Protein AF-A0A819CRV8-F1 (afdb_monomer)

Mean predicted aligned error: 16.05 Å

Structure (mmCIF, N/CA/C/O backbone):
data_AF-A0A819CRV8-F1
#
_entry.id   AF-A0A819CRV8-F1
#
loop_
_atom_site.group_PDB
_atom_site.id
_atom_site.type_symbol
_atom_site.label_atom_id
_atom_site.label_alt_id
_atom_site.label_comp_id
_atom_site.label_asym_id
_atom_site.label_entity_id
_atom_site.label_seq_id
_atom_site.pdbx_PDB_ins_code
_atom_site.Cartn_x
_atom_site.Cartn_y
_atom_site.Cartn_z
_atom_site.occupancy
_atom_site.B_iso_or_equiv
_atom_site.auth_seq_id
_atom_site.auth_comp_id
_atom_site.auth_asym_id
_atom_site.auth_atom_id
_atom_site.pdbx_PDB_model_num
ATOM 1 N N . MET A 1 1 ? -25.191 51.909 -0.181 1.00 29.98 1 MET A N 1
ATOM 2 C CA . MET A 1 1 ? -25.093 50.907 -1.270 1.00 29.98 1 MET A CA 1
ATOM 3 C C . MET A 1 1 ? -23.616 50.610 -1.504 1.00 29.98 1 MET A C 1
ATOM 5 O O . MET A 1 1 ? -22.855 51.544 -1.323 1.00 29.98 1 MET A O 1
ATOM 9 N N . VAL A 1 2 ? -23.252 49.369 -1.874 1.00 30.14 2 VAL A N 1
ATOM 10 C CA . VAL A 1 2 ? -21.932 48.916 -2.405 1.00 30.14 2 VAL A CA 1
ATOM 11 C C . VAL A 1 2 ? -20.687 49.412 -1.622 1.00 30.14 2 VAL A C 1
ATOM 13 O O . VAL A 1 2 ? -20.283 50.556 -1.752 1.00 30.14 2 VAL A O 1
ATOM 16 N N . SER A 1 3 ? -20.092 48.654 -0.693 1.00 30.80 3 SER A N 1
ATOM 17 C CA . SER A 1 3 ? -19.366 47.369 -0.842 1.00 30.80 3 SER A CA 1
ATOM 18 C C . SER A 1 3 ? -18.002 47.471 -1.550 1.00 30.80 3 SER A C 1
ATOM 20 O O . SER A 1 3 ? -17.929 47.396 -2.772 1.00 30.80 3 SER A O 1
ATOM 22 N N . THR A 1 4 ? -16.922 47.558 -0.761 1.00 25.77 4 THR A N 1
ATOM 23 C CA . THR A 1 4 ? -15.524 47.300 -1.173 1.00 25.77 4 THR A CA 1
ATOM 24 C C . THR A 1 4 ? -14.713 46.714 -0.004 1.00 25.77 4 THR A C 1
ATOM 26 O O . THR A 1 4 ? -13.867 47.371 0.604 1.00 25.77 4 THR A O 1
ATOM 29 N N . THR A 1 5 ? -14.963 45.448 0.343 1.00 28.98 5 THR A N 1
ATOM 30 C CA . THR A 1 5 ? -14.163 44.739 1.358 1.00 28.98 5 THR A CA 1
ATOM 31 C C . THR A 1 5 ? -12.748 44.486 0.832 1.00 28.98 5 THR A C 1
ATOM 33 O O . THR A 1 5 ? -12.564 43.746 -0.133 1.00 28.98 5 THR A O 1
ATOM 36 N N . LYS A 1 6 ? -11.727 45.074 1.468 1.00 26.58 6 LYS A N 1
ATOM 37 C CA . LYS A 1 6 ? -10.323 44.771 1.151 1.00 26.58 6 LYS A CA 1
ATOM 38 C C . LYS A 1 6 ? -9.975 43.350 1.594 1.00 26.58 6 LYS A C 1
ATOM 40 O O . LYS A 1 6 ? -10.122 43.023 2.769 1.00 26.58 6 LYS A O 1
ATOM 45 N N . CYS A 1 7 ? -9.432 42.546 0.683 1.00 23.84 7 CYS A N 1
ATOM 46 C CA . CYS A 1 7 ? -8.740 41.314 1.052 1.00 23.84 7 CYS A CA 1
ATOM 47 C C . CYS A 1 7 ? -7.480 41.669 1.857 1.00 23.84 7 CYS A C 1
ATOM 49 O O . CYS A 1 7 ? -6.607 42.377 1.356 1.00 23.84 7 CYS A O 1
ATOM 51 N N . ALA A 1 8 ? -7.387 41.189 3.097 1.00 25.50 8 ALA A N 1
ATOM 52 C CA . ALA A 1 8 ? -6.181 41.304 3.909 1.00 25.50 8 ALA A CA 1
ATOM 53 C C . ALA A 1 8 ? -5.290 40.079 3.658 1.00 25.50 8 ALA A C 1
ATOM 55 O O . ALA A 1 8 ? -5.596 38.977 4.112 1.00 25.50 8 ALA A O 1
ATOM 56 N N . SER A 1 9 ? -4.193 40.265 2.925 1.00 25.47 9 SER A N 1
ATOM 57 C CA . SER A 1 9 ? -3.203 39.220 2.658 1.00 25.47 9 SER A CA 1
ATOM 58 C C . SER A 1 9 ? -2.404 38.888 3.923 1.00 25.47 9 SER A C 1
ATOM 60 O O . SER A 1 9 ? -1.408 39.535 4.248 1.00 25.47 9 SER A O 1
ATOM 62 N N . PHE A 1 10 ? -2.829 37.850 4.646 1.00 25.12 10 PHE A N 1
ATOM 63 C CA . PHE A 1 10 ? -2.078 37.319 5.782 1.00 25.12 10 PHE A CA 1
ATOM 64 C C . PHE A 1 10 ? -0.855 36.518 5.312 1.00 25.12 10 PHE A C 1
ATOM 66 O O . PHE A 1 10 ? -0.854 35.289 5.306 1.00 25.12 10 PHE A O 1
ATOM 73 N N . ASN A 1 11 ? 0.227 37.229 4.987 1.00 29.41 11 ASN A N 1
ATOM 74 C CA . ASN A 1 11 ? 1.569 36.650 4.941 1.00 29.41 11 ASN A CA 1
ATOM 75 C C . ASN A 1 11 ? 1.996 36.242 6.361 1.00 29.41 11 ASN A C 1
ATOM 77 O O . ASN A 1 11 ? 2.720 36.965 7.046 1.00 29.41 11 ASN A O 1
ATOM 81 N N . ARG A 1 12 ? 1.560 35.061 6.809 1.00 30.11 12 ARG A N 1
ATOM 82 C CA . ARG A 1 12 ? 2.320 34.286 7.792 1.00 30.11 12 ARG A CA 1
ATOM 83 C C . ARG A 1 12 ? 3.331 33.456 7.014 1.00 30.11 12 ARG A C 1
ATOM 85 O O . ARG A 1 12 ? 2.942 32.702 6.128 1.00 30.11 12 ARG A O 1
ATOM 92 N N . GLY A 1 13 ? 4.614 33.585 7.347 1.00 25.02 13 GLY A N 1
ATOM 93 C CA . GLY A 1 13 ? 5.597 32.596 6.914 1.00 25.02 13 GLY A CA 1
ATOM 94 C C . GLY A 1 13 ? 5.164 31.228 7.434 1.00 25.02 13 GLY A C 1
ATOM 95 O O . GLY A 1 13 ? 4.788 31.112 8.602 1.00 25.02 13 GLY A O 1
ATOM 96 N N . THR A 1 14 ? 5.161 30.218 6.567 1.00 28.94 14 THR A N 1
ATOM 97 C CA . THR A 1 14 ? 4.735 28.864 6.925 1.00 28.94 14 THR A CA 1
ATOM 98 C C . THR A 1 14 ? 5.757 28.232 7.860 1.00 28.94 14 THR A C 1
ATOM 100 O O . THR A 1 14 ? 6.700 27.574 7.420 1.00 28.94 14 THR A O 1
ATOM 103 N N . VAL A 1 15 ? 5.538 28.401 9.165 1.00 30.08 15 VAL A N 1
ATOM 104 C CA . VAL A 1 15 ? 5.901 27.358 10.124 1.00 30.08 15 VAL A CA 1
ATOM 105 C C . VAL A 1 15 ? 5.235 26.086 9.609 1.00 30.08 15 VAL A C 1
ATOM 107 O O . VAL A 1 15 ? 4.027 26.081 9.369 1.00 30.08 15 VAL A O 1
ATOM 110 N N . LEU A 1 16 ? 6.026 25.045 9.357 1.00 34.75 16 LEU A N 1
ATOM 111 C CA . LEU A 1 16 ? 5.477 23.725 9.086 1.00 34.75 16 LEU A CA 1
ATOM 112 C C . LEU A 1 16 ? 4.772 23.294 10.371 1.00 34.75 16 LEU A C 1
ATOM 114 O O . LEU A 1 16 ? 5.435 23.137 11.394 1.00 34.75 16 LEU A O 1
ATOM 118 N N . GLU A 1 17 ? 3.443 23.186 10.343 1.00 52.34 17 GLU A N 1
ATOM 119 C CA . GLU A 1 17 ? 2.698 22.664 11.488 1.00 52.34 17 GLU A CA 1
ATOM 120 C C . GLU A 1 17 ? 3.230 21.269 11.812 1.00 52.34 17 GLU A C 1
ATOM 122 O O . GLU A 1 17 ? 3.376 20.426 10.918 1.00 52.34 17 GLU A O 1
ATOM 127 N N . GLU A 1 18 ? 3.551 21.035 13.086 1.00 67.44 18 GLU A N 1
ATOM 128 C CA . GLU A 1 18 ? 4.011 19.726 13.531 1.00 67.44 18 GLU A CA 1
ATOM 129 C C . GLU A 1 18 ? 2.952 18.676 13.155 1.00 67.44 18 GLU A C 1
ATOM 131 O O . GLU A 1 18 ? 1.753 18.950 13.285 1.00 67.44 18 GLU A O 1
ATOM 136 N N . PRO A 1 19 ? 3.328 17.456 12.715 1.00 72.38 19 PRO A N 1
ATOM 137 C CA . PRO A 1 19 ? 2.350 16.460 12.266 1.00 72.38 19 PRO A CA 1
ATOM 138 C C . PRO A 1 19 ? 1.281 16.125 13.319 1.00 72.38 19 PRO A C 1
ATOM 140 O O . PRO A 1 19 ? 0.182 15.696 12.976 1.00 72.38 19 PRO A O 1
ATOM 143 N N . THR A 1 20 ? 1.598 16.340 14.598 1.00 77.19 20 THR A N 1
ATOM 144 C CA . THR A 1 20 ? 0.673 16.252 15.733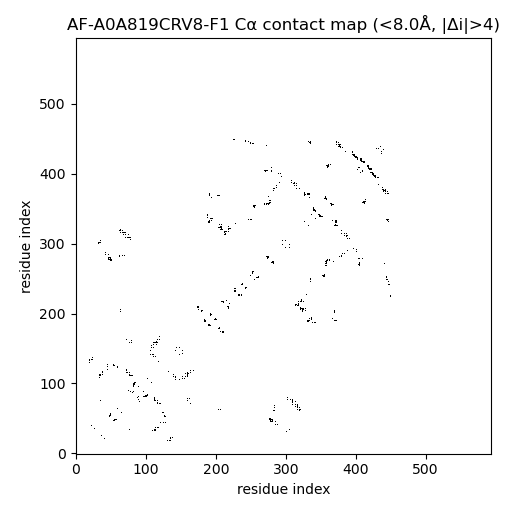 1.00 77.19 20 THR A CA 1
ATOM 145 C C . THR A 1 20 ? -0.393 17.350 15.714 1.00 77.19 20 THR A C 1
ATOM 147 O O . THR A 1 20 ? -1.568 17.053 15.915 1.00 77.19 20 THR A O 1
ATOM 150 N N . ASP A 1 21 ? -0.003 18.601 15.461 1.00 77.06 21 ASP A N 1
ATOM 151 C CA . ASP A 1 21 ? -0.886 19.768 15.542 1.00 77.06 21 ASP A CA 1
ATOM 152 C C . ASP A 1 21 ? -1.902 19.762 14.399 1.00 77.06 21 ASP A C 1
ATOM 154 O O . ASP A 1 21 ? -3.091 19.949 14.640 1.00 77.06 21 ASP A O 1
ATOM 158 N N . SER A 1 22 ? -1.464 19.432 13.179 1.00 80.31 22 SER A N 1
ATOM 159 C CA . SER A 1 22 ? -2.352 19.304 12.016 1.00 80.31 22 SER A CA 1
ATOM 160 C C . SER A 1 22 ? -3.398 18.189 12.206 1.00 80.31 22 SER A C 1
ATOM 162 O O . SER A 1 22 ? -4.587 18.399 11.960 1.00 80.31 22 SER A O 1
ATOM 164 N N . LEU A 1 23 ? -2.998 17.025 12.744 1.00 82.00 23 LEU A N 1
ATOM 165 C CA . LEU A 1 23 ? -3.929 15.934 13.073 1.00 82.00 23 LEU A CA 1
ATOM 166 C C . LEU A 1 23 ? -4.908 16.304 14.201 1.00 82.00 23 LEU A C 1
ATOM 168 O O . LEU A 1 23 ? -6.053 15.857 14.178 1.00 82.00 23 LEU A O 1
ATOM 172 N N . ILE A 1 24 ? -4.477 17.103 15.184 1.00 81.50 24 ILE A N 1
ATOM 173 C CA . ILE A 1 24 ? -5.332 17.597 16.274 1.00 81.50 24 ILE A CA 1
ATOM 174 C C . ILE A 1 24 ? -6.289 18.694 15.784 1.00 81.50 24 ILE A C 1
ATOM 176 O O . ILE A 1 24 ? -7.430 18.735 16.240 1.00 81.50 24 ILE A O 1
ATOM 180 N N . ALA A 1 25 ? -5.862 19.550 14.853 1.00 81.38 25 ALA A N 1
ATOM 181 C CA . ALA A 1 25 ? -6.700 20.582 14.252 1.00 81.38 25 ALA A CA 1
ATOM 182 C C . ALA A 1 25 ? -7.831 19.965 13.415 1.00 81.38 25 ALA A C 1
ATOM 184 O O . ALA A 1 25 ? -8.994 20.284 13.651 1.00 81.38 25 ALA A O 1
ATOM 185 N N . GLU A 1 26 ? -7.517 19.020 12.523 1.00 80.94 26 GLU A N 1
ATOM 186 C CA . GLU A 1 26 ? -8.510 18.323 11.689 1.00 80.94 26 GLU A CA 1
ATOM 187 C C . GLU A 1 26 ? -9.535 17.548 12.542 1.00 80.94 26 GLU A C 1
ATOM 189 O O . GLU A 1 26 ? -10.740 17.589 12.292 1.00 80.94 26 GLU A O 1
ATOM 194 N N . LEU A 1 27 ? -9.065 16.916 13.626 1.00 79.81 27 LEU A N 1
ATOM 195 C CA . LEU A 1 27 ? -9.894 16.255 14.641 1.00 79.81 27 LEU A CA 1
ATOM 196 C C . LEU A 1 27 ? -10.852 17.217 15.376 1.00 79.81 27 LEU A C 1
ATOM 198 O O . LEU A 1 27 ? -11.842 16.775 15.960 1.00 79.81 27 LEU A O 1
ATOM 202 N N . GLN A 1 28 ? -10.558 18.519 15.395 1.00 79.31 28 GLN A N 1
ATOM 203 C CA . GLN A 1 28 ? -11.370 19.552 16.048 1.00 79.31 28 GLN A CA 1
ATOM 204 C C . GLN A 1 28 ? -12.248 20.339 15.064 1.00 79.31 28 GLN A C 1
ATOM 206 O O . GLN A 1 28 ? -13.292 20.847 15.476 1.00 79.31 28 GLN A O 1
ATOM 211 N N . SER A 1 29 ? -11.860 20.443 13.789 1.00 76.00 29 SER A N 1
ATOM 212 C CA . SER A 1 29 ? -12.610 21.168 12.755 1.00 76.00 29 SER A CA 1
ATOM 213 C C . SER A 1 29 ? -13.694 20.333 12.080 1.00 76.00 29 SER A C 1
ATOM 215 O O . SER A 1 29 ? -14.729 20.881 11.695 1.00 76.00 29 SER A O 1
ATOM 217 N N . THR A 1 30 ? -13.464 19.028 11.918 1.00 67.31 30 THR A N 1
ATOM 218 C CA . THR A 1 30 ? -14.229 18.193 10.987 1.00 67.31 30 THR A CA 1
ATOM 219 C C . THR A 1 30 ? -14.957 17.066 11.726 1.00 67.31 30 THR A C 1
ATOM 221 O O . THR A 1 30 ? -14.309 16.132 12.202 1.00 67.31 30 THR A O 1
ATOM 224 N N . PRO A 1 31 ? -16.305 17.088 11.808 1.00 68.94 31 PRO A N 1
ATOM 225 C CA . PRO A 1 31 ? -17.082 15.955 12.306 1.00 68.94 31 PRO A CA 1
ATOM 226 C C . PRO A 1 31 ? -16.819 14.711 11.448 1.00 68.94 31 PRO A C 1
ATOM 228 O O . PRO A 1 31 ? -17.157 14.672 10.266 1.00 68.94 31 PRO A O 1
ATOM 231 N N . MET A 1 32 ? -16.181 13.705 12.042 1.00 82.31 32 MET A N 1
ATOM 232 C CA . MET A 1 32 ? -15.617 12.553 11.343 1.00 82.31 32 MET A CA 1
ATOM 233 C C . MET A 1 32 ? -15.787 11.306 12.210 1.00 82.31 32 MET A C 1
ATOM 235 O O . MET A 1 32 ? -15.577 11.372 13.419 1.00 82.31 32 MET A O 1
ATOM 239 N N . ASP A 1 33 ? -16.166 10.170 11.616 1.00 91.25 33 ASP A N 1
ATOM 240 C CA . ASP A 1 33 ? -16.278 8.925 12.380 1.00 91.25 33 ASP A CA 1
ATOM 241 C C . ASP A 1 33 ? -14.903 8.397 12.824 1.00 91.25 33 ASP A C 1
ATOM 243 O O . ASP A 1 33 ? -13.872 8.675 12.201 1.00 91.25 33 ASP A O 1
ATOM 247 N N . THR A 1 34 ? -14.887 7.606 13.898 1.00 94.88 34 THR A N 1
ATOM 248 C CA . THR A 1 34 ? -13.653 7.102 14.513 1.00 94.88 34 THR A CA 1
ATOM 249 C C . THR A 1 34 ? -12.791 6.288 13.539 1.00 94.88 34 THR A C 1
ATOM 251 O O . THR A 1 34 ? -11.561 6.355 13.608 1.00 94.88 34 THR A O 1
ATOM 254 N N . VAL A 1 35 ? -13.390 5.550 12.596 1.00 97.25 35 VAL A N 1
ATOM 255 C CA . VAL A 1 35 ? -12.638 4.784 11.591 1.00 97.25 35 VAL A CA 1
ATOM 256 C C . VAL A 1 35 ? -11.996 5.712 10.574 1.00 97.25 35 VAL A C 1
ATOM 258 O O . VAL A 1 35 ? -10.804 5.568 10.303 1.00 97.25 35 VAL A O 1
ATOM 261 N N . LEU A 1 36 ? -12.743 6.679 10.037 1.00 96.94 36 LEU A N 1
ATOM 262 C CA . LEU A 1 36 ? -12.175 7.686 9.145 1.00 96.94 36 LEU A CA 1
ATOM 263 C C . LEU A 1 36 ? -11.074 8.481 9.851 1.00 96.94 36 LEU A C 1
ATOM 265 O O . LEU A 1 36 ? -10.026 8.707 9.245 1.00 96.94 36 LEU A O 1
ATOM 269 N N . PHE A 1 37 ? -11.225 8.852 11.119 1.00 96.69 37 PHE A N 1
ATOM 270 C CA . PHE A 1 37 ? -10.157 9.569 11.806 1.00 96.69 37 PHE A CA 1
ATOM 271 C C . PHE A 1 37 ? -8.876 8.727 11.935 1.00 96.69 37 PHE A C 1
ATOM 273 O O . PHE A 1 37 ? -7.798 9.163 11.530 1.00 96.69 37 PHE A O 1
ATOM 280 N N . TRP A 1 38 ? -8.964 7.489 12.422 1.00 98.00 38 TRP A N 1
ATOM 281 C CA . TRP A 1 38 ? -7.767 6.658 12.597 1.00 98.00 38 TRP A CA 1
ATOM 282 C C . TRP A 1 38 ? -7.175 6.133 11.282 1.00 98.00 38 TRP A C 1
ATOM 284 O O . TRP A 1 38 ? -5.958 5.955 11.196 1.00 98.00 38 TRP A O 1
ATOM 294 N N . ASN A 1 39 ? -7.979 5.996 10.225 1.00 98.44 39 ASN A N 1
ATOM 295 C CA . ASN A 1 39 ? -7.479 5.829 8.861 1.00 98.44 39 ASN A CA 1
ATOM 296 C C . ASN A 1 39 ? -6.582 7.015 8.459 1.00 98.44 39 ASN A C 1
ATOM 298 O O . ASN A 1 39 ? -5.461 6.803 8.009 1.00 98.44 39 ASN A O 1
ATOM 302 N N . MET A 1 40 ? -7.007 8.258 8.698 1.00 96.69 40 MET A N 1
ATOM 303 C CA . MET A 1 40 ? -6.206 9.451 8.391 1.00 96.69 40 MET A CA 1
ATOM 304 C C . MET A 1 40 ? -4.887 9.497 9.171 1.00 96.69 40 MET A C 1
ATOM 306 O O . MET A 1 40 ? -3.836 9.702 8.567 1.00 96.69 40 MET A O 1
ATOM 310 N N . VAL A 1 41 ? -4.919 9.227 10.483 1.00 97.81 41 VAL A N 1
ATOM 311 C CA . VAL A 1 41 ? -3.703 9.111 11.313 1.00 97.81 41 VAL A CA 1
ATOM 312 C C . VAL A 1 41 ? -2.760 8.044 10.747 1.00 97.81 41 VAL A C 1
ATOM 314 O O . VAL A 1 41 ? -1.551 8.255 10.678 1.00 97.81 41 VAL A O 1
ATOM 317 N N . THR A 1 42 ? -3.307 6.923 10.268 1.00 98.44 42 THR A N 1
ATOM 318 C CA . THR A 1 42 ? -2.531 5.847 9.638 1.00 98.44 42 THR A CA 1
ATOM 319 C C . THR A 1 42 ? -1.895 6.280 8.315 1.00 98.44 42 THR A C 1
ATOM 321 O O . THR A 1 42 ? -0.738 5.953 8.054 1.00 98.44 42 THR A O 1
ATOM 324 N N . LEU A 1 43 ? -2.599 7.054 7.485 1.00 97.88 43 LEU A N 1
ATOM 325 C CA . LEU A 1 43 ? -2.056 7.570 6.223 1.00 97.88 43 LEU A CA 1
ATOM 326 C C . LEU A 1 43 ? -1.017 8.674 6.444 1.00 97.88 43 LEU A C 1
ATOM 328 O O . LEU A 1 43 ? -0.057 8.754 5.675 1.00 97.88 43 LEU A O 1
ATOM 332 N N . GLN A 1 44 ? -1.143 9.467 7.512 1.00 96.62 44 GLN A N 1
ATOM 333 C CA . GLN A 1 44 ? -0.090 10.391 7.928 1.00 96.62 44 GLN A CA 1
ATOM 334 C C . GLN A 1 44 ? 1.132 9.642 8.478 1.00 96.62 44 GLN A C 1
ATOM 336 O O . GLN A 1 44 ? 2.261 10.011 8.157 1.00 96.62 44 GLN A O 1
ATOM 341 N N . ALA A 1 45 ? 0.930 8.548 9.222 1.00 97.75 45 ALA A N 1
ATOM 342 C CA . ALA A 1 45 ? 2.023 7.687 9.668 1.00 97.75 45 ALA A CA 1
ATOM 343 C C . ALA A 1 45 ? 2.802 7.099 8.479 1.00 97.75 45 ALA A C 1
ATOM 345 O O . ALA A 1 45 ? 4.026 7.208 8.443 1.00 97.75 45 ALA A O 1
ATOM 346 N N . CYS A 1 46 ? 2.099 6.586 7.462 1.00 97.88 46 CYS A N 1
ATOM 347 C CA . CYS A 1 46 ? 2.704 6.064 6.229 1.00 97.88 46 CYS A CA 1
ATOM 348 C C . CYS A 1 46 ? 3.484 7.128 5.425 1.00 97.88 46 CYS A C 1
ATOM 350 O O . CYS A 1 46 ? 4.428 6.783 4.724 1.00 97.88 46 CYS A O 1
ATOM 352 N N . ALA A 1 47 ? 3.095 8.406 5.499 1.00 95.75 47 ALA A N 1
ATOM 353 C CA . ALA A 1 47 ? 3.808 9.528 4.874 1.00 95.75 47 ALA A CA 1
ATOM 354 C C . ALA A 1 47 ? 5.066 9.937 5.659 1.00 95.75 47 ALA A C 1
ATOM 356 O O . ALA A 1 47 ? 6.140 10.142 5.090 1.00 95.75 47 ALA A O 1
ATOM 357 N N . ASN A 1 48 ? 4.929 10.056 6.979 1.00 95.50 48 ASN A N 1
ATOM 358 C CA . ASN A 1 48 ? 6.013 10.406 7.894 1.00 95.50 48 ASN A CA 1
ATOM 359 C C . ASN A 1 48 ? 7.111 9.333 7.953 1.00 95.50 48 ASN A C 1
ATOM 361 O O . ASN A 1 48 ? 8.258 9.670 8.218 1.00 95.50 48 ASN A O 1
ATOM 365 N N . ASP A 1 49 ? 6.790 8.062 7.692 1.00 96.62 49 ASP A N 1
ATOM 366 C CA . ASP A 1 49 ? 7.758 6.958 7.768 1.00 96.62 49 ASP A CA 1
ATOM 367 C C . ASP A 1 49 ? 8.888 7.059 6.723 1.00 96.62 49 ASP A C 1
ATOM 369 O O . ASP A 1 49 ? 9.953 6.475 6.892 1.00 96.62 49 ASP A O 1
ATOM 373 N N . TYR A 1 50 ? 8.689 7.847 5.660 1.00 93.75 50 TYR A N 1
ATOM 374 C CA . TYR A 1 50 ? 9.699 8.118 4.627 1.00 93.75 50 TYR A CA 1
ATOM 375 C C . TYR A 1 50 ? 10.375 9.490 4.786 1.00 93.75 50 TYR A C 1
ATOM 377 O O . TYR A 1 50 ? 11.365 9.779 4.108 1.00 93.75 50 TYR A O 1
ATOM 385 N N . ASP A 1 51 ? 9.881 10.324 5.705 1.00 92.12 51 ASP A N 1
ATOM 386 C CA . ASP A 1 51 ? 10.509 11.584 6.091 1.00 92.12 51 ASP A CA 1
ATOM 387 C C . ASP A 1 51 ? 11.661 11.326 7.065 1.00 92.12 51 ASP A C 1
ATOM 389 O O . ASP A 1 51 ? 11.468 10.932 8.215 1.00 92.12 51 ASP A O 1
ATOM 393 N N . ARG A 1 52 ? 12.882 11.602 6.606 1.00 90.12 52 ARG A N 1
ATOM 394 C CA . ARG A 1 52 ? 14.122 11.292 7.327 1.00 90.12 52 ARG A CA 1
ATOM 395 C C . ARG A 1 52 ? 14.357 12.144 8.573 1.00 90.12 52 ARG A C 1
ATOM 397 O O . ARG A 1 52 ? 15.221 11.783 9.368 1.00 90.12 52 ARG A O 1
ATOM 404 N N . SER A 1 53 ? 13.582 13.212 8.774 1.00 90.44 53 SER A N 1
ATOM 405 C CA . SER A 1 53 ? 13.567 13.972 10.032 1.00 90.44 53 SER A CA 1
ATOM 406 C C . SER A 1 53 ? 12.785 13.267 11.151 1.00 90.44 53 SER A C 1
ATOM 408 O O . SER A 1 53 ? 13.100 13.458 12.323 1.00 90.44 53 SER A O 1
ATOM 410 N N . ILE A 1 54 ? 11.820 12.406 10.799 1.00 90.00 54 ILE A N 1
ATOM 411 C CA . ILE A 1 54 ? 10.980 11.637 11.736 1.00 90.00 54 ILE A CA 1
ATOM 412 C C . ILE A 1 54 ? 11.457 10.180 11.815 1.00 90.00 54 ILE A C 1
ATOM 414 O O . ILE A 1 54 ? 11.624 9.617 12.898 1.00 90.00 54 ILE A O 1
ATOM 418 N N . ALA A 1 55 ? 11.707 9.571 10.658 1.00 91.19 55 ALA A N 1
ATOM 419 C CA . ALA A 1 55 ? 12.138 8.193 10.495 1.00 91.19 55 ALA A CA 1
ATOM 420 C C . ALA A 1 55 ? 13.394 8.133 9.598 1.00 91.19 55 ALA A C 1
ATOM 422 O O . ALA A 1 55 ? 13.291 7.965 8.382 1.00 91.19 55 ALA A O 1
ATOM 423 N N . PRO A 1 56 ? 14.614 8.239 10.171 1.00 90.31 56 PRO A N 1
ATOM 424 C CA . PRO A 1 56 ? 15.868 8.162 9.405 1.00 90.31 56 PRO A CA 1
ATOM 425 C C . PRO A 1 56 ? 15.975 6.888 8.546 1.00 90.31 56 PRO A C 1
ATOM 427 O O . PRO A 1 56 ? 16.485 6.906 7.423 1.00 90.31 56 PRO A O 1
ATOM 430 N N . VAL A 1 57 ? 15.407 5.794 9.054 1.00 91.50 57 VAL A N 1
ATOM 431 C CA . VAL A 1 57 ? 15.034 4.590 8.304 1.00 91.50 57 VAL A CA 1
ATOM 432 C C . VAL A 1 57 ? 13.540 4.345 8.573 1.00 91.50 57 VAL A C 1
ATOM 434 O O . VAL A 1 57 ? 13.162 4.429 9.749 1.00 91.50 57 VAL A O 1
ATOM 437 N N . PRO A 1 58 ? 12.704 4.039 7.562 1.00 94.94 58 PRO A N 1
ATOM 438 C CA . PRO A 1 58 ? 11.292 3.708 7.774 1.00 94.94 58 PRO A CA 1
ATOM 439 C C . PRO A 1 58 ? 11.122 2.511 8.718 1.00 94.94 58 PRO A C 1
ATOM 441 O O . PRO A 1 58 ? 11.948 1.597 8.711 1.00 94.94 58 PRO A O 1
ATOM 444 N N . ASP A 1 59 ? 10.072 2.501 9.538 1.00 97.06 59 ASP A N 1
ATOM 445 C CA . ASP A 1 59 ? 9.670 1.319 10.306 1.00 97.06 59 ASP A CA 1
ATOM 446 C C . ASP A 1 59 ? 9.006 0.255 9.401 1.00 97.06 59 ASP A C 1
ATOM 448 O O . ASP A 1 59 ? 9.202 -0.940 9.621 1.00 97.06 59 ASP A O 1
ATOM 452 N N . GLN A 1 60 ? 8.266 0.658 8.357 1.00 96.69 60 GLN A N 1
ATOM 453 C CA . GLN A 1 60 ? 7.554 -0.229 7.419 1.00 96.69 60 GLN A CA 1
ATOM 454 C C . GLN A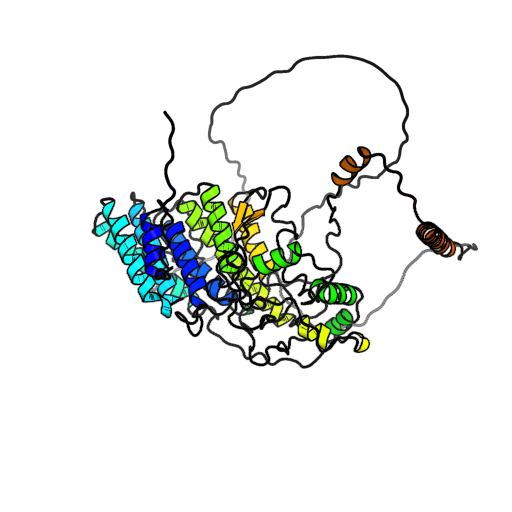 1 60 ? 8.062 -0.073 5.975 1.00 96.69 60 GLN A C 1
ATOM 456 O O . GLN A 1 60 ? 7.310 0.269 5.055 1.00 96.69 60 GLN A O 1
ATOM 461 N N . ILE A 1 61 ? 9.355 -0.363 5.775 1.00 93.31 61 ILE A N 1
ATOM 462 C CA . ILE A 1 61 ? 10.066 -0.220 4.492 1.00 93.31 61 ILE A CA 1
ATOM 463 C C . ILE A 1 61 ? 9.345 -0.956 3.348 1.00 93.31 61 ILE A C 1
ATOM 465 O O . ILE A 1 61 ? 9.260 -2.185 3.307 1.00 93.31 61 ILE A O 1
ATOM 469 N N . GLY A 1 62 ? 8.912 -0.184 2.355 1.00 95.12 62 GLY A N 1
ATOM 470 C CA . GLY A 1 62 ? 8.318 -0.662 1.115 1.00 95.12 62 GLY A CA 1
ATOM 471 C C . GLY A 1 62 ? 6.798 -0.879 1.157 1.00 95.12 62 GLY A C 1
ATOM 472 O O . GLY A 1 62 ? 6.170 -0.940 2.220 1.00 95.12 62 GLY A O 1
ATOM 473 N N . PRO A 1 63 ? 6.177 -1.052 -0.025 1.00 97.06 63 PRO A N 1
ATOM 474 C CA . PRO A 1 63 ? 4.734 -1.269 -0.147 1.00 97.06 63 PRO A CA 1
ATOM 475 C C . PRO A 1 63 ? 4.275 -2.584 0.499 1.00 97.06 63 PRO A C 1
ATOM 477 O O . PRO A 1 63 ? 3.156 -2.692 0.996 1.00 97.06 63 PRO A O 1
ATOM 480 N N . THR A 1 64 ? 5.147 -3.588 0.533 1.00 97.75 64 THR A N 1
ATOM 481 C CA . THR A 1 64 ? 4.918 -4.892 1.158 1.00 97.75 64 THR A CA 1
ATOM 482 C C . THR A 1 64 ? 4.725 -4.785 2.670 1.00 97.75 64 THR A C 1
ATOM 484 O O . THR A 1 64 ? 3.678 -5.189 3.175 1.00 97.75 64 THR A O 1
ATOM 487 N N . ALA A 1 65 ? 5.673 -4.179 3.391 1.00 98.00 65 ALA A N 1
ATOM 488 C CA . ALA A 1 65 ? 5.559 -3.971 4.835 1.00 98.00 65 ALA A CA 1
ATOM 489 C C . ALA A 1 65 ? 4.391 -3.034 5.182 1.00 98.00 65 ALA A C 1
ATOM 491 O O . ALA A 1 65 ? 3.556 -3.368 6.025 1.00 98.00 65 ALA A O 1
ATOM 492 N N . THR A 1 66 ? 4.256 -1.919 4.453 1.00 98.62 66 THR A N 1
ATOM 493 C CA . THR A 1 66 ? 3.168 -0.955 4.673 1.00 98.62 66 THR A CA 1
ATOM 494 C C . THR A 1 66 ? 1.778 -1.575 4.441 1.00 98.62 66 THR A C 1
ATOM 496 O O . THR A 1 66 ? 0.892 -1.391 5.273 1.00 98.62 66 THR A O 1
ATOM 499 N N . SER A 1 67 ? 1.563 -2.368 3.379 1.00 98.75 67 SER A N 1
ATOM 500 C CA . SER A 1 67 ? 0.270 -3.053 3.148 1.00 98.75 67 SER A CA 1
ATOM 501 C C . SER A 1 67 ? -0.082 -4.046 4.263 1.00 98.75 67 SER A C 1
ATOM 503 O O . SER A 1 67 ? -1.227 -4.079 4.716 1.00 98.75 67 SER A O 1
ATOM 505 N N . ARG A 1 68 ? 0.902 -4.793 4.786 1.00 98.62 68 ARG A N 1
ATOM 506 C CA . ARG A 1 68 ? 0.718 -5.682 5.945 1.00 98.62 68 ARG A CA 1
ATOM 507 C C . ARG A 1 68 ? 0.356 -4.907 7.216 1.00 98.62 68 ARG A C 1
ATOM 509 O O . ARG A 1 68 ? -0.542 -5.336 7.940 1.00 98.62 68 ARG A O 1
ATOM 516 N N . ALA A 1 69 ? 1.021 -3.783 7.487 1.00 98.75 69 ALA A N 1
ATOM 517 C CA . ALA A 1 69 ? 0.692 -2.922 8.622 1.00 98.75 69 ALA A CA 1
ATOM 518 C C . ALA A 1 69 ? -0.741 -2.372 8.501 1.00 98.75 69 ALA A C 1
ATOM 520 O O . ALA A 1 69 ? -1.537 -2.517 9.428 1.00 98.75 69 ALA A O 1
ATOM 521 N N . LEU A 1 70 ? -1.109 -1.836 7.331 1.00 98.88 70 LEU A N 1
ATOM 522 C CA . LEU A 1 70 ? -2.454 -1.327 7.038 1.00 98.88 70 LEU A CA 1
ATOM 523 C C . LEU A 1 70 ? -3.550 -2.389 7.225 1.00 98.88 70 LEU A C 1
ATOM 525 O O . LEU A 1 70 ? -4.609 -2.070 7.767 1.00 98.88 70 LEU A O 1
ATOM 529 N N . ALA A 1 71 ? -3.299 -3.635 6.812 1.00 98.69 71 ALA A N 1
ATOM 530 C CA . ALA A 1 71 ? -4.220 -4.759 6.989 1.00 98.69 71 ALA A CA 1
ATOM 531 C C . ALA A 1 71 ? -4.437 -5.123 8.463 1.00 98.69 71 ALA A C 1
ATOM 533 O O . ALA A 1 71 ? -5.557 -5.422 8.869 1.00 98.69 71 ALA A O 1
ATOM 534 N N . ILE A 1 72 ? -3.384 -5.064 9.280 1.00 98.69 72 ILE A N 1
ATOM 535 C CA . ILE A 1 72 ? -3.472 -5.363 10.714 1.00 98.69 72 ILE A CA 1
ATOM 536 C C . ILE A 1 72 ? -4.149 -4.217 11.480 1.00 98.69 72 ILE A C 1
ATOM 538 O O . ILE A 1 72 ? -4.978 -4.486 12.347 1.00 98.69 72 ILE A O 1
ATOM 542 N N . ILE A 1 73 ? -3.852 -2.958 11.138 1.00 98.81 73 ILE A N 1
ATOM 543 C CA . ILE A 1 73 ? -4.453 -1.772 11.771 1.00 98.81 73 ILE A CA 1
ATOM 544 C C . ILE A 1 73 ? -5.963 -1.723 11.497 1.00 98.81 73 ILE A C 1
ATOM 546 O O . ILE A 1 73 ? -6.765 -1.786 12.430 1.00 98.81 73 ILE A O 1
ATOM 550 N N . HIS A 1 74 ? -6.375 -1.697 10.225 1.00 98.75 74 HIS A N 1
ATOM 551 C CA . HIS A 1 74 ? -7.799 -1.633 9.873 1.00 98.75 74 HIS A CA 1
ATOM 552 C C . HIS A 1 74 ? -8.541 -2.941 10.193 1.00 98.75 74 HIS A C 1
ATOM 554 O O . HIS A 1 74 ? -9.731 -2.911 10.503 1.00 98.75 74 HIS A O 1
ATOM 560 N N . GLY A 1 75 ? -7.835 -4.077 10.204 1.00 97.00 75 GLY A N 1
ATOM 561 C CA . GLY A 1 75 ? -8.346 -5.335 10.740 1.00 97.00 75 GLY A CA 1
ATOM 562 C C . GLY A 1 75 ? -8.710 -5.224 12.221 1.00 97.00 75 GLY A C 1
ATOM 563 O O . GLY A 1 75 ? -9.849 -5.494 12.585 1.00 97.00 75 GLY A O 1
ATOM 564 N N . ALA A 1 76 ? -7.800 -4.741 13.074 1.00 96.88 76 ALA A N 1
ATOM 565 C CA . ALA A 1 76 ? -8.068 -4.553 14.503 1.00 96.88 76 ALA A CA 1
ATOM 566 C C . ALA A 1 76 ? -9.216 -3.566 14.780 1.00 96.88 76 ALA A C 1
ATOM 568 O O . ALA A 1 76 ? -9.994 -3.773 15.715 1.00 96.88 76 ALA A O 1
ATOM 569 N N . MET A 1 77 ? -9.374 -2.551 13.929 1.00 97.25 77 MET A N 1
ATOM 570 C CA . MET A 1 77 ? -10.507 -1.624 13.968 1.00 97.25 77 MET A CA 1
ATOM 571 C C . MET A 1 77 ? -11.834 -2.319 13.623 1.00 97.25 77 MET A C 1
ATOM 573 O O . MET A 1 77 ? -12.801 -2.189 14.372 1.00 97.25 77 MET A O 1
ATOM 577 N N . TYR A 1 78 ? -11.892 -3.107 12.545 1.00 95.50 78 TYR A N 1
ATOM 578 C CA . TYR A 1 78 ? -13.101 -3.862 12.192 1.00 95.50 78 TYR A CA 1
ATOM 579 C C . TYR A 1 78 ? -13.456 -4.931 13.228 1.00 95.50 78 TYR A C 1
ATOM 581 O O . TYR A 1 78 ? -14.612 -5.038 13.632 1.00 95.50 78 TYR A O 1
ATOM 589 N N . GLU A 1 79 ? -12.476 -5.680 13.727 1.00 92.56 79 GLU A N 1
ATOM 590 C CA . GLU A 1 79 ? -12.739 -6.692 14.750 1.00 92.56 79 GLU A CA 1
ATOM 591 C C . GLU A 1 79 ? -13.182 -6.064 16.092 1.00 92.56 79 GLU A C 1
ATOM 593 O O . GLU A 1 79 ? -13.957 -6.666 16.840 1.00 92.56 79 GLU A O 1
ATOM 598 N N . SER A 1 80 ? -12.773 -4.817 16.379 1.00 92.62 80 SER A N 1
ATOM 599 C CA . SER A 1 80 ? -13.281 -4.034 17.520 1.00 92.62 80 SER A CA 1
ATOM 600 C C . SER A 1 80 ? -14.758 -3.659 17.384 1.00 92.62 80 SER A C 1
ATOM 602 O O . SER A 1 80 ? -15.452 -3.577 18.395 1.00 92.62 80 SER A O 1
ATOM 604 N N . LEU A 1 81 ? -15.271 -3.509 16.159 1.00 90.44 81 LEU A N 1
ATOM 605 C CA . LEU A 1 81 ? -16.708 -3.418 15.898 1.00 90.44 81 LEU A CA 1
ATOM 606 C C . LEU A 1 81 ? -17.400 -4.778 16.094 1.00 90.44 81 LEU A C 1
ATOM 608 O O . LEU A 1 81 ? -18.396 -4.858 16.815 1.00 90.44 81 LEU A O 1
ATOM 612 N N . THR A 1 82 ? -16.886 -5.863 15.502 1.00 87.50 82 THR A N 1
ATOM 613 C CA . THR A 1 82 ? -17.557 -7.181 15.565 1.00 87.50 82 THR A CA 1
ATOM 614 C C . THR A 1 82 ? -17.582 -7.787 16.969 1.00 87.50 82 THR A C 1
ATOM 616 O O . THR A 1 82 ? -18.495 -8.542 17.294 1.00 87.50 82 THR A O 1
ATOM 619 N N . ALA A 1 83 ? -16.619 -7.439 17.830 1.00 84.75 83 ALA A N 1
ATOM 620 C CA . ALA A 1 83 ? -16.596 -7.853 19.235 1.00 84.75 83 ALA A CA 1
ATOM 621 C C . ALA A 1 83 ? -17.796 -7.330 20.054 1.00 84.75 83 ALA A C 1
ATOM 623 O O . ALA A 1 83 ? -18.122 -7.918 21.091 1.00 84.75 83 ALA A O 1
ATOM 624 N N . PHE A 1 84 ? -18.442 -6.255 19.586 1.00 81.19 84 PHE A N 1
ATOM 625 C CA . PHE A 1 84 ? -19.562 -5.568 20.240 1.00 81.19 84 PHE A CA 1
ATOM 626 C C . PHE A 1 84 ? -20.873 -5.582 19.437 1.00 81.19 84 PHE A C 1
ATOM 628 O O . PHE A 1 84 ? -21.942 -5.437 20.029 1.00 81.19 84 PHE A O 1
ATOM 635 N N . ASN A 1 85 ? -20.815 -5.771 18.114 1.00 75.81 85 ASN A N 1
ATOM 636 C CA . ASN A 1 85 ? -21.981 -5.809 17.232 1.00 75.81 85 ASN A CA 1
ATOM 637 C C . ASN A 1 85 ? -22.023 -7.107 16.405 1.00 75.81 85 ASN A C 1
ATOM 639 O O . ASN A 1 85 ? -21.407 -7.216 15.341 1.00 75.81 85 ASN A O 1
ATOM 643 N N . ARG A 1 86 ? -22.819 -8.079 16.872 1.00 69.31 86 ARG A N 1
ATOM 644 C CA . ARG A 1 86 ? -22.981 -9.409 16.251 1.00 69.31 86 ARG A CA 1
ATOM 645 C C . ARG A 1 86 ? -23.652 -9.418 14.874 1.00 69.31 86 ARG A C 1
ATOM 647 O O . ARG A 1 86 ? -23.674 -10.472 14.239 1.00 69.31 86 ARG A O 1
ATOM 654 N N . ALA A 1 87 ? -24.209 -8.299 14.401 1.00 75.62 87 ALA A N 1
ATOM 655 C CA . ALA A 1 87 ? -24.703 -8.209 13.024 1.00 75.62 87 ALA A CA 1
ATOM 656 C C . ALA A 1 87 ? -23.551 -8.320 12.006 1.00 75.62 87 ALA A C 1
ATOM 658 O O . ALA A 1 87 ? -23.744 -8.796 10.885 1.00 75.62 87 ALA A O 1
ATOM 659 N N . PHE A 1 88 ? -22.338 -7.940 12.416 1.00 77.31 88 PHE A N 1
ATOM 660 C CA . PHE A 1 88 ? -21.119 -8.090 11.637 1.00 77.31 88 PHE A CA 1
ATOM 661 C C . PHE A 1 88 ? -20.371 -9.360 12.054 1.00 77.31 88 PHE A C 1
ATOM 663 O O . PHE A 1 88 ? -20.206 -9.656 13.236 1.00 77.31 88 PHE A O 1
ATOM 670 N N . LYS A 1 89 ? -19.910 -10.131 11.065 1.00 82.31 89 LYS A N 1
ATOM 671 C CA . LYS A 1 89 ? -19.123 -11.347 11.302 1.00 82.31 89 LYS A CA 1
ATOM 672 C C . LYS A 1 89 ? -17.631 -10.995 11.359 1.00 82.31 89 LYS A C 1
ATOM 674 O O . LYS A 1 89 ? -17.180 -10.309 10.433 1.00 82.31 89 LYS A O 1
ATOM 679 N N . PRO A 1 90 ? -16.877 -11.485 12.363 1.00 82.44 90 PRO A N 1
ATOM 680 C CA . PRO A 1 90 ? -15.416 -11.465 12.362 1.00 82.44 90 PRO A CA 1
ATOM 681 C C . PRO A 1 90 ? -14.840 -11.926 11.020 1.00 82.44 90 PRO A C 1
ATOM 683 O O . PRO A 1 90 ? -15.295 -12.926 10.454 1.00 82.44 90 PRO A O 1
ATOM 686 N N . MET A 1 91 ? -13.854 -11.196 10.507 1.00 84.56 91 MET A N 1
ATOM 687 C CA . MET A 1 91 ? -13.072 -11.577 9.326 1.00 84.56 91 MET A CA 1
ATOM 688 C C . MET A 1 91 ? -11.790 -12.311 9.725 1.00 84.56 91 MET A C 1
ATOM 690 O O . MET A 1 91 ? -11.283 -13.124 8.950 1.00 84.56 91 MET A O 1
ATOM 694 N N . TRP A 1 92 ? -11.283 -12.078 10.939 1.00 80.56 92 TRP A N 1
ATOM 695 C CA . TRP A 1 92 ? -10.118 -12.786 11.449 1.00 80.56 92 TRP A CA 1
ATOM 696 C C . TRP A 1 92 ? -10.420 -14.281 11.628 1.00 80.56 92 TRP A C 1
ATOM 698 O O . TRP A 1 92 ? -11.173 -14.675 12.516 1.00 80.56 92 TRP A O 1
ATOM 708 N N . LYS A 1 93 ? -9.798 -15.142 10.806 1.00 63.59 93 LYS A N 1
ATOM 709 C CA . LYS A 1 93 ? -10.078 -16.596 10.700 1.00 63.59 93 LYS A CA 1
ATOM 710 C C . LYS A 1 93 ? -9.810 -17.426 11.983 1.00 63.59 93 LYS A C 1
ATOM 712 O O . LYS A 1 93 ? -9.863 -18.657 11.936 1.00 63.59 93 LYS A O 1
ATOM 717 N N . SER A 1 94 ? -9.498 -16.807 13.125 1.00 58.69 94 SER A N 1
ATOM 718 C CA . SER A 1 94 ? -9.233 -17.521 14.379 1.00 58.69 94 SER A CA 1
ATOM 719 C C . SER A 1 94 ? -10.527 -17.927 15.085 1.00 58.69 94 SER A C 1
ATOM 721 O O . SER A 1 94 ? -11.392 -17.103 15.367 1.00 58.69 94 SER A O 1
ATOM 723 N N . LYS A 1 95 ? -10.635 -19.212 15.436 1.00 52.31 95 LYS A N 1
ATOM 724 C CA . LYS A 1 95 ? -11.848 -19.830 16.007 1.00 52.31 95 LYS A CA 1
ATOM 725 C C . LYS A 1 95 ? -12.246 -19.313 17.399 1.00 52.31 95 LYS A C 1
ATOM 727 O O . LYS A 1 95 ? -13.321 -19.660 17.874 1.00 52.31 95 LYS A O 1
ATOM 732 N N . ASN A 1 96 ? -11.394 -18.502 18.030 1.00 59.66 96 ASN A N 1
ATOM 733 C CA . ASN A 1 96 ? -11.544 -18.020 19.404 1.00 59.66 96 ASN A CA 1
ATOM 734 C C . ASN A 1 96 ? -11.647 -16.482 19.489 1.00 59.66 96 ASN A C 1
ATOM 736 O O . ASN A 1 96 ? -11.270 -15.912 20.513 1.00 59.66 96 ASN A O 1
ATOM 740 N N . PHE A 1 97 ? -12.103 -15.794 18.435 1.00 64.06 97 PHE A N 1
ATOM 741 C CA . PHE A 1 97 ? -12.304 -14.345 18.517 1.00 64.06 97 PHE A CA 1
ATOM 742 C C . PHE A 1 97 ? -13.409 -14.010 19.543 1.00 64.06 97 PHE A C 1
ATOM 744 O O . PHE A 1 97 ? -14.509 -14.562 19.438 1.00 64.06 97 PHE A O 1
ATOM 751 N N . PRO A 1 98 ? -13.152 -13.170 20.565 1.00 61.91 98 PRO A N 1
ATOM 752 C CA . PRO A 1 98 ? -14.088 -12.991 21.663 1.00 61.91 98 PRO A CA 1
ATOM 753 C C . PRO A 1 98 ? -15.234 -12.057 21.279 1.00 61.91 98 PRO A C 1
ATOM 755 O O . PRO A 1 98 ? -15.027 -10.934 20.823 1.00 61.91 98 PRO A O 1
ATOM 758 N N . VAL A 1 99 ? -16.455 -12.491 21.577 1.00 67.06 99 VAL A N 1
ATOM 759 C CA . VAL A 1 99 ? -17.607 -11.591 21.652 1.00 67.06 99 VAL A CA 1
ATOM 760 C C . VAL A 1 99 ? -17.621 -11.007 23.062 1.00 67.06 99 VAL A C 1
ATOM 762 O O . VAL A 1 99 ? -17.907 -11.716 24.027 1.00 67.06 99 VAL A O 1
ATOM 765 N N . LEU A 1 100 ? -17.275 -9.726 23.189 1.00 68.94 100 LEU A N 1
ATOM 766 C CA . LEU A 1 100 ? -17.154 -9.029 24.478 1.00 68.94 100 LEU A CA 1
ATOM 767 C C . LEU A 1 100 ? -18.516 -8.591 25.048 1.00 68.94 100 LEU A C 1
ATOM 769 O O . LEU A 1 100 ? -18.599 -8.152 26.196 1.00 68.94 100 LEU A O 1
ATOM 773 N N . GLY A 1 101 ? -19.581 -8.787 24.269 1.00 61.50 101 GLY A N 1
ATOM 774 C CA . GLY A 1 101 ? -20.980 -8.651 24.661 1.00 61.50 101 GLY A CA 1
ATOM 775 C C . GLY A 1 101 ? -21.712 -7.635 23.793 1.00 61.50 101 GLY A C 1
ATOM 776 O O . GLY A 1 101 ? -21.110 -6.694 23.289 1.00 61.50 101 GLY A O 1
ATOM 777 N N . ASP A 1 102 ? -23.021 -7.809 23.636 1.00 60.03 102 ASP A N 1
ATOM 778 C CA . ASP A 1 102 ? -23.853 -6.823 22.950 1.00 60.03 102 ASP A CA 1
ATOM 779 C C . ASP A 1 102 ? -23.967 -5.575 23.838 1.00 60.03 102 ASP A C 1
ATOM 781 O O . ASP A 1 102 ? -24.478 -5.640 24.960 1.00 60.03 102 ASP A O 1
ATOM 785 N N . VAL A 1 103 ? -23.458 -4.438 23.359 1.00 60.00 103 VAL A N 1
ATOM 786 C CA . VAL A 1 103 ? -23.516 -3.157 24.077 1.00 60.00 103 VAL A CA 1
ATOM 787 C C . VAL A 1 103 ? -24.456 -2.192 23.368 1.00 60.00 103 VAL A C 1
ATOM 789 O O . VAL A 1 103 ? -24.270 -1.849 22.208 1.00 60.00 103 VAL A O 1
ATOM 792 N N . SER A 1 104 ? -25.452 -1.684 24.093 1.00 56.75 104 SER A N 1
ATOM 793 C CA . SER A 1 104 ? -26.436 -0.710 23.595 1.00 56.75 104 SER A CA 1
ATOM 794 C C . SER A 1 104 ? -25.888 0.726 23.495 1.00 56.75 104 SER A C 1
ATOM 796 O O . SER A 1 104 ? -26.609 1.687 23.765 1.00 56.75 104 SER A O 1
ATOM 798 N N . ARG A 1 105 ? -24.585 0.881 23.214 1.00 70.19 105 ARG A N 1
ATOM 799 C CA . ARG A 1 105 ? -23.851 2.157 23.244 1.00 70.19 105 ARG A CA 1
ATOM 800 C C . ARG A 1 105 ? -22.715 2.169 22.223 1.00 70.19 105 ARG A C 1
ATOM 802 O O . ARG A 1 105 ? -21.655 1.597 22.476 1.00 70.19 105 ARG A O 1
ATOM 809 N N . GLU A 1 106 ? -22.931 2.887 21.126 1.00 75.00 106 GLU A N 1
ATOM 810 C CA . GLU A 1 106 ? -21.961 3.121 20.043 1.00 75.00 106 GLU A CA 1
ATOM 811 C C . GLU A 1 106 ? -20.620 3.654 20.574 1.00 75.00 106 GLU A C 1
ATOM 813 O O . GLU A 1 106 ? -19.569 3.128 20.223 1.00 75.00 106 GLU A O 1
ATOM 818 N N . SER A 1 107 ? -20.646 4.561 21.555 1.00 81.12 107 SER A N 1
ATOM 819 C CA . SER A 1 107 ? -19.437 5.168 22.132 1.00 81.12 107 SER A CA 1
ATOM 820 C C . SER A 1 107 ? -18.494 4.210 22.879 1.00 81.12 107 SER A C 1
ATOM 822 O O . SER A 1 107 ? -17.351 4.570 23.155 1.00 81.12 107 SER A O 1
ATOM 824 N N . ILE A 1 108 ? -18.902 2.967 23.177 1.00 88.19 108 ILE A N 1
ATOM 825 C CA . ILE A 1 108 ? -17.963 1.914 23.623 1.00 88.19 108 ILE A CA 1
ATOM 826 C C . ILE A 1 108 ? -17.144 1.384 22.439 1.00 88.19 108 ILE A C 1
ATOM 828 O O . ILE A 1 108 ? -15.953 1.098 22.589 1.00 88.19 108 ILE A O 1
ATOM 832 N N . VAL A 1 109 ? -17.781 1.274 21.272 1.00 89.69 109 VAL A N 1
ATOM 833 C CA . VAL A 1 109 ? -17.175 0.825 20.017 1.00 89.69 109 VAL A CA 1
ATOM 834 C C . VAL A 1 109 ? -16.179 1.867 19.515 1.00 89.69 109 VAL A C 1
ATOM 836 O O . VAL A 1 109 ? -15.061 1.489 19.181 1.00 89.69 109 VAL A O 1
ATOM 839 N N . ASP A 1 110 ? -16.507 3.163 19.581 1.00 92.06 110 ASP A N 1
ATOM 840 C CA . ASP A 1 110 ? -15.565 4.254 19.278 1.00 92.06 110 ASP A CA 1
ATOM 841 C C . ASP A 1 110 ? -14.270 4.134 20.091 1.00 92.06 110 ASP A C 1
ATOM 843 O O . ASP A 1 110 ? -13.175 4.057 19.534 1.00 92.06 110 ASP A O 1
ATOM 847 N N . VAL A 1 111 ? -14.371 4.027 21.422 1.00 94.25 111 VAL A N 1
ATOM 848 C CA . VAL A 1 111 ? -13.185 3.897 22.287 1.00 94.25 111 VAL A CA 1
ATOM 849 C C . VAL A 1 111 ? -12.400 2.609 21.988 1.00 94.25 111 VAL A C 1
ATOM 851 O O . VAL A 1 111 ? -11.172 2.612 22.083 1.00 94.25 111 VAL A O 1
ATOM 854 N N . ALA A 1 112 ? -13.064 1.517 21.597 1.00 94.25 112 ALA A N 1
ATOM 855 C CA . ALA A 1 112 ? -12.398 0.268 21.226 1.00 94.25 112 ALA A CA 1
ATOM 856 C C . ALA A 1 112 ? -11.669 0.355 19.877 1.00 94.25 112 ALA A C 1
ATOM 858 O O . ALA A 1 112 ? -10.499 -0.022 19.797 1.00 94.25 112 ALA A O 1
ATOM 859 N N . ILE A 1 113 ? -12.314 0.911 18.846 1.00 95.88 113 ILE A N 1
ATOM 860 C CA . ILE A 1 113 ? -11.709 1.182 17.536 1.00 95.88 113 ILE A CA 1
ATOM 861 C C . ILE A 1 113 ? -10.502 2.108 17.718 1.00 95.88 113 ILE A C 1
ATOM 863 O O . ILE A 1 113 ? -9.400 1.748 17.303 1.00 95.88 113 ILE A O 1
ATOM 867 N N . MET A 1 114 ? -10.685 3.234 18.416 1.00 97.38 114 MET A N 1
ATOM 868 C CA . MET A 1 114 ? -9.642 4.216 18.730 1.00 97.38 114 MET A CA 1
ATOM 869 C C . MET A 1 114 ? -8.432 3.574 19.416 1.00 97.38 114 MET A C 1
ATOM 871 O O . MET A 1 114 ? -7.290 3.792 19.013 1.00 97.38 114 MET A O 1
ATOM 875 N N . GLU A 1 115 ? -8.665 2.760 20.447 1.00 98.19 115 GLU A N 1
ATOM 876 C CA . GLU A 1 115 ? -7.585 2.093 21.167 1.00 98.19 115 GLU A CA 1
ATOM 877 C C . GLU A 1 115 ? -6.900 1.021 20.304 1.00 98.19 115 GLU A C 1
ATOM 879 O O . GLU A 1 115 ? -5.675 0.932 20.317 1.00 98.19 115 GLU A O 1
ATOM 884 N N . SER A 1 116 ? -7.651 0.237 19.524 1.00 98.38 116 SER A N 1
ATOM 885 C CA . SER A 1 116 ? -7.081 -0.804 18.655 1.00 98.38 116 SER A CA 1
ATOM 886 C C . SER A 1 116 ? -6.178 -0.226 17.557 1.00 98.38 116 SER A C 1
ATOM 888 O O . SER A 1 116 ? -5.088 -0.753 17.307 1.00 98.38 116 SER A O 1
ATOM 890 N N . ALA A 1 117 ? -6.584 0.904 16.966 1.00 98.69 117 ALA A N 1
ATOM 891 C CA . ALA A 1 117 ? -5.804 1.645 15.987 1.00 98.69 117 ALA A CA 1
ATOM 892 C C . ALA A 1 117 ? -4.528 2.209 16.619 1.00 98.69 117 ALA A C 1
ATOM 894 O O . ALA A 1 117 ? -3.435 1.961 16.121 1.00 98.69 117 ALA A O 1
ATOM 895 N N . TYR A 1 118 ? -4.643 2.891 17.763 1.00 98.81 118 TYR A N 1
ATOM 896 C CA . TYR A 1 118 ? -3.491 3.414 18.499 1.00 98.81 118 TYR A CA 1
ATOM 897 C C . TYR A 1 118 ? -2.465 2.323 18.856 1.00 98.81 118 TYR A C 1
ATOM 899 O O . TYR A 1 118 ? -1.265 2.530 18.669 1.00 98.81 118 TYR A O 1
ATOM 907 N N . GLN A 1 119 ? -2.913 1.168 19.363 1.00 98.88 119 GLN A N 1
ATOM 908 C CA . GLN A 1 119 ? -2.018 0.080 19.775 1.00 98.88 119 GLN A CA 1
ATOM 909 C C . GLN A 1 119 ? -1.297 -0.551 18.575 1.00 98.88 119 GLN A C 1
ATOM 911 O O . GLN A 1 119 ? -0.095 -0.800 18.643 1.00 98.88 119 GLN A O 1
ATOM 916 N N . THR A 1 120 ? -2.000 -0.772 17.458 1.00 98.81 120 THR A N 1
ATOM 917 C CA . THR A 1 120 ? -1.387 -1.321 16.234 1.00 98.81 120 THR A CA 1
ATOM 918 C C . THR A 1 120 ? -0.471 -0.308 15.539 1.00 98.81 120 THR A C 1
ATOM 920 O O . THR A 1 120 ? 0.640 -0.669 15.156 1.00 98.81 120 THR A O 1
ATOM 923 N N . LEU A 1 121 ? -0.849 0.973 15.464 1.00 98.62 121 LEU A N 1
ATOM 924 C CA . LEU A 1 121 ? 0.019 2.053 14.974 1.00 98.62 121 LEU A CA 1
ATOM 925 C C . LEU A 1 121 ? 1.297 2.194 15.804 1.00 98.62 121 LEU A C 1
ATOM 927 O O . LEU A 1 121 ? 2.388 2.247 15.241 1.00 98.62 121 LEU A O 1
ATOM 931 N N . SER A 1 122 ? 1.181 2.187 17.134 1.00 98.69 122 SER A N 1
ATOM 932 C CA . SER A 1 122 ? 2.331 2.286 18.047 1.00 98.69 122 SER A CA 1
ATOM 933 C C . SER A 1 122 ? 3.260 1.068 17.990 1.00 98.69 122 SER A C 1
ATOM 935 O O . SER A 1 122 ? 4.409 1.168 18.419 1.00 98.69 122 SER A O 1
ATOM 937 N N . TYR A 1 123 ? 2.780 -0.069 17.473 1.00 98.62 123 TYR A N 1
ATOM 938 C CA . TYR A 1 123 ? 3.592 -1.253 17.189 1.00 98.62 123 TYR A CA 1
ATOM 939 C C . TYR A 1 123 ? 4.310 -1.154 15.833 1.00 98.62 123 TYR A C 1
ATOM 941 O O . TYR A 1 123 ? 5.481 -1.512 15.748 1.00 98.62 123 TYR A O 1
ATOM 949 N N . PHE A 1 124 ? 3.636 -0.673 14.778 1.00 98.44 124 PHE A N 1
ATOM 950 C CA . PHE A 1 124 ? 4.216 -0.606 13.427 1.00 98.44 124 PHE A CA 1
ATOM 951 C C . PHE A 1 124 ? 5.066 0.629 13.151 1.00 98.44 124 PHE A C 1
ATOM 953 O O . PHE A 1 124 ? 5.962 0.539 12.321 1.00 98.44 124 PHE A O 1
ATOM 960 N N . TYR A 1 125 ? 4.817 1.746 13.830 1.00 98.38 125 TYR A N 1
ATOM 961 C CA . TYR A 1 125 ? 5.559 2.997 13.655 1.00 98.38 125 TYR A CA 1
ATOM 962 C C . TYR A 1 125 ? 6.063 3.523 15.013 1.00 98.38 125 TYR A C 1
ATOM 964 O O . TYR A 1 125 ? 5.686 4.624 15.431 1.00 98.38 125 TYR A O 1
ATOM 972 N N . PRO A 1 126 ? 6.869 2.745 15.768 1.00 98.00 126 PRO A N 1
ATOM 973 C CA . PRO A 1 126 ? 7.324 3.114 17.108 1.00 98.00 126 PRO A CA 1
ATOM 974 C C . PRO A 1 126 ? 8.055 4.463 17.162 1.00 98.00 126 PRO A C 1
ATOM 976 O O . PRO A 1 126 ? 7.945 5.151 18.179 1.00 98.00 126 PRO A O 1
ATOM 979 N N . LYS A 1 127 ? 8.729 4.893 16.081 1.00 97.00 127 LYS A N 1
ATOM 980 C CA . LYS A 1 127 ? 9.360 6.228 16.005 1.00 97.00 127 LYS A CA 1
ATOM 981 C C . LYS A 1 127 ? 8.345 7.373 16.124 1.00 97.00 127 LYS A C 1
ATOM 983 O O . LYS A 1 127 ? 8.671 8.443 16.625 1.00 97.00 127 LYS A O 1
ATOM 988 N N . GLN A 1 128 ? 7.102 7.134 15.708 1.00 96.94 128 GLN A N 1
ATOM 989 C CA . GLN A 1 128 ? 6.016 8.117 15.668 1.00 96.94 128 GLN A CA 1
ATOM 990 C C . GLN A 1 128 ? 5.095 8.065 16.895 1.00 96.94 128 GLN A C 1
ATOM 992 O O . GLN A 1 128 ? 4.165 8.863 17.011 1.00 96.94 128 GLN A O 1
ATOM 997 N N . ARG A 1 129 ? 5.362 7.165 17.851 1.00 96.44 129 ARG A N 1
ATOM 998 C CA . ARG A 1 129 ? 4.528 6.962 19.043 1.00 96.44 129 ARG A CA 1
ATOM 999 C C . ARG A 1 129 ? 4.154 8.246 19.815 1.00 96.44 129 ARG A C 1
ATOM 1001 O O . ARG A 1 129 ? 2.989 8.330 20.200 1.00 96.44 129 ARG A O 1
ATOM 1008 N N . PRO A 1 130 ? 5.031 9.256 20.013 1.00 95.56 130 PRO A N 1
ATOM 1009 C CA . PRO A 1 130 ? 4.645 10.495 20.699 1.00 95.56 130 PRO A CA 1
ATOM 1010 C C . PRO A 1 130 ? 3.480 11.242 20.024 1.00 95.56 130 PRO A C 1
ATOM 1012 O O . PRO A 1 130 ? 2.635 11.812 20.714 1.00 95.56 130 PRO A O 1
ATOM 1015 N N . ILE A 1 131 ? 3.393 11.177 18.688 1.00 94.31 131 ILE A N 1
ATOM 1016 C CA . ILE A 1 131 ? 2.285 11.735 17.898 1.00 94.31 131 ILE A CA 1
ATOM 1017 C C . ILE A 1 131 ? 0.995 10.975 18.238 1.00 94.31 131 ILE A C 1
ATOM 1019 O O . ILE A 1 131 ? -0.030 11.579 18.554 1.00 94.31 131 ILE A O 1
ATOM 1023 N N . PHE A 1 132 ? 1.049 9.638 18.242 1.00 97.25 132 PHE A N 1
ATOM 1024 C CA . PHE A 1 132 ? -0.111 8.792 18.540 1.00 97.25 132 PHE A CA 1
ATOM 1025 C C . PHE A 1 132 ? -0.577 8.915 19.997 1.00 97.25 132 PHE A C 1
ATOM 1027 O O . PHE A 1 132 ? -1.781 8.906 20.245 1.00 97.25 132 PHE A O 1
ATOM 1034 N N . ASP A 1 133 ? 0.345 9.067 20.955 1.00 97.19 133 ASP A N 1
ATOM 1035 C CA . ASP A 1 133 ? 0.037 9.301 22.372 1.00 97.19 133 ASP A CA 1
ATOM 1036 C C . ASP A 1 133 ? -0.747 10.618 22.560 1.00 97.19 133 ASP A C 1
ATOM 1038 O O . ASP A 1 133 ? -1.748 10.652 23.286 1.00 97.19 133 ASP A O 1
ATOM 1042 N N . ALA A 1 134 ? -0.342 11.689 21.865 1.00 95.56 134 ALA A N 1
ATOM 1043 C CA . ALA A 1 134 ? -1.029 12.981 21.876 1.00 95.56 134 ALA A CA 1
ATOM 1044 C C . ALA A 1 134 ? -2.399 12.927 21.174 1.00 95.56 134 ALA A C 1
ATOM 1046 O O . ALA A 1 134 ? -3.411 13.320 21.759 1.00 95.56 134 ALA A O 1
ATOM 1047 N N . VAL A 1 135 ? -2.456 12.372 19.960 1.00 94.69 135 VAL A N 1
ATOM 1048 C CA . VAL A 1 135 ? -3.692 12.228 19.173 1.00 94.69 135 VAL A CA 1
ATOM 1049 C C . VAL A 1 135 ? -4.729 11.364 19.905 1.00 94.69 135 VAL A C 1
ATOM 1051 O O . VAL A 1 135 ? -5.885 11.769 20.044 1.00 94.69 135 VAL A O 1
ATOM 1054 N N . ARG A 1 136 ? -4.317 10.218 20.469 1.00 96.38 136 ARG A N 1
ATOM 1055 C CA . ARG A 1 136 ? -5.181 9.358 21.297 1.00 96.38 136 ARG A CA 1
ATOM 1056 C C . ARG A 1 136 ? -5.755 10.119 22.488 1.00 96.38 136 ARG A C 1
ATOM 1058 O O . ARG A 1 136 ? -6.926 9.940 22.814 1.00 96.38 136 ARG A O 1
ATOM 1065 N N . LYS A 1 137 ? -4.943 10.940 23.164 1.00 95.12 137 LYS A N 1
ATOM 1066 C CA . LYS A 1 137 ? -5.380 11.719 24.330 1.00 95.12 137 LYS A CA 1
ATOM 1067 C C . LYS A 1 137 ? -6.506 12.691 23.962 1.00 95.12 137 LYS A C 1
ATOM 1069 O O . LYS A 1 137 ? -7.502 12.715 24.679 1.00 95.12 137 LYS A O 1
ATOM 1074 N N . VAL A 1 138 ? -6.372 13.436 22.861 1.00 92.62 138 VAL A N 1
ATOM 1075 C CA . VAL A 1 138 ? -7.402 14.394 22.410 1.00 92.62 138 VAL A CA 1
ATOM 1076 C C . VAL A 1 138 ? -8.673 13.670 21.965 1.00 92.62 138 VAL A C 1
ATOM 1078 O O . VAL A 1 138 ? -9.756 13.997 22.447 1.00 92.62 138 VAL A O 1
ATOM 1081 N N . HIS A 1 139 ? -8.550 12.633 21.134 1.00 93.44 139 HIS A N 1
ATOM 1082 C CA . HIS A 1 139 ? -9.709 11.889 20.634 1.00 93.44 139 HIS A CA 1
ATOM 1083 C C . HIS A 1 139 ? -10.494 11.227 21.783 1.00 93.44 139 HIS A C 1
ATOM 1085 O O . HIS A 1 139 ? -11.716 11.346 21.868 1.00 93.44 139 HIS A O 1
ATOM 1091 N N . LEU A 1 140 ? -9.799 10.626 22.756 1.00 93.38 140 LEU A N 1
ATOM 1092 C CA . LEU A 1 140 ? -10.443 10.066 23.944 1.00 93.38 140 LEU A CA 1
ATOM 1093 C C . LEU A 1 140 ? -11.179 11.133 24.775 1.00 93.38 140 LEU A C 1
ATOM 1095 O O . LEU A 1 140 ? -12.217 10.829 25.358 1.00 93.38 140 LEU A O 1
ATOM 1099 N N . GLN A 1 141 ? -10.680 12.373 24.827 1.00 90.69 141 GLN A N 1
ATOM 1100 C CA . GLN A 1 141 ? -11.357 13.484 25.508 1.00 90.69 141 GLN A CA 1
ATOM 1101 C C . GLN A 1 141 ? -12.628 13.942 24.774 1.00 90.69 141 GLN A C 1
ATOM 1103 O O . GLN A 1 141 ? -13.597 14.313 25.436 1.00 90.69 141 GLN A O 1
ATOM 1108 N N . GLN A 1 142 ? -12.665 13.873 23.440 1.00 88.50 142 GLN A N 1
ATOM 1109 C CA . GLN A 1 142 ? -13.872 14.167 22.656 1.00 88.50 142 GLN A CA 1
ATOM 1110 C C . GLN A 1 142 ? -14.925 13.064 22.783 1.00 88.50 142 GLN A C 1
ATOM 1112 O O . GLN A 1 142 ? -16.085 13.368 23.040 1.00 88.50 142 GLN A O 1
ATOM 1117 N N . ILE A 1 143 ? -14.539 11.784 22.706 1.00 87.31 143 ILE A N 1
ATOM 1118 C CA . ILE A 1 143 ? -15.491 10.686 22.949 1.00 87.31 143 ILE A CA 1
ATOM 1119 C C . ILE A 1 143 ? -16.018 10.760 24.397 1.00 87.31 143 ILE A C 1
ATOM 1121 O O . ILE A 1 143 ? -17.203 10.539 24.644 1.00 87.31 143 ILE A O 1
ATOM 1125 N N . ALA A 1 144 ? -15.166 11.145 25.359 1.00 84.75 144 ALA A N 1
ATOM 1126 C CA . ALA A 1 144 ? -15.553 11.338 26.757 1.00 84.75 144 ALA A CA 1
ATOM 1127 C C . ALA A 1 144 ? -16.546 12.495 26.990 1.00 84.75 144 ALA A C 1
ATOM 1129 O O . ALA A 1 144 ? -17.359 12.402 27.912 1.00 84.75 144 ALA A O 1
ATOM 1130 N N . SER A 1 145 ? -16.515 13.569 26.188 1.00 81.38 145 SER A N 1
ATOM 1131 C CA . SER A 1 145 ? -17.412 14.720 26.382 1.00 81.38 145 SER A CA 1
ATOM 1132 C C . SER A 1 145 ? -18.870 14.415 26.007 1.00 81.38 145 SER A C 1
ATOM 1134 O O . SER A 1 145 ? -19.778 15.030 26.564 1.00 81.38 145 SER A O 1
ATOM 1136 N N . GLY A 1 146 ? -19.114 13.392 25.178 1.00 71.75 146 GLY A N 1
ATOM 1137 C CA . GLY A 1 146 ? -20.440 12.857 24.833 1.00 71.75 146 GLY A CA 1
ATOM 1138 C C . GLY A 1 146 ? -21.164 12.091 25.956 1.00 71.75 146 GLY A C 1
ATOM 1139 O O . GLY A 1 146 ? -21.928 11.169 25.677 1.00 71.75 146 GLY A O 1
ATOM 1140 N N . TYR A 1 147 ? -20.915 12.423 27.228 1.00 68.81 147 TYR A N 1
ATOM 1141 C CA . TYR A 1 147 ? -21.545 11.833 28.425 1.00 68.81 147 TYR A CA 1
ATOM 1142 C C . TYR A 1 147 ? -21.423 10.296 28.578 1.00 68.81 147 TYR A C 1
ATOM 1144 O O . TYR A 1 147 ? -22.200 9.662 29.305 1.00 68.81 147 TYR A O 1
ATOM 1152 N N . ILE A 1 148 ? -20.422 9.669 27.952 1.00 81.00 148 ILE A N 1
ATOM 1153 C CA . ILE A 1 148 ? -20.072 8.262 28.196 1.00 81.00 148 ILE A CA 1
ATOM 1154 C C . ILE A 1 148 ? -19.570 8.069 29.643 1.00 81.00 148 ILE A C 1
ATOM 1156 O O . ILE A 1 148 ? -18.835 8.885 30.198 1.00 81.00 148 ILE A O 1
ATOM 1160 N N . ARG A 1 149 ? -19.955 6.961 30.292 1.00 85.38 149 ARG A N 1
ATOM 1161 C CA . ARG A 1 149 ? -19.507 6.650 31.663 1.00 85.38 149 ARG A CA 1
ATOM 1162 C C . ARG A 1 149 ? -18.041 6.214 31.659 1.00 85.38 149 ARG A C 1
ATOM 1164 O O . ARG A 1 149 ? -17.644 5.431 30.802 1.00 85.38 149 ARG A O 1
ATOM 1171 N N . GLN A 1 150 ? -17.280 6.541 32.705 1.00 89.38 150 GLN A N 1
ATOM 1172 C CA . GLN A 1 150 ? -15.900 6.047 32.857 1.00 89.38 150 GLN A CA 1
ATOM 1173 C C . GLN A 1 150 ? -15.795 4.508 32.804 1.00 89.38 150 GLN A C 1
ATOM 1175 O O . GLN A 1 150 ? -14.839 3.966 32.260 1.00 89.38 150 GLN A O 1
ATOM 1180 N N . ALA A 1 151 ? -16.799 3.785 33.310 1.00 87.62 151 ALA A N 1
ATOM 1181 C CA . ALA A 1 151 ? -16.859 2.323 33.214 1.00 87.62 151 ALA A CA 1
ATOM 1182 C C . ALA A 1 151 ? -17.069 1.805 31.775 1.00 87.62 151 ALA A C 1
ATOM 1184 O O . ALA A 1 151 ? -16.661 0.689 31.467 1.00 87.62 151 ALA A O 1
ATOM 1185 N N . ASP A 1 152 ? -17.691 2.600 30.903 1.00 87.12 152 ASP A N 1
ATOM 1186 C CA . ASP A 1 152 ? -17.888 2.284 29.487 1.00 87.12 152 ASP A CA 1
ATOM 1187 C C . ASP A 1 152 ? -16.609 2.622 28.688 1.00 87.12 152 ASP A C 1
ATOM 1189 O O . ASP A 1 152 ? -16.137 1.780 27.926 1.00 87.12 152 ASP A O 1
ATOM 1193 N N . ILE A 1 153 ? -15.955 3.761 28.979 1.00 90.44 153 ILE A N 1
ATOM 1194 C CA . ILE A 1 153 ? -14.600 4.090 28.483 1.00 90.44 153 ILE A CA 1
ATOM 1195 C C . ILE A 1 153 ? -13.610 2.959 28.810 1.00 90.44 153 ILE A C 1
ATOM 1197 O O . ILE A 1 153 ? -12.902 2.463 27.933 1.00 90.44 153 ILE A O 1
ATOM 1201 N N . ASN A 1 154 ? -13.569 2.516 30.071 1.00 91.56 154 ASN A N 1
ATOM 1202 C CA . ASN A 1 154 ? -12.631 1.486 30.521 1.00 91.56 154 ASN A CA 1
ATOM 1203 C C . ASN A 1 154 ? -12.843 0.143 29.793 1.00 91.56 154 ASN A C 1
ATOM 1205 O O . ASN A 1 154 ? -11.867 -0.561 29.536 1.00 91.56 154 ASN A O 1
ATOM 1209 N N . LYS A 1 155 ? -14.088 -0.197 29.424 1.00 88.44 155 LYS A N 1
ATOM 1210 C CA . LYS A 1 155 ? -14.398 -1.383 28.604 1.00 88.44 155 LYS A CA 1
ATOM 1211 C C . LYS A 1 155 ? -13.886 -1.240 27.175 1.00 88.44 155 LYS A C 1
ATOM 1213 O O . LYS A 1 155 ? -13.268 -2.179 26.684 1.00 88.44 155 LYS A O 1
ATOM 1218 N N . GLY A 1 156 ? -14.096 -0.086 26.537 1.00 91.62 156 GLY A N 1
ATOM 1219 C CA . GLY A 1 156 ? -13.575 0.181 25.193 1.00 91.62 156 GLY A CA 1
ATOM 1220 C C . GLY A 1 156 ? -12.047 0.084 25.145 1.00 91.62 156 GLY A C 1
ATOM 1221 O O . GLY A 1 156 ? -11.497 -0.646 24.324 1.00 91.62 156 GLY A O 1
ATOM 1222 N N . ILE A 1 157 ? -11.355 0.710 26.107 1.00 94.94 157 ILE A N 1
ATOM 1223 C CA . ILE A 1 157 ? -9.887 0.639 26.224 1.00 94.94 157 ILE A CA 1
ATOM 1224 C C . ILE A 1 157 ? -9.414 -0.805 26.464 1.00 94.94 157 ILE A C 1
ATOM 1226 O O . ILE A 1 157 ? -8.410 -1.229 25.895 1.00 94.94 157 ILE A O 1
ATOM 1230 N N . PHE A 1 158 ? -10.112 -1.582 27.298 1.00 92.81 158 PHE A N 1
ATOM 1231 C CA . PHE A 1 158 ? -9.779 -2.994 27.500 1.00 92.81 158 PHE A CA 1
ATOM 1232 C C . PHE A 1 158 ? -9.948 -3.808 26.207 1.00 92.81 158 PHE A C 1
ATOM 1234 O O . PHE A 1 158 ? -9.045 -4.556 25.835 1.00 92.81 158 PHE A O 1
ATOM 1241 N N . ALA A 1 159 ? -11.067 -3.620 25.503 1.00 90.88 159 ALA A N 1
ATOM 1242 C CA . ALA A 1 159 ? -11.386 -4.315 24.261 1.00 90.88 159 ALA A CA 1
ATOM 1243 C C . ALA A 1 159 ? -10.363 -4.032 23.154 1.00 90.88 159 ALA A C 1
ATOM 1245 O O . ALA A 1 159 ? -9.749 -4.968 22.646 1.00 90.88 159 ALA A O 1
ATOM 1246 N N . GLY A 1 160 ? -10.115 -2.759 22.831 1.00 94.50 160 GLY A N 1
ATOM 1247 C CA . GLY A 1 160 ? -9.182 -2.385 21.765 1.00 94.50 160 GLY A CA 1
ATOM 1248 C C . GLY A 1 160 ? -7.746 -2.844 22.038 1.00 94.50 160 GLY A C 1
ATOM 1249 O O . GLY A 1 160 ? -7.080 -3.349 21.134 1.00 94.50 160 GLY A O 1
ATOM 1250 N N . LYS A 1 161 ? -7.289 -2.781 23.302 1.00 96.31 161 LYS A N 1
ATOM 1251 C CA . LYS A 1 161 ? -5.994 -3.352 23.721 1.00 96.31 161 LYS A CA 1
ATOM 1252 C C . LYS A 1 161 ? -5.929 -4.856 23.527 1.00 96.31 161 LYS A C 1
ATOM 1254 O O . LYS A 1 161 ? -4.925 -5.355 23.018 1.00 96.31 161 LYS A O 1
ATOM 1259 N N . TRP A 1 162 ? -6.967 -5.575 23.947 1.00 92.75 162 TRP A N 1
ATOM 1260 C CA . TRP A 1 162 ? -7.025 -7.027 23.814 1.00 92.75 162 TRP A CA 1
ATOM 1261 C C . TRP A 1 162 ? -6.998 -7.432 22.337 1.00 92.75 162 TRP A C 1
ATOM 1263 O O . TRP A 1 162 ? -6.202 -8.283 21.951 1.00 92.75 162 TRP A O 1
ATOM 1273 N N . ILE A 1 163 ? -7.805 -6.771 21.503 1.00 92.81 163 ILE A N 1
ATOM 1274 C CA . ILE A 1 163 ? -7.969 -7.070 20.075 1.00 92.81 163 ILE A CA 1
ATOM 1275 C C . ILE A 1 163 ? -6.691 -6.781 19.287 1.00 92.81 163 ILE A C 1
ATOM 1277 O O . ILE A 1 163 ? -6.216 -7.659 18.566 1.00 92.81 163 ILE A O 1
ATOM 1281 N N . ALA A 1 164 ? -6.075 -5.612 19.489 1.00 96.31 164 ALA A N 1
ATOM 1282 C CA . ALA A 1 164 ? -4.771 -5.308 18.908 1.00 96.31 164 ALA A CA 1
ATOM 1283 C C . ALA A 1 164 ? -3.715 -6.344 19.327 1.00 96.31 164 ALA A C 1
ATOM 1285 O O . ALA A 1 164 ? -3.027 -6.901 18.476 1.00 96.31 164 ALA A O 1
ATOM 1286 N N . SER A 1 165 ? -3.633 -6.666 20.624 1.00 95.12 165 SER A N 1
ATOM 1287 C CA . SER A 1 165 ? -2.670 -7.647 21.146 1.00 95.12 165 SER A CA 1
ATOM 1288 C C . SER A 1 165 ? -2.884 -9.046 20.559 1.00 95.12 165 SER A C 1
ATOM 1290 O O . SER A 1 165 ? -1.925 -9.725 20.204 1.00 95.12 165 SER A O 1
ATOM 1292 N N . PHE A 1 166 ? -4.137 -9.487 20.428 1.00 92.00 166 PHE A N 1
ATOM 1293 C CA . PHE A 1 166 ? -4.491 -10.788 19.863 1.00 92.00 166 PHE A CA 1
ATOM 1294 C C . PHE A 1 166 ? -4.082 -10.910 18.391 1.00 92.00 166 PHE A C 1
ATOM 1296 O O . PHE A 1 166 ? -3.446 -11.891 18.004 1.00 92.00 166 PHE A O 1
ATOM 1303 N N . ILE A 1 167 ? -4.406 -9.897 17.586 1.00 93.56 167 ILE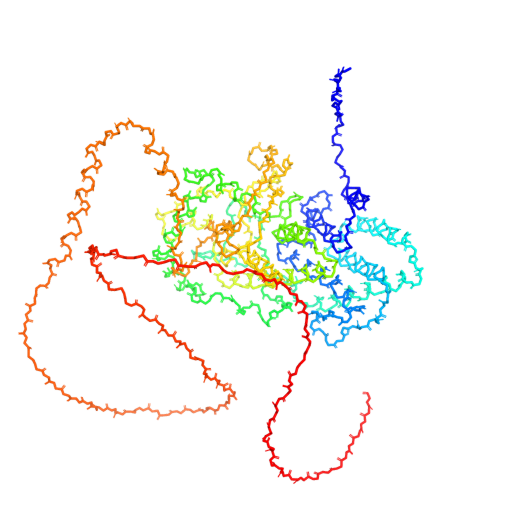 A N 1
ATOM 1304 C CA . ILE A 1 167 ? -4.100 -9.873 16.154 1.00 93.56 167 ILE A CA 1
ATOM 1305 C C . ILE A 1 167 ? -2.585 -9.771 15.928 1.00 93.56 167 ILE A C 1
ATOM 1307 O O . ILE A 1 167 ? -2.032 -10.525 15.126 1.00 93.56 167 ILE A O 1
ATOM 1311 N N . LEU A 1 168 ? -1.893 -8.903 16.675 1.00 96.19 168 LEU A N 1
ATOM 1312 C CA . LEU A 1 168 ? -0.432 -8.800 16.626 1.00 96.19 168 LEU A CA 1
ATOM 1313 C C . LEU A 1 168 ? 0.243 -10.131 16.993 1.00 96.19 168 LEU A C 1
ATOM 1315 O O . LEU A 1 168 ? 1.206 -10.514 16.334 1.00 96.19 168 LEU A O 1
ATOM 1319 N N . ASN A 1 169 ? -0.295 -10.880 17.961 1.00 93.69 169 ASN A N 1
ATOM 1320 C CA . ASN A 1 169 ? 0.224 -12.199 18.331 1.00 93.69 169 ASN A CA 1
ATOM 1321 C C . ASN A 1 169 ? -0.016 -13.280 17.251 1.00 93.69 169 ASN A C 1
ATOM 1323 O O . ASN A 1 169 ? 0.903 -14.048 16.978 1.00 93.69 169 ASN A O 1
ATOM 1327 N N . ASP A 1 170 ? -1.178 -13.333 16.579 1.00 91.06 170 ASP A N 1
ATOM 1328 C CA . ASP A 1 170 ? -1.405 -14.269 15.447 1.00 91.06 170 ASP A CA 1
ATOM 1329 C C . ASP A 1 170 ? -0.538 -13.947 14.210 1.00 91.06 170 ASP A C 1
ATOM 1331 O O . ASP A 1 170 ? -0.278 -14.819 13.368 1.00 91.06 170 ASP A O 1
ATOM 1335 N N . ARG A 1 171 ? -0.071 -12.697 14.097 1.00 94.56 171 ARG A N 1
ATOM 1336 C CA . ARG A 1 171 ? 0.836 -12.241 13.033 1.00 94.56 171 ARG A CA 1
ATOM 1337 C C . ARG A 1 171 ? 2.311 -12.177 13.442 1.00 94.56 171 ARG A C 1
ATOM 1339 O O . ARG A 1 171 ? 3.151 -11.969 12.573 1.00 94.56 171 ARG A O 1
ATOM 1346 N N . ALA A 1 172 ? 2.659 -12.409 14.709 1.00 94.38 172 ALA A N 1
ATOM 1347 C CA . ALA A 1 172 ? 4.035 -12.289 15.207 1.00 94.38 172 ALA A CA 1
ATOM 1348 C C . ALA A 1 172 ? 5.021 -13.267 14.536 1.00 94.38 172 ALA A C 1
ATOM 1350 O O . ALA A 1 172 ? 6.200 -12.954 14.388 1.00 94.38 172 ALA A O 1
ATOM 1351 N N . THR A 1 173 ? 4.538 -14.436 14.109 1.00 93.56 173 THR A N 1
ATOM 1352 C CA . THR A 1 173 ? 5.326 -15.493 13.450 1.00 93.56 173 THR A CA 1
ATOM 1353 C C . THR A 1 173 ? 4.902 -15.743 11.999 1.00 93.56 173 THR A C 1
ATOM 1355 O O . THR A 1 173 ? 5.161 -16.807 11.444 1.00 93.56 173 THR A O 1
ATOM 1358 N N . ASP A 1 174 ? 4.268 -14.761 11.351 1.00 95.81 174 ASP A N 1
ATOM 1359 C CA . ASP A 1 174 ? 3.727 -14.892 9.990 1.00 95.81 174 ASP A CA 1
ATOM 1360 C C . ASP A 1 174 ? 4.772 -14.899 8.859 1.00 95.81 174 ASP A C 1
ATOM 1362 O O . ASP A 1 174 ? 4.400 -14.993 7.692 1.00 95.81 174 ASP A O 1
ATOM 1366 N N . GLY A 1 175 ? 6.060 -14.802 9.192 1.00 96.38 175 GLY A N 1
ATOM 1367 C CA . GLY A 1 175 ? 7.174 -14.793 8.245 1.00 96.38 175 GLY A CA 1
ATOM 1368 C C . GLY A 1 175 ? 7.663 -13.401 7.834 1.00 96.38 175 GLY A C 1
ATOM 1369 O O . GLY A 1 175 ? 8.738 -13.317 7.249 1.00 96.38 175 GLY A O 1
ATOM 1370 N N . SER A 1 176 ? 6.974 -12.301 8.173 1.00 96.19 176 SER A N 1
ATOM 1371 C CA . SER A 1 176 ? 7.381 -10.959 7.703 1.00 96.19 176 SER A CA 1
ATOM 1372 C C . SER A 1 176 ? 8.734 -10.483 8.236 1.00 96.19 176 SER A C 1
ATOM 1374 O O . SER A 1 176 ? 9.344 -9.602 7.643 1.00 96.19 176 SER A O 1
ATOM 1376 N N . GLN A 1 177 ? 9.182 -11.045 9.362 1.00 92.81 177 GLN A N 1
ATOM 1377 C CA . GLN A 1 177 ? 10.463 -10.738 10.007 1.00 92.81 177 GLN A CA 1
ATOM 1378 C C . GLN A 1 177 ? 11.632 -11.574 9.448 1.00 92.81 177 GLN A C 1
ATOM 1380 O O . GLN A 1 177 ? 12.755 -11.469 9.933 1.00 92.81 177 GLN A O 1
ATOM 1385 N N . GLN A 1 178 ? 11.379 -12.464 8.481 1.00 91.69 178 GLN A N 1
ATOM 1386 C CA . GLN A 1 178 ? 12.406 -13.317 7.888 1.00 91.69 178 GLN A CA 1
ATOM 1387 C C . GLN A 1 178 ? 12.990 -12.658 6.638 1.00 91.69 178 GLN A C 1
ATOM 1389 O O . GLN A 1 178 ? 12.355 -12.636 5.581 1.00 91.69 178 GLN A O 1
ATOM 1394 N N . GLU A 1 179 ? 14.226 -12.182 6.732 1.00 85.75 179 GLU A N 1
ATOM 1395 C CA . GLU A 1 179 ? 14.989 -11.737 5.568 1.00 85.75 179 GLU A CA 1
ATOM 1396 C C . GLU A 1 179 ? 15.508 -12.919 4.732 1.00 85.75 179 GLU A C 1
ATOM 1398 O O . GLU A 1 179 ? 15.695 -14.036 5.216 1.00 85.75 179 GLU A O 1
ATOM 1403 N N . LYS A 1 180 ? 15.780 -12.656 3.451 1.00 89.31 180 LYS A N 1
ATOM 1404 C CA . LYS A 1 180 ? 16.461 -13.579 2.539 1.00 89.31 180 LYS A CA 1
ATOM 1405 C C . LYS A 1 180 ? 17.433 -12.780 1.690 1.00 89.31 180 LYS A C 1
ATOM 1407 O O . LYS A 1 180 ? 17.021 -11.862 0.986 1.00 89.31 180 LYS A O 1
ATOM 1412 N N . ILE A 1 181 ? 18.705 -13.161 1.723 1.00 89.56 181 ILE A N 1
ATOM 1413 C CA . ILE A 1 181 ? 19.721 -12.579 0.846 1.00 89.56 181 ILE A CA 1
ATOM 1414 C C . ILE A 1 181 ? 19.383 -12.979 -0.597 1.00 89.56 181 ILE A C 1
ATOM 1416 O O . ILE A 1 181 ? 19.306 -14.166 -0.920 1.00 89.56 181 ILE A O 1
ATOM 1420 N N . TYR A 1 182 ? 19.160 -11.987 -1.460 1.00 93.25 182 TYR A N 1
ATOM 1421 C CA . TYR A 1 182 ? 19.039 -12.193 -2.899 1.00 93.25 182 TYR A CA 1
ATOM 1422 C C . TYR A 1 182 ? 20.403 -11.995 -3.562 1.00 93.25 182 TYR A C 1
ATOM 1424 O O . TYR A 1 182 ? 20.965 -10.902 -3.522 1.00 93.25 182 TYR A O 1
ATOM 1432 N N . THR A 1 183 ? 20.910 -13.048 -4.199 1.00 93.38 183 THR A N 1
ATOM 1433 C CA . THR A 1 183 ? 22.117 -12.984 -5.028 1.00 93.38 183 THR A CA 1
ATOM 1434 C C . THR A 1 183 ? 21.701 -12.779 -6.488 1.00 93.38 183 THR A C 1
ATOM 1436 O O . THR A 1 183 ? 21.077 -13.682 -7.055 1.00 93.38 183 THR A O 1
ATOM 1439 N N . PRO A 1 184 ? 22.019 -11.636 -7.126 1.00 92.38 184 PRO A N 1
ATOM 1440 C CA . PRO A 1 184 ? 21.678 -11.401 -8.524 1.00 92.38 184 PRO A CA 1
ATOM 1441 C C . PRO A 1 184 ? 22.423 -12.363 -9.452 1.00 92.38 184 PRO A C 1
ATOM 1443 O O . PRO A 1 184 ? 23.603 -12.659 -9.259 1.00 92.38 184 PRO A O 1
ATOM 1446 N N . ARG A 1 185 ? 21.739 -12.825 -10.503 1.00 91.19 185 ARG A N 1
ATOM 1447 C CA . ARG A 1 185 ? 22.362 -13.596 -11.583 1.00 91.19 185 ARG A CA 1
ATOM 1448 C C . ARG A 1 185 ? 22.760 -12.649 -12.711 1.00 91.19 185 ARG A C 1
ATOM 1450 O O . ARG A 1 185 ? 21.895 -12.070 -13.359 1.00 91.19 185 ARG A O 1
ATOM 1457 N N . MET A 1 186 ? 24.059 -12.554 -12.983 1.00 91.06 186 MET A N 1
ATOM 1458 C CA . MET A 1 186 ? 24.607 -11.764 -14.091 1.00 91.06 186 MET A CA 1
ATOM 1459 C C . MET A 1 186 ? 24.393 -12.493 -15.428 1.00 91.06 186 MET A C 1
ATOM 1461 O O . MET A 1 186 ? 25.283 -13.173 -15.933 1.00 91.06 186 MET A O 1
ATOM 1465 N N . ALA A 1 187 ? 23.170 -12.426 -15.955 1.00 90.31 187 ALA A N 1
ATOM 1466 C CA . ALA A 1 187 ? 22.784 -12.954 -17.263 1.00 90.31 187 ALA A CA 1
ATOM 1467 C C . ALA A 1 187 ? 21.543 -12.205 -17.802 1.00 90.31 187 ALA A C 1
ATOM 1469 O O . ALA A 1 187 ? 20.751 -11.706 -16.993 1.00 90.31 187 ALA A O 1
ATOM 1470 N N . PRO A 1 188 ? 21.323 -12.162 -19.133 1.00 91.00 188 PRO A N 1
ATOM 1471 C CA . PRO A 1 188 ? 20.151 -11.517 -19.725 1.00 91.00 188 PRO A CA 1
ATOM 1472 C C . PRO A 1 188 ? 18.821 -12.020 -19.147 1.00 91.00 188 PRO A C 1
ATOM 1474 O O . PRO A 1 188 ? 18.654 -13.210 -18.867 1.00 91.00 188 PRO A O 1
ATOM 1477 N N . GLY A 1 189 ? 17.871 -11.104 -18.950 1.00 89.75 189 GLY A N 1
ATOM 1478 C CA . GLY A 1 189 ? 16.540 -11.395 -18.402 1.00 89.75 189 GLY A CA 1
ATOM 1479 C C . GLY A 1 189 ? 16.470 -11.678 -16.897 1.00 89.75 189 GLY A C 1
ATOM 1480 O O . GLY A 1 189 ? 15.383 -11.989 -16.412 1.00 89.75 189 GLY A O 1
ATOM 1481 N N . TYR A 1 190 ? 17.575 -11.593 -16.147 1.00 93.00 190 TYR A N 1
ATOM 1482 C CA . TYR A 1 190 ? 17.590 -11.785 -14.689 1.00 93.00 190 TYR A CA 1
ATOM 1483 C C . TYR A 1 190 ? 17.747 -10.467 -13.929 1.00 93.00 190 TYR A C 1
ATOM 1485 O O . TYR A 1 190 ? 18.528 -9.602 -14.322 1.00 93.00 190 TYR A O 1
ATOM 1493 N N . HIS A 1 191 ? 17.032 -10.321 -12.810 1.00 93.81 191 HIS A N 1
ATOM 1494 C CA . HIS A 1 191 ? 17.077 -9.116 -11.987 1.00 93.81 191 HIS A CA 1
ATOM 1495 C C . HIS A 1 191 ? 18.472 -8.853 -11.400 1.00 93.81 191 HIS A C 1
ATOM 1497 O O . HIS A 1 191 ? 19.027 -9.652 -10.640 1.00 93.81 191 HIS A O 1
ATOM 1503 N N . GLN A 1 192 ? 18.997 -7.685 -11.754 1.00 93.94 192 GLN A N 1
ATOM 1504 C CA . GLN A 1 192 ? 20.237 -7.085 -11.276 1.00 93.94 192 GLN A CA 1
ATOM 1505 C C . GLN A 1 192 ? 19.900 -5.724 -10.645 1.00 93.94 192 GLN A C 1
ATOM 1507 O O . GLN A 1 192 ? 18.782 -5.222 -10.805 1.00 93.94 192 GLN A O 1
ATOM 1512 N N . VAL A 1 193 ? 20.864 -5.127 -9.942 1.00 93.69 193 VAL A N 1
ATOM 1513 C CA . VAL A 1 193 ? 20.724 -3.768 -9.404 1.00 93.69 193 VAL A CA 1
ATOM 1514 C C . VAL A 1 193 ? 20.621 -2.741 -10.538 1.00 93.69 193 VAL A C 1
ATOM 1516 O O . VAL A 1 193 ? 21.200 -2.920 -11.609 1.00 93.69 193 VAL A O 1
ATOM 1519 N N . ASP A 1 194 ? 19.888 -1.657 -10.297 1.00 93.44 194 ASP A N 1
ATOM 1520 C CA . ASP A 1 194 ? 19.898 -0.474 -11.159 1.00 93.44 194 ASP A CA 1
ATOM 1521 C C . ASP A 1 194 ? 21.334 0.094 -11.278 1.00 93.44 194 ASP A C 1
ATOM 1523 O O . ASP A 1 194 ? 21.927 0.430 -10.247 1.00 93.44 194 ASP A O 1
ATOM 1527 N N . PRO A 1 195 ? 21.911 0.240 -12.490 1.00 93.44 195 PRO A N 1
ATOM 1528 C CA . PRO A 1 195 ? 23.292 0.705 -12.647 1.00 93.44 195 PRO A CA 1
ATOM 1529 C C . PRO A 1 195 ? 23.524 2.175 -12.259 1.00 93.44 195 PRO A C 1
ATOM 1531 O O . PRO A 1 195 ? 24.671 2.573 -12.080 1.00 93.44 195 PRO A O 1
ATOM 1534 N N . THR A 1 196 ? 22.469 2.988 -12.125 1.00 92.50 196 THR A N 1
ATOM 1535 C CA . THR A 1 196 ? 22.556 4.353 -11.562 1.00 92.50 196 THR A CA 1
ATOM 1536 C C . THR A 1 196 ? 22.473 4.377 -10.035 1.00 92.50 196 THR A C 1
ATOM 1538 O O . THR A 1 196 ? 22.897 5.350 -9.416 1.00 92.50 196 THR A O 1
ATOM 1541 N N . HIS A 1 197 ? 21.995 3.292 -9.416 1.00 93.19 197 HIS A N 1
ATOM 1542 C CA . HIS A 1 197 ? 21.804 3.163 -7.969 1.00 93.19 197 HIS A CA 1
ATOM 1543 C C . HIS A 1 197 ? 22.453 1.875 -7.417 1.00 93.19 197 HIS A C 1
ATOM 1545 O O . HIS A 1 197 ? 21.772 1.074 -6.774 1.00 93.19 197 HIS A O 1
ATOM 1551 N N . PRO A 1 198 ? 23.770 1.646 -7.605 1.00 92.81 198 PRO A N 1
ATOM 1552 C CA . PRO A 1 198 ? 24.423 0.368 -7.281 1.00 92.81 198 PRO A CA 1
ATOM 1553 C C . PRO A 1 198 ? 24.323 -0.054 -5.802 1.00 92.81 198 PRO A C 1
ATOM 1555 O O . PRO A 1 198 ? 24.480 -1.231 -5.489 1.00 92.81 198 PRO A O 1
ATOM 1558 N N . ASN A 1 199 ? 24.029 0.885 -4.897 1.00 92.56 199 ASN A N 1
ATOM 1559 C CA . ASN A 1 199 ? 23.964 0.660 -3.451 1.00 92.56 199 ASN A CA 1
ATOM 1560 C C . ASN A 1 199 ? 22.535 0.442 -2.904 1.00 92.56 199 ASN A C 1
ATOM 1562 O O . ASN A 1 199 ? 22.379 0.322 -1.692 1.00 92.56 199 ASN A O 1
ATOM 1566 N N . GLN A 1 200 ? 21.486 0.400 -3.742 1.00 91.44 200 GLN A N 1
ATOM 1567 C CA . GLN A 1 200 ? 20.093 0.340 -3.251 1.00 91.44 200 GLN A CA 1
ATOM 1568 C C . GLN A 1 200 ? 19.655 -1.016 -2.656 1.00 91.44 200 GLN A C 1
ATOM 1570 O O . GLN A 1 200 ? 18.593 -1.105 -2.040 1.00 91.44 200 GLN A O 1
ATOM 1575 N N . GLY A 1 201 ? 20.449 -2.077 -2.835 1.00 93.44 201 GLY A N 1
ATOM 1576 C CA . GLY A 1 201 ? 20.122 -3.422 -2.352 1.00 93.44 201 GLY A CA 1
ATOM 1577 C C . GLY A 1 201 ? 18.940 -4.072 -3.083 1.00 93.44 201 GLY A C 1
ATOM 1578 O O . GLY A 1 201 ? 18.690 -3.793 -4.255 1.00 93.44 201 GLY A O 1
ATOM 1579 N N . PHE A 1 202 ? 18.232 -4.972 -2.388 1.00 94.94 202 PHE A N 1
ATOM 1580 C CA . PHE A 1 202 ? 17.098 -5.736 -2.922 1.00 94.94 202 PHE A CA 1
ATOM 1581 C C . PHE A 1 202 ? 15.985 -5.885 -1.870 1.00 94.94 202 PHE A C 1
ATOM 1583 O O . PHE A 1 202 ? 16.234 -6.352 -0.760 1.00 94.94 202 PHE A O 1
ATOM 1590 N N . LEU A 1 203 ? 14.751 -5.516 -2.216 1.00 94.88 203 LEU A N 1
ATOM 1591 C CA . LEU A 1 203 ? 13.636 -5.339 -1.285 1.00 94.88 203 LEU A CA 1
ATOM 1592 C C . LEU A 1 203 ? 12.634 -6.501 -1.318 1.00 94.88 203 LEU A C 1
ATOM 1594 O O . LEU A 1 203 ? 11.883 -6.691 -2.278 1.00 94.88 203 LEU A O 1
ATOM 1598 N N . GLY A 1 204 ? 12.538 -7.214 -0.194 1.00 95.25 204 GLY A N 1
ATOM 1599 C CA . GLY A 1 204 ? 11.457 -8.169 0.057 1.00 95.25 204 GLY A CA 1
ATOM 1600 C C . GLY A 1 204 ? 11.639 -9.540 -0.598 1.00 95.25 204 GLY A C 1
ATOM 1601 O O . GLY A 1 204 ? 10.648 -10.210 -0.866 1.00 95.25 204 GLY A O 1
ATOM 1602 N N . ALA A 1 205 ? 12.871 -10.005 -0.823 1.00 95.75 205 ALA A N 1
ATOM 1603 C CA . ALA A 1 205 ? 13.158 -11.290 -1.484 1.00 95.75 205 ALA A CA 1
ATOM 1604 C C . ALA A 1 205 ? 12.549 -12.550 -0.820 1.00 95.75 205 ALA A C 1
ATOM 1606 O O . ALA A 1 205 ? 12.541 -13.623 -1.434 1.00 95.75 205 ALA A O 1
ATOM 1607 N N . ASN A 1 206 ? 12.040 -12.429 0.413 1.00 95.50 206 ASN A N 1
ATOM 1608 C CA . ASN A 1 206 ? 11.282 -13.462 1.126 1.00 95.50 206 ASN A CA 1
ATOM 1609 C C . ASN A 1 206 ? 9.775 -13.162 1.269 1.00 95.50 206 ASN A C 1
ATOM 1611 O O . ASN A 1 206 ? 9.067 -13.935 1.901 1.00 95.50 206 ASN A O 1
ATOM 1615 N N . TRP A 1 207 ? 9.252 -12.049 0.746 1.00 97.94 207 TRP A N 1
ATOM 1616 C CA . TRP A 1 207 ? 7.897 -11.597 1.101 1.00 97.94 207 TRP A CA 1
ATOM 1617 C C . TRP A 1 207 ? 6.780 -12.501 0.549 1.00 97.94 207 TRP A C 1
ATOM 1619 O O . TRP A 1 207 ? 5.709 -12.598 1.141 1.00 97.94 207 TRP A O 1
ATOM 1629 N N . GLY A 1 208 ? 7.063 -13.257 -0.518 1.00 97.06 208 GLY A N 1
ATOM 1630 C CA . GLY A 1 208 ? 6.205 -14.354 -0.982 1.00 97.06 208 GLY A CA 1
ATOM 1631 C C . GLY A 1 208 ? 6.102 -15.547 -0.017 1.00 97.06 208 GLY A C 1
ATOM 1632 O O . GLY A 1 208 ? 5.269 -16.423 -0.232 1.00 97.06 208 GLY A O 1
ATOM 1633 N N . SER A 1 209 ? 6.914 -15.593 1.044 1.00 97.00 209 SER A N 1
ATOM 1634 C CA . SER A 1 209 ? 6.866 -16.607 2.110 1.00 97.00 209 SER A CA 1
ATOM 1635 C C . SER A 1 209 ? 5.976 -16.199 3.294 1.00 97.00 209 SER A C 1
ATOM 1637 O O . SER A 1 209 ? 5.788 -16.995 4.213 1.00 97.00 209 SER A O 1
ATOM 1639 N N . VAL A 1 210 ? 5.442 -14.971 3.314 1.00 98.12 210 VAL A N 1
ATOM 1640 C CA . VAL A 1 210 ? 4.579 -14.488 4.403 1.00 98.12 210 VAL A CA 1
ATOM 1641 C C . VAL A 1 210 ? 3.225 -15.208 4.355 1.00 98.12 210 VAL A C 1
ATOM 1643 O O . VAL A 1 210 ? 2.571 -15.239 3.313 1.00 98.12 210 VAL A O 1
ATOM 1646 N N . LYS A 1 211 ? 2.781 -15.761 5.493 1.00 96.81 211 LYS A N 1
ATOM 1647 C CA . LYS A 1 211 ? 1.448 -16.371 5.700 1.00 96.81 211 LYS A CA 1
ATOM 1648 C C . LYS A 1 211 ? 0.369 -15.381 5.224 1.00 96.81 211 LYS A C 1
ATOM 1650 O O . LYS A 1 211 ? 0.275 -14.306 5.818 1.00 96.81 211 LYS A O 1
ATOM 1655 N N . PRO A 1 212 ? -0.469 -15.694 4.221 1.00 97.12 212 PRO A N 1
ATOM 1656 C CA . PRO A 1 212 ? -1.526 -14.778 3.787 1.00 97.12 212 PRO A CA 1
ATOM 1657 C C . PRO A 1 212 ? -2.570 -14.465 4.875 1.00 97.12 212 PRO A C 1
ATOM 1659 O O . PRO A 1 212 ? -2.581 -15.058 5.959 1.00 97.12 212 PRO A O 1
ATOM 1662 N N . PHE A 1 213 ? -3.449 -13.506 4.602 1.00 95.50 213 PHE A N 1
ATOM 1663 C CA . PHE A 1 213 ? -4.615 -13.169 5.424 1.00 95.50 213 PHE A CA 1
ATOM 1664 C C . PHE A 1 213 ? -5.859 -13.934 4.942 1.00 95.50 213 PHE A C 1
ATOM 1666 O O . PHE A 1 213 ? -6.574 -14.559 5.731 1.00 95.50 213 PHE A O 1
ATOM 1673 N N . THR A 1 214 ? -6.105 -13.915 3.632 1.00 93.44 214 THR A N 1
ATOM 1674 C CA . THR A 1 214 ? -7.314 -14.432 2.978 1.00 93.44 214 THR A CA 1
ATOM 1675 C C . THR A 1 214 ? -7.028 -15.569 2.000 1.00 93.44 214 THR A C 1
ATOM 1677 O O . THR A 1 214 ? -7.786 -16.541 2.037 1.00 93.44 214 THR A O 1
ATOM 1680 N N . LEU A 1 215 ? -5.936 -15.504 1.225 1.00 95.50 215 LEU A N 1
ATOM 1681 C CA . LEU A 1 215 ? -5.462 -16.596 0.359 1.00 95.50 215 LEU A CA 1
ATOM 1682 C C . LEU A 1 215 ? -5.135 -17.865 1.164 1.00 95.50 215 LEU A C 1
ATOM 1684 O O . LEU A 1 215 ? -4.866 -17.806 2.368 1.00 95.50 215 LEU A O 1
ATOM 1688 N N . ASP A 1 216 ? -5.107 -19.006 0.479 1.00 95.12 216 ASP A N 1
ATOM 1689 C CA . ASP A 1 216 ? -4.670 -20.281 1.058 1.00 95.12 216 ASP A CA 1
ATOM 1690 C C . ASP A 1 216 ? -3.142 -20.448 0.970 1.00 95.12 216 ASP A C 1
ATOM 1692 O O . ASP A 1 216 ? -2.522 -21.023 1.865 1.00 95.12 216 ASP A O 1
ATOM 1696 N N . PHE A 1 217 ? -2.518 -19.915 -0.088 1.00 95.69 217 PHE A N 1
ATOM 1697 C CA . PHE A 1 217 ? -1.065 -19.859 -0.274 1.00 95.69 217 PHE A CA 1
ATOM 1698 C C . PHE A 1 217 ? -0.675 -18.734 -1.248 1.00 95.69 217 PHE A C 1
ATOM 1700 O O . PHE A 1 217 ? -1.477 -18.295 -2.069 1.00 95.69 217 PHE A O 1
ATOM 1707 N N . SER A 1 218 ? 0.563 -18.245 -1.164 1.00 97.06 218 SER A N 1
ATOM 1708 C CA . SER A 1 218 ? 1.017 -17.042 -1.881 1.00 97.06 218 SER A CA 1
ATOM 1709 C C . SER A 1 218 ? 1.040 -17.179 -3.408 1.00 97.06 218 SER A C 1
ATOM 1711 O O . SER A 1 218 ? 0.676 -16.239 -4.109 1.00 97.06 218 SER A O 1
ATOM 1713 N N . SER A 1 219 ? 1.388 -18.353 -3.937 1.00 95.38 219 SER A N 1
ATOM 1714 C CA . SER A 1 219 ? 1.418 -18.621 -5.384 1.00 95.38 219 SER A CA 1
ATOM 1715 C C . SER A 1 219 ? 0.051 -18.959 -6.004 1.00 95.38 219 SER A C 1
ATOM 1717 O O . SER A 1 219 ? -0.013 -19.291 -7.188 1.00 95.38 219 SER A O 1
ATOM 1719 N N . GLN A 1 220 ? -1.052 -18.858 -5.246 1.00 95.19 220 GLN A N 1
ATOM 1720 C CA . GLN A 1 220 ? -2.414 -19.233 -5.669 1.00 95.19 220 GLN A CA 1
ATOM 1721 C C . GLN A 1 220 ? -2.881 -18.548 -6.965 1.00 95.19 220 GLN A C 1
ATOM 1723 O O . GLN A 1 220 ? -3.620 -19.154 -7.739 1.00 95.19 220 GLN A O 1
ATOM 1728 N N . TYR A 1 221 ? -2.426 -17.317 -7.214 1.00 91.25 221 TYR A N 1
ATOM 1729 C CA . TYR A 1 221 ? -2.726 -16.543 -8.425 1.00 91.25 221 TYR A CA 1
ATOM 1730 C C . TYR A 1 221 ? -1.463 -16.151 -9.211 1.00 91.25 221 TYR A C 1
ATOM 1732 O O . TYR A 1 221 ? -1.455 -15.147 -9.924 1.00 91.25 221 TYR A O 1
ATOM 1740 N N . ARG A 1 222 ? -0.379 -16.932 -9.096 1.00 90.62 222 ARG A N 1
ATOM 1741 C CA . ARG A 1 222 ? 0.830 -16.717 -9.902 1.00 90.62 222 ARG A CA 1
ATOM 1742 C C . ARG A 1 222 ? 0.489 -16.900 -11.400 1.00 90.62 222 ARG A C 1
ATOM 1744 O O . ARG A 1 222 ? -0.064 -17.946 -11.743 1.00 90.62 222 ARG A O 1
ATOM 1751 N N . PRO A 1 223 ? 0.810 -15.946 -12.301 1.00 83.94 223 PRO A N 1
ATOM 1752 C CA . PRO A 1 223 ? 0.407 -16.026 -13.708 1.00 83.94 223 PRO A CA 1
ATOM 1753 C C . PRO A 1 223 ? 0.924 -17.276 -14.434 1.00 83.94 223 PRO A C 1
ATOM 1755 O O . PRO A 1 223 ? 2.124 -17.446 -14.650 1.00 83.94 223 PRO A O 1
ATOM 1758 N N . ALA A 1 224 ? 0.010 -18.154 -14.844 1.00 72.25 224 ALA A N 1
ATOM 1759 C CA . ALA A 1 224 ? 0.352 -19.334 -15.629 1.00 72.25 224 ALA A CA 1
ATOM 1760 C C . ALA A 1 224 ? 0.943 -18.958 -17.004 1.00 72.25 224 ALA A C 1
ATOM 1762 O O . ALA A 1 224 ? 0.687 -17.881 -17.536 1.00 72.25 224 ALA A O 1
ATOM 1763 N N . ASN A 1 225 ? 1.700 -19.887 -17.592 1.00 60.75 225 ASN A N 1
ATOM 1764 C CA . ASN A 1 225 ? 2.201 -19.840 -18.974 1.00 60.75 225 ASN A CA 1
ATOM 1765 C C . ASN A 1 225 ? 3.175 -18.692 -19.329 1.00 60.75 225 ASN A C 1
ATOM 1767 O O . ASN A 1 225 ? 3.517 -18.533 -20.497 1.00 60.75 225 ASN A O 1
ATOM 1771 N N . ILE A 1 226 ? 3.692 -17.945 -18.348 1.00 63.00 226 ILE A N 1
ATOM 1772 C CA . ILE A 1 226 ? 4.803 -17.001 -18.558 1.00 63.00 226 ILE A CA 1
ATOM 1773 C C . ILE A 1 226 ? 6.095 -17.764 -18.871 1.00 63.00 226 ILE A C 1
ATOM 1775 O O . ILE A 1 226 ? 6.601 -18.533 -18.049 1.00 63.00 226 ILE A O 1
ATOM 1779 N N . THR A 1 227 ? 6.664 -17.502 -20.044 1.00 55.75 227 THR A N 1
ATOM 1780 C CA . THR A 1 227 ? 7.895 -18.108 -20.570 1.00 55.75 227 THR A CA 1
ATOM 1781 C C . THR A 1 227 ? 9.158 -17.578 -19.877 1.00 55.75 227 THR A C 1
ATOM 1783 O O . THR A 1 227 ? 9.948 -16.855 -20.477 1.00 55.75 227 THR A O 1
ATOM 1786 N N . GLY A 1 228 ? 9.371 -17.934 -18.604 1.00 57.78 228 GLY A N 1
ATOM 1787 C CA . GLY A 1 228 ? 10.471 -17.356 -17.815 1.00 57.78 228 GLY A CA 1
ATOM 1788 C C . GLY A 1 228 ? 10.922 -18.074 -16.544 1.00 57.78 228 GLY A C 1
ATOM 1789 O O . GLY A 1 228 ? 11.921 -17.674 -15.946 1.00 57.78 228 GLY A O 1
ATOM 1790 N N . ASP A 1 229 ? 10.243 -19.126 -16.100 1.00 71.81 229 ASP A N 1
ATOM 1791 C CA . ASP A 1 229 ? 10.652 -19.887 -14.912 1.00 71.81 229 ASP A CA 1
ATOM 1792 C C . ASP A 1 229 ? 12.020 -20.577 -15.108 1.00 71.81 229 ASP A C 1
ATOM 1794 O O . ASP A 1 229 ? 12.898 -20.519 -14.245 1.00 71.81 229 ASP A O 1
ATOM 1798 N N . THR A 1 230 ? 12.254 -21.143 -16.292 1.00 84.12 230 THR A N 1
ATOM 1799 C CA . THR A 1 230 ? 13.513 -21.789 -16.676 1.00 84.12 230 THR A CA 1
ATOM 1800 C C . THR A 1 230 ? 14.478 -20.837 -17.404 1.00 84.12 230 THR A C 1
ATOM 1802 O O . THR A 1 230 ? 14.067 -19.827 -17.989 1.00 84.12 230 THR A O 1
ATOM 1805 N N . PRO A 1 231 ? 15.794 -21.143 -17.431 1.00 88.31 231 PRO A N 1
ATOM 1806 C CA . PRO A 1 231 ? 16.759 -20.404 -18.249 1.00 88.31 231 PRO A CA 1
ATOM 1807 C C . PRO A 1 231 ? 16.489 -20.506 -19.756 1.00 88.31 231 PRO A C 1
ATOM 1809 O O . PRO A 1 231 ? 16.908 -19.628 -20.501 1.00 88.31 231 PRO A O 1
ATOM 1812 N N . GLU A 1 232 ? 15.824 -21.571 -20.210 1.00 88.75 232 GLU A N 1
ATOM 1813 C CA . GLU A 1 232 ? 15.490 -21.777 -21.620 1.00 88.75 232 GLU A CA 1
ATOM 1814 C C . GLU A 1 232 ? 14.253 -20.983 -22.030 1.00 88.75 232 GLU A C 1
ATOM 1816 O O . GLU A 1 232 ? 14.350 -20.183 -22.956 1.00 88.75 232 GLU A O 1
ATOM 1821 N N . ALA A 1 233 ? 13.143 -21.106 -21.292 1.00 84.62 233 ALA A N 1
ATOM 1822 C CA . ALA A 1 233 ? 11.929 -20.339 -21.567 1.00 84.62 233 ALA A CA 1
ATOM 1823 C C . ALA A 1 233 ? 12.218 -18.829 -21.612 1.00 84.62 233 ALA A C 1
ATOM 1825 O O . ALA A 1 233 ? 11.780 -18.152 -22.537 1.00 84.62 233 ALA A O 1
ATOM 1826 N N . ARG A 1 234 ? 13.064 -18.331 -20.696 1.00 89.12 234 ARG A N 1
ATOM 1827 C CA . ARG A 1 234 ? 13.542 -16.940 -20.699 1.00 89.12 234 ARG A CA 1
ATOM 1828 C C . ARG A 1 234 ? 14.333 -16.569 -21.954 1.00 89.12 234 ARG A C 1
ATOM 1830 O O . ARG A 1 234 ? 14.096 -15.491 -22.475 1.00 89.12 234 ARG A O 1
ATOM 1837 N N . ARG A 1 235 ? 15.248 -17.408 -22.460 1.00 88.94 235 ARG A N 1
ATOM 1838 C CA . ARG A 1 235 ? 15.944 -17.118 -23.735 1.00 88.94 235 ARG A CA 1
ATOM 1839 C C . ARG A 1 235 ? 14.964 -17.082 -24.904 1.00 88.94 235 ARG A C 1
ATOM 1841 O O . ARG A 1 235 ? 15.022 -16.166 -25.711 1.00 88.94 235 ARG A O 1
ATOM 1848 N N . ASN A 1 236 ? 14.049 -18.047 -24.962 1.00 88.50 236 ASN A N 1
ATOM 1849 C CA . ASN A 1 236 ? 13.050 -18.131 -26.026 1.00 88.50 236 ASN A CA 1
ATOM 1850 C C . ASN A 1 236 ? 12.127 -16.899 -26.004 1.00 88.50 236 ASN A C 1
ATOM 1852 O O . ASN A 1 236 ? 11.803 -16.357 -27.054 1.00 88.50 236 ASN A O 1
ATOM 1856 N N . TYR A 1 237 ? 11.782 -16.412 -24.809 1.00 86.81 237 TYR A N 1
ATOM 1857 C CA . TYR A 1 237 ? 11.045 -15.168 -24.612 1.00 86.81 237 TYR A CA 1
ATOM 1858 C C . TYR A 1 237 ? 11.844 -13.918 -25.012 1.00 86.81 237 TYR A C 1
ATOM 1860 O O . TYR A 1 237 ? 11.338 -13.105 -25.776 1.00 86.81 237 TYR A O 1
ATOM 1868 N N . LEU A 1 238 ? 13.095 -13.770 -24.563 1.00 87.62 238 LEU A N 1
ATOM 1869 C CA . LEU A 1 238 ? 13.954 -12.631 -24.933 1.00 87.62 238 LEU A CA 1
ATOM 1870 C C . LEU A 1 238 ? 14.232 -12.545 -26.446 1.00 87.62 238 LEU A C 1
ATOM 1872 O O . LEU A 1 238 ? 14.528 -11.468 -26.952 1.00 87.62 238 LEU A O 1
ATOM 1876 N N . ASN A 1 239 ? 14.111 -13.666 -27.161 1.00 88.88 239 ASN A N 1
ATOM 1877 C CA . ASN A 1 239 ? 14.245 -13.751 -28.616 1.00 88.88 239 ASN A CA 1
ATOM 1878 C C . ASN A 1 239 ? 12.889 -13.655 -29.356 1.00 88.88 239 ASN A C 1
ATOM 1880 O O . ASN A 1 239 ? 12.834 -13.898 -30.561 1.00 88.88 239 ASN A O 1
ATOM 1884 N N . SER A 1 240 ? 11.785 -13.366 -28.656 1.00 87.50 240 SER A N 1
ATOM 1885 C CA . SER A 1 240 ? 10.434 -13.322 -29.233 1.00 87.50 240 SER A CA 1
ATOM 1886 C C . SER A 1 240 ? 10.061 -11.946 -29.795 1.00 87.50 240 SER A C 1
ATOM 1888 O O . SER A 1 240 ? 10.572 -10.912 -29.361 1.00 87.50 240 SER A O 1
ATOM 1890 N N . ALA A 1 241 ? 9.108 -11.932 -30.732 1.00 88.94 241 ALA A N 1
ATOM 1891 C CA . ALA A 1 241 ? 8.519 -10.696 -31.244 1.00 88.94 241 ALA A CA 1
ATOM 1892 C C . ALA A 1 241 ? 7.790 -9.898 -30.145 1.00 88.94 241 ALA A C 1
ATOM 1894 O O . ALA A 1 241 ? 7.902 -8.676 -30.122 1.00 88.94 241 ALA A O 1
ATOM 1895 N N . ASP A 1 242 ? 7.114 -10.574 -29.209 1.00 83.81 242 ASP A N 1
ATOM 1896 C CA . ASP A 1 242 ? 6.420 -9.930 -28.083 1.00 83.81 242 ASP A CA 1
ATOM 1897 C C . ASP A 1 242 ? 7.411 -9.149 -27.201 1.00 83.81 242 ASP A C 1
ATOM 1899 O O . ASP A 1 242 ? 7.215 -7.958 -26.958 1.00 83.81 242 ASP A O 1
ATOM 1903 N N . TYR A 1 243 ? 8.545 -9.763 -26.832 1.00 85.88 243 TYR A N 1
ATOM 1904 C CA . TYR A 1 243 ? 9.619 -9.065 -26.114 1.00 85.88 243 TYR A CA 1
ATOM 1905 C C . TYR A 1 243 ? 10.185 -7.884 -26.912 1.00 85.88 243 TYR A C 1
ATOM 1907 O O . TYR A 1 243 ? 10.446 -6.830 -26.338 1.00 85.88 243 TYR A O 1
ATOM 1915 N N . ALA A 1 244 ? 10.376 -8.031 -28.227 1.00 87.75 244 ALA A N 1
ATOM 1916 C CA . ALA A 1 244 ? 10.894 -6.957 -29.073 1.00 87.75 244 ALA A CA 1
ATOM 1917 C C . ALA A 1 244 ? 9.926 -5.760 -29.182 1.00 87.75 244 ALA A C 1
ATOM 1919 O O . ALA A 1 244 ? 10.378 -4.615 -29.274 1.00 87.75 244 ALA A O 1
ATOM 1920 N N . ILE A 1 245 ? 8.612 -6.006 -29.143 1.00 86.31 245 ILE A N 1
ATOM 1921 C CA . ILE A 1 245 ? 7.577 -4.965 -29.102 1.00 86.31 245 ILE A CA 1
ATOM 1922 C C . ILE A 1 245 ? 7.619 -4.245 -27.749 1.00 86.31 245 ILE A C 1
ATOM 1924 O O . ILE A 1 245 ? 7.818 -3.030 -27.721 1.00 86.31 245 ILE A O 1
ATOM 1928 N N . GLU A 1 246 ? 7.525 -4.989 -26.642 1.00 83.50 246 GLU A N 1
ATOM 1929 C CA . GLU A 1 246 ? 7.573 -4.434 -25.280 1.00 83.50 246 GLU A CA 1
ATOM 1930 C C . GLU A 1 246 ? 8.863 -3.632 -25.044 1.00 83.50 246 GLU A C 1
ATOM 1932 O O . GLU A 1 246 ? 8.828 -2.495 -24.578 1.00 83.50 246 GLU A O 1
ATOM 1937 N N . PHE A 1 247 ? 10.017 -4.171 -25.449 1.00 88.12 247 PHE A N 1
ATOM 1938 C CA . PHE A 1 247 ? 11.311 -3.499 -25.341 1.00 88.12 247 PHE A CA 1
ATOM 1939 C C . PHE A 1 247 ? 11.325 -2.135 -26.041 1.00 88.12 247 PHE A C 1
ATOM 1941 O O . PHE A 1 247 ? 11.799 -1.161 -25.458 1.00 88.12 247 PHE A O 1
ATOM 1948 N N . ASN A 1 248 ? 10.797 -2.037 -27.266 1.00 90.31 248 ASN A N 1
ATOM 1949 C CA . ASN A 1 248 ? 10.801 -0.778 -28.013 1.00 90.31 248 ASN A CA 1
ATOM 1950 C C . ASN A 1 248 ? 9.734 0.216 -27.521 1.00 90.31 248 ASN A C 1
ATOM 1952 O O . ASN A 1 248 ? 9.994 1.422 -27.531 1.00 90.31 248 ASN A O 1
ATOM 1956 N N . GLU A 1 249 ? 8.590 -0.254 -27.017 1.00 87.44 249 GLU A N 1
ATOM 1957 C CA . GLU A 1 249 ? 7.611 0.590 -26.317 1.00 87.44 249 GLU A CA 1
ATOM 1958 C C . GLU A 1 249 ? 8.237 1.217 -25.061 1.00 87.44 249 GLU A C 1
ATOM 1960 O O . GLU A 1 249 ? 8.265 2.442 -24.922 1.00 87.44 249 GLU A O 1
ATOM 1965 N N . VAL A 1 250 ? 8.842 0.407 -24.183 1.00 87.25 250 VAL A N 1
ATOM 1966 C CA . VAL A 1 250 ? 9.467 0.914 -22.952 1.00 87.25 250 VAL A CA 1
ATOM 1967 C C . VAL A 1 250 ? 10.692 1.786 -23.242 1.00 87.25 250 VAL A C 1
ATOM 1969 O O . VAL A 1 250 ? 10.874 2.812 -22.588 1.00 87.25 250 VAL A O 1
ATOM 1972 N N . ARG A 1 251 ? 11.508 1.446 -24.244 1.00 89.44 251 ARG A N 1
ATOM 1973 C CA . ARG A 1 251 ? 12.657 2.258 -24.680 1.00 89.44 251 ARG A CA 1
ATOM 1974 C C . ARG A 1 251 ? 12.242 3.653 -25.147 1.00 89.44 251 ARG A C 1
ATOM 1976 O O . ARG A 1 251 ? 12.888 4.628 -24.763 1.00 89.44 251 ARG A O 1
ATOM 1983 N N . SER A 1 252 ? 11.171 3.752 -25.937 1.00 88.69 252 SER A N 1
ATOM 1984 C CA . SER A 1 252 ? 10.705 5.011 -26.533 1.00 88.69 252 SER A CA 1
ATOM 1985 C C . SER A 1 252 ? 9.876 5.861 -25.565 1.00 88.69 252 SER A C 1
ATOM 1987 O O . SER A 1 252 ? 10.241 7.008 -25.304 1.00 88.69 252 SER A O 1
ATOM 1989 N N . PHE A 1 253 ? 8.809 5.318 -24.972 1.00 88.44 253 PHE A N 1
ATOM 1990 C CA . PHE A 1 253 ? 7.931 6.049 -24.048 1.00 88.44 253 PHE A CA 1
ATOM 1991 C C . PHE A 1 253 ? 8.486 6.142 -22.622 1.00 88.44 253 PHE A C 1
ATOM 1993 O O . PHE A 1 253 ? 8.235 7.128 -21.927 1.00 88.44 253 PHE A O 1
ATOM 2000 N N . GLY A 1 254 ? 9.261 5.155 -22.168 1.00 85.69 254 GLY A N 1
ATOM 2001 C CA . GLY A 1 254 ? 9.826 5.136 -20.816 1.00 85.69 254 GLY A CA 1
ATOM 2002 C C . GLY A 1 254 ? 11.043 6.046 -20.624 1.00 85.69 254 GLY A C 1
ATOM 2003 O O . GLY A 1 254 ? 11.326 6.418 -19.487 1.00 85.69 254 GLY A O 1
ATOM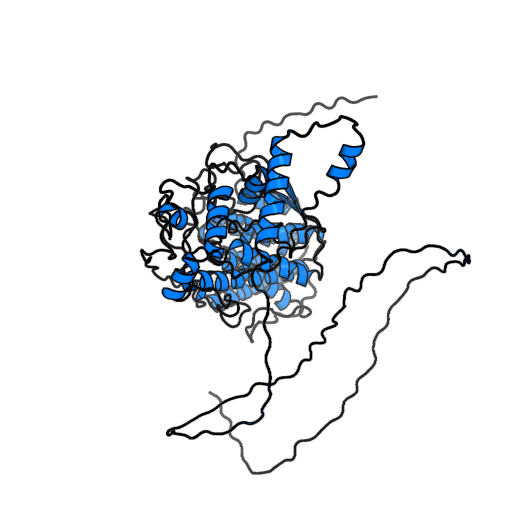 2004 N N . SER A 1 255 ? 11.742 6.433 -21.701 1.00 91.12 255 SER A N 1
ATOM 2005 C CA . SER A 1 255 ? 12.968 7.252 -21.657 1.00 91.12 255 SER A CA 1
ATOM 2006 C C . SER A 1 255 ? 12.784 8.583 -20.919 1.00 91.12 255 SER A C 1
ATOM 2008 O O . SER A 1 255 ? 11.772 9.269 -21.094 1.00 91.12 255 SER A O 1
ATOM 2010 N N . LYS A 1 256 ? 13.783 9.005 -20.137 1.00 89.69 256 LYS A N 1
ATOM 2011 C CA . LYS A 1 256 ? 13.787 10.300 -19.438 1.00 89.69 256 LYS A CA 1
ATOM 2012 C C . LYS A 1 256 ? 13.566 11.460 -20.405 1.00 89.69 256 LYS A C 1
ATOM 2014 O O . LYS A 1 256 ? 12.740 12.327 -20.142 1.00 89.69 256 LYS A O 1
ATOM 2019 N N . THR A 1 257 ? 14.232 11.406 -21.557 1.00 91.38 257 THR A N 1
ATOM 2020 C CA . THR A 1 257 ? 14.140 12.377 -22.655 1.00 91.38 257 THR A CA 1
ATOM 2021 C C . THR A 1 257 ? 13.285 11.843 -23.811 1.00 91.38 257 THR A C 1
ATOM 2023 O O . THR A 1 257 ? 13.648 11.998 -24.977 1.00 91.38 257 THR A O 1
ATOM 2026 N N . SER A 1 258 ? 12.181 11.153 -23.503 1.00 90.88 258 SER A N 1
ATOM 2027 C CA . SER A 1 258 ? 11.232 10.686 -24.520 1.00 90.88 258 SER A CA 1
ATOM 2028 C C . SER A 1 258 ? 10.672 11.857 -25.331 1.00 90.88 258 SER A C 1
ATOM 2030 O O . SER A 1 258 ? 10.225 12.852 -24.765 1.00 90.88 258 SER A O 1
ATOM 2032 N N . THR A 1 259 ? 10.659 11.706 -26.653 1.00 93.88 259 THR A N 1
ATOM 2033 C CA . THR A 1 259 ? 10.027 12.633 -27.605 1.00 93.88 259 THR A CA 1
ATOM 2034 C C . THR A 1 259 ? 8.619 12.198 -28.021 1.00 93.88 259 THR A C 1
ATOM 2036 O O . THR A 1 259 ? 7.966 12.914 -28.774 1.00 93.88 259 THR A O 1
ATOM 2039 N N . VAL A 1 260 ? 8.154 11.031 -27.552 1.00 89.12 260 VAL A N 1
ATOM 2040 C CA . VAL A 1 260 ? 6.845 10.441 -27.902 1.00 89.12 260 VAL A CA 1
ATOM 2041 C C . VAL A 1 260 ? 5.880 10.358 -26.718 1.00 89.12 260 VAL A C 1
ATOM 2043 O O . VAL A 1 260 ? 4.668 10.355 -26.925 1.00 89.12 260 VAL A O 1
ATOM 2046 N N . ARG A 1 261 ? 6.388 10.327 -25.477 1.00 91.31 261 ARG A N 1
ATOM 2047 C CA . ARG A 1 261 ? 5.550 10.409 -24.277 1.00 91.31 261 ARG A CA 1
ATOM 2048 C C . ARG A 1 261 ? 5.007 11.829 -24.123 1.00 91.31 261 ARG A C 1
ATOM 2050 O O . ARG A 1 261 ? 5.776 12.786 -24.105 1.00 91.31 261 ARG A O 1
ATOM 2057 N N . THR A 1 262 ? 3.693 11.966 -23.969 1.00 87.56 262 THR A N 1
ATOM 2058 C CA . THR A 1 262 ? 3.055 13.277 -23.785 1.00 87.56 262 THR A CA 1
ATOM 2059 C C . THR A 1 262 ? 3.281 13.836 -22.375 1.00 87.56 262 THR A C 1
ATOM 2061 O O . THR A 1 262 ? 3.629 13.114 -21.434 1.00 87.56 262 THR A O 1
ATOM 2064 N N . GLU A 1 263 ? 3.040 15.137 -22.201 1.00 87.94 263 GLU A N 1
ATOM 2065 C CA . GLU A 1 263 ? 3.026 15.762 -20.874 1.00 87.94 263 GLU A CA 1
ATOM 2066 C C . GLU A 1 263 ? 1.954 15.124 -19.974 1.00 87.94 263 GLU A C 1
ATOM 2068 O O . GLU A 1 263 ? 2.247 14.764 -18.838 1.00 87.94 263 GLU A O 1
ATOM 2073 N N . ASP A 1 264 ? 0.749 14.859 -20.493 1.00 84.00 264 ASP A N 1
ATOM 2074 C CA . ASP A 1 264 ? -0.308 14.199 -19.715 1.00 84.00 264 ASP A CA 1
ATOM 2075 C C . ASP A 1 264 ? 0.078 12.769 -19.298 1.00 84.00 264 ASP A C 1
ATOM 2077 O O . ASP A 1 264 ? -0.130 12.393 -18.151 1.00 84.00 264 ASP A O 1
ATOM 2081 N N . GLN A 1 265 ? 0.742 11.995 -20.165 1.00 84.12 265 GLN A N 1
ATOM 2082 C CA . GLN A 1 265 ? 1.299 10.684 -19.798 1.00 84.12 265 GLN A CA 1
ATOM 2083 C C . GLN A 1 265 ? 2.411 10.793 -18.739 1.00 84.12 265 GLN A C 1
ATOM 2085 O O . GLN A 1 265 ? 2.544 9.907 -17.895 1.00 84.12 265 GLN A O 1
ATOM 2090 N N . THR A 1 266 ? 3.200 11.871 -18.761 1.00 84.62 266 THR A N 1
ATOM 2091 C CA . THR A 1 266 ? 4.235 12.156 -17.752 1.00 84.62 266 THR A CA 1
ATOM 2092 C C . THR A 1 266 ? 3.603 12.517 -16.403 1.00 84.62 266 THR A C 1
ATOM 2094 O O . THR A 1 266 ? 4.044 12.018 -15.368 1.00 84.62 266 THR A O 1
ATOM 2097 N N . GLN A 1 267 ? 2.521 13.301 -16.411 1.00 86.06 267 GLN A N 1
ATOM 2098 C CA . GLN A 1 267 ? 1.744 13.644 -15.218 1.00 86.06 267 GLN A CA 1
ATOM 2099 C C . GLN A 1 267 ? 0.966 12.452 -14.661 1.00 86.06 267 GLN A C 1
ATOM 2101 O O . GLN A 1 267 ? 0.971 12.236 -13.454 1.00 86.06 267 GLN A O 1
ATOM 2106 N N . ILE A 1 268 ? 0.332 11.651 -15.521 1.00 84.19 268 ILE A N 1
ATOM 2107 C CA . ILE A 1 268 ? -0.327 10.396 -15.147 1.00 84.19 268 ILE A CA 1
ATOM 2108 C C . ILE A 1 268 ? 0.685 9.448 -14.496 1.00 84.19 268 ILE A C 1
ATOM 2110 O O . ILE A 1 268 ? 0.361 8.864 -13.466 1.00 84.19 268 ILE A O 1
ATOM 2114 N N . ALA A 1 269 ? 1.904 9.328 -15.039 1.00 82.06 269 ALA A N 1
ATOM 2115 C CA . ALA A 1 269 ? 2.978 8.593 -14.380 1.00 82.06 269 ALA A CA 1
ATOM 2116 C C . ALA A 1 269 ? 3.259 9.192 -12.992 1.00 82.06 269 ALA A C 1
ATOM 2118 O O . ALA A 1 269 ? 2.839 8.619 -11.995 1.00 82.06 269 ALA A O 1
ATOM 2119 N N . ILE A 1 270 ? 3.855 10.382 -12.896 1.00 88.44 270 ILE A N 1
ATOM 2120 C CA . ILE A 1 270 ? 4.281 10.938 -11.600 1.00 88.44 270 ILE A CA 1
ATOM 2121 C C . ILE A 1 270 ? 3.132 10.953 -10.563 1.00 88.44 270 ILE A C 1
ATOM 2123 O O . ILE A 1 270 ? 3.359 10.608 -9.411 1.00 88.44 270 ILE A O 1
ATOM 2127 N N . ALA A 1 271 ? 1.876 11.203 -10.954 1.00 88.31 271 ALA A N 1
ATOM 2128 C CA . ALA A 1 271 ? 0.724 11.220 -10.045 1.00 88.31 271 ALA A CA 1
ATOM 2129 C C . ALA A 1 271 ? 0.386 9.883 -9.351 1.00 88.31 271 ALA A C 1
ATOM 2131 O O . ALA A 1 271 ? -0.251 9.916 -8.296 1.00 88.31 271 ALA A O 1
ATOM 2132 N N . TRP A 1 272 ? 0.769 8.724 -9.893 1.00 88.69 272 TRP A N 1
ATOM 2133 C CA . TRP A 1 272 ? 0.502 7.413 -9.272 1.00 88.69 272 TRP A CA 1
ATOM 2134 C C . TRP A 1 272 ? 1.763 6.728 -8.724 1.00 88.69 272 TRP A C 1
ATOM 2136 O O . TRP A 1 272 ? 1.683 5.563 -8.329 1.00 88.69 272 TRP A O 1
ATOM 2146 N N . ALA A 1 273 ? 2.904 7.423 -8.696 1.00 88.69 273 ALA A N 1
ATOM 2147 C CA . ALA A 1 273 ? 4.185 6.831 -8.334 1.00 88.69 273 ALA A CA 1
ATOM 2148 C C . ALA A 1 273 ? 4.231 6.363 -6.874 1.00 88.69 273 ALA A C 1
ATOM 2150 O O . ALA A 1 273 ? 4.167 5.156 -6.636 1.00 88.69 273 ALA A O 1
ATOM 2151 N N . TYR A 1 274 ? 4.295 7.278 -5.899 1.00 93.94 274 TYR A N 1
ATOM 2152 C CA . TYR A 1 274 ? 4.389 6.946 -4.473 1.00 93.94 274 TYR A CA 1
ATOM 2153 C C . TYR A 1 274 ? 5.471 5.878 -4.232 1.00 93.94 274 TYR A C 1
ATOM 2155 O O . TYR A 1 274 ? 5.198 4.813 -3.691 1.00 93.94 274 TYR A O 1
ATOM 2163 N N . ASP A 1 275 ? 6.708 6.088 -4.676 1.00 90.88 275 ASP A N 1
ATOM 2164 C CA . ASP A 1 275 ? 7.747 5.043 -4.604 1.00 90.88 275 ASP A CA 1
ATOM 2165 C C . ASP A 1 275 ? 8.595 5.101 -3.311 1.00 90.88 275 ASP A C 1
ATOM 2167 O O . ASP A 1 275 ? 9.727 4.619 -3.257 1.00 90.88 275 ASP A O 1
ATOM 2171 N N . GLY A 1 276 ? 8.035 5.641 -2.220 1.00 89.81 276 GLY A N 1
ATOM 2172 C CA . GLY A 1 276 ? 8.724 5.810 -0.932 1.00 89.81 276 GLY A CA 1
ATOM 2173 C C . GLY A 1 276 ? 9.360 7.190 -0.744 1.00 89.81 276 GLY A C 1
ATOM 2174 O O . GLY A 1 276 ? 10.363 7.324 -0.037 1.00 89.81 276 GLY A O 1
ATOM 2175 N N . ALA A 1 277 ? 8.794 8.215 -1.376 1.00 88.06 277 ALA A N 1
ATOM 2176 C CA . ALA A 1 277 ? 9.231 9.597 -1.234 1.00 88.06 277 ALA A CA 1
ATOM 2177 C C . ALA A 1 277 ? 8.8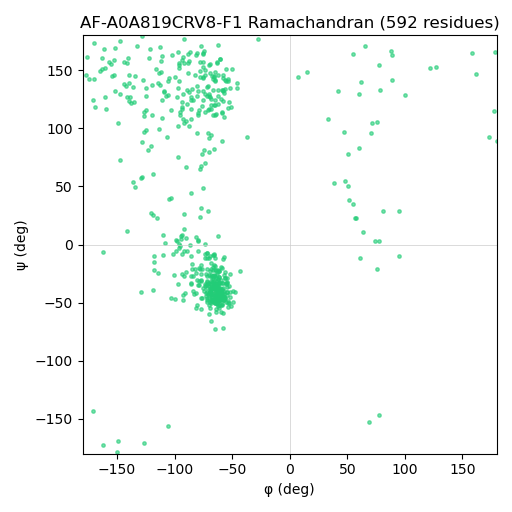34 10.217 0.131 1.00 88.06 277 ALA A C 1
ATOM 2179 O O . ALA A 1 277 ? 7.801 9.842 0.706 1.00 88.06 277 ALA A O 1
ATOM 2180 N N . PRO A 1 278 ? 9.618 11.176 0.674 1.00 88.56 278 PRO A N 1
ATOM 2181 C CA . PRO A 1 278 ? 9.302 11.859 1.931 1.00 88.56 278 PRO A CA 1
ATOM 2182 C C . PRO A 1 278 ? 7.924 12.527 1.899 1.00 88.56 278 PRO A C 1
ATOM 2184 O O . PRO A 1 278 ? 7.588 13.210 0.940 1.00 88.56 278 PRO A O 1
ATOM 2187 N N . LYS A 1 279 ? 7.120 12.343 2.955 1.00 90.00 279 LYS A N 1
ATOM 2188 C CA . LYS A 1 279 ? 5.717 12.803 3.064 1.00 90.00 279 LYS A CA 1
ATOM 2189 C C . LYS A 1 279 ? 4.724 12.237 2.025 1.00 90.00 279 LYS A C 1
ATOM 2191 O O . LYS A 1 279 ? 3.524 12.357 2.256 1.00 90.00 279 LYS A O 1
ATOM 2196 N N . VAL A 1 280 ? 5.169 11.564 0.962 1.00 93.25 280 VAL A N 1
ATOM 2197 C CA . VAL A 1 280 ? 4.297 10.900 -0.028 1.00 93.25 280 VAL A CA 1
ATOM 2198 C C . VAL A 1 280 ? 4.054 9.430 0.333 1.00 93.25 280 VAL A C 1
ATOM 2200 O O . VAL A 1 280 ? 2.911 8.972 0.315 1.00 93.25 280 VAL A O 1
ATOM 2203 N N . GLY A 1 281 ? 5.086 8.691 0.751 1.00 94.44 281 GLY A N 1
ATOM 2204 C CA . GLY A 1 281 ? 4.970 7.283 1.150 1.00 94.44 281 GLY A CA 1
ATOM 2205 C C . GLY A 1 281 ? 4.860 6.302 -0.028 1.00 94.44 281 GLY A C 1
ATOM 2206 O O . GLY A 1 281 ? 5.494 6.503 -1.060 1.00 94.44 281 GLY A O 1
ATOM 2207 N N . VAL A 1 282 ? 4.101 5.209 0.154 1.00 96.31 282 VAL A N 1
ATOM 2208 C CA . VAL A 1 282 ? 4.017 4.056 -0.780 1.00 96.31 282 VAL A CA 1
ATOM 2209 C C . VAL A 1 282 ? 2.595 3.765 -1.293 1.00 96.31 282 VAL A C 1
ATOM 2211 O O . VAL A 1 282 ? 1.639 4.172 -0.629 1.00 96.31 282 VAL A O 1
ATOM 2214 N N . PRO A 1 283 ? 2.379 3.029 -2.410 1.00 96.50 283 PRO A N 1
ATOM 2215 C CA . PRO A 1 283 ? 1.081 2.977 -3.095 1.00 96.50 283 PRO A CA 1
ATOM 2216 C C . PRO A 1 283 ? -0.105 2.448 -2.265 1.00 96.50 283 PRO A C 1
ATOM 2218 O O . PRO A 1 283 ? -1.215 2.940 -2.451 1.00 96.50 283 PRO A O 1
ATOM 2221 N N . PRO A 1 284 ? 0.056 1.538 -1.279 1.00 98.38 284 PRO A N 1
ATOM 2222 C CA . PRO A 1 284 ? -1.026 1.226 -0.340 1.00 98.38 284 PRO A CA 1
ATOM 2223 C C . PRO A 1 284 ? -1.611 2.455 0.384 1.00 98.38 284 PRO A C 1
ATOM 2225 O O . PRO A 1 284 ? -2.804 2.460 0.688 1.00 98.38 284 PRO A O 1
ATOM 2228 N N . ARG A 1 285 ? -0.825 3.522 0.609 1.00 98.44 285 ARG A N 1
ATOM 2229 C CA . ARG A 1 285 ? -1.313 4.820 1.112 1.00 98.44 285 ARG A CA 1
ATOM 2230 C C . ARG A 1 285 ? -2.183 5.527 0.065 1.00 98.44 285 ARG A C 1
ATOM 2232 O O . ARG A 1 285 ? -3.310 5.886 0.391 1.00 98.44 285 ARG A O 1
ATOM 2239 N N . LEU A 1 286 ? -1.699 5.649 -1.175 1.00 96.88 286 LEU A N 1
ATOM 2240 C CA . LEU A 1 286 ? -2.429 6.210 -2.325 1.00 96.88 286 LEU A CA 1
ATOM 2241 C C . LEU A 1 286 ? -3.811 5.560 -2.494 1.00 96.88 286 LEU A C 1
ATOM 2243 O O . LEU A 1 286 ? -4.834 6.245 -2.490 1.00 96.88 286 LEU A O 1
ATOM 2247 N N . TYR A 1 287 ? -3.864 4.227 -2.548 1.00 98.19 287 TYR A N 1
ATOM 2248 C CA . TYR A 1 287 ? -5.130 3.508 -2.697 1.00 98.19 287 TYR A CA 1
ATOM 2249 C C . TYR A 1 287 ? -6.078 3.740 -1.508 1.00 98.19 287 TYR A C 1
ATOM 2251 O O . TYR A 1 287 ? -7.278 3.909 -1.714 1.00 98.19 287 TYR A O 1
ATOM 2259 N N . ASN A 1 288 ? -5.567 3.837 -0.273 1.00 98.75 288 ASN A N 1
ATOM 2260 C CA . ASN A 1 288 ? -6.390 4.193 0.888 1.00 98.75 288 ASN A CA 1
ATOM 2261 C C . ASN A 1 288 ? -6.876 5.659 0.858 1.00 98.75 288 ASN A C 1
ATOM 2263 O O . ASN A 1 288 ? -7.996 5.909 1.297 1.00 98.75 288 ASN A O 1
ATOM 2267 N N . GLN A 1 289 ? -6.096 6.617 0.335 1.00 98.31 289 GLN A N 1
ATOM 2268 C CA . GLN A 1 289 ? -6.551 8.007 0.142 1.00 98.31 289 GLN A CA 1
ATOM 2269 C C . GLN A 1 289 ? -7.729 8.073 -0.846 1.00 98.31 289 GLN A C 1
ATOM 2271 O O . GLN A 1 289 ? -8.710 8.768 -0.585 1.00 98.31 289 GLN A O 1
ATOM 2276 N N . ILE A 1 290 ? -7.679 7.299 -1.934 1.00 96.75 290 ILE A N 1
ATOM 2277 C CA . ILE A 1 290 ? -8.775 7.221 -2.912 1.00 96.75 290 ILE A CA 1
ATOM 2278 C C . ILE A 1 290 ? -10.010 6.525 -2.308 1.00 96.75 290 ILE A C 1
ATOM 2280 O O . ILE A 1 290 ? -11.112 7.073 -2.366 1.00 96.75 290 ILE A O 1
ATOM 2284 N N . VAL A 1 291 ? -9.838 5.374 -1.639 1.00 97.88 291 VAL A N 1
ATOM 2285 C CA . VAL A 1 291 ? -10.919 4.680 -0.901 1.00 97.88 291 VAL A CA 1
ATOM 2286 C C . VAL A 1 291 ? -11.592 5.609 0.109 1.00 97.88 291 VAL A C 1
ATOM 2288 O O . VAL A 1 291 ? -12.815 5.597 0.225 1.00 97.88 291 VAL A O 1
ATOM 2291 N N . ARG A 1 292 ? -10.813 6.430 0.822 1.00 97.69 292 ARG A N 1
ATOM 2292 C CA . ARG A 1 292 ? -11.298 7.416 1.794 1.00 97.69 292 ARG A CA 1
ATOM 2293 C C . ARG A 1 292 ? -12.192 8.478 1.163 1.00 97.69 292 ARG A C 1
ATOM 2295 O O . ARG A 1 292 ? -13.267 8.744 1.695 1.00 97.69 292 ARG A O 1
ATOM 2302 N N . LEU A 1 293 ? -11.768 9.075 0.050 1.00 95.75 293 LEU A N 1
ATOM 2303 C CA . LEU A 1 293 ? -12.564 10.083 -0.655 1.00 95.75 293 LEU A CA 1
ATOM 2304 C C . LEU A 1 293 ? -13.890 9.487 -1.141 1.00 95.75 293 LEU A C 1
ATOM 2306 O O . LEU A 1 293 ? -14.949 10.058 -0.883 1.00 95.75 293 LEU A O 1
ATOM 2310 N N . ILE A 1 294 ? -13.842 8.288 -1.729 1.00 96.06 294 ILE A N 1
ATOM 2311 C CA . ILE A 1 294 ? -15.035 7.539 -2.145 1.00 96.06 294 ILE A CA 1
ATOM 2312 C C . ILE A 1 294 ? -15.935 7.221 -0.938 1.00 96.06 294 ILE A C 1
ATOM 2314 O O . ILE A 1 294 ? -17.146 7.396 -1.013 1.00 96.06 294 ILE A O 1
ATOM 2318 N N . ALA A 1 295 ? -15.377 6.790 0.194 1.00 97.06 295 ALA A N 1
ATOM 2319 C CA . ALA A 1 295 ? -16.135 6.458 1.402 1.00 97.06 295 ALA A CA 1
ATOM 2320 C C . ALA A 1 295 ? -16.905 7.655 1.992 1.00 97.06 295 ALA A C 1
ATOM 2322 O O . ALA A 1 295 ? -18.054 7.502 2.415 1.00 97.06 295 ALA A O 1
ATOM 2323 N N . ILE A 1 296 ? -16.294 8.843 1.970 1.00 95.56 296 ILE A N 1
ATOM 2324 C CA . ILE A 1 296 ? -16.932 10.107 2.363 1.00 95.56 296 ILE A CA 1
ATOM 2325 C C . ILE A 1 296 ? -18.033 10.471 1.353 1.00 95.56 296 ILE A C 1
ATOM 2327 O O . ILE A 1 296 ? -19.174 10.711 1.739 1.00 95.56 296 ILE A O 1
ATOM 2331 N N . GLN A 1 297 ? -17.730 10.424 0.052 1.00 95.19 297 GLN A N 1
ATOM 2332 C CA . GLN A 1 297 ? -18.672 10.718 -1.035 1.00 95.19 297 GLN A CA 1
ATOM 2333 C C . GLN A 1 297 ? -19.908 9.797 -1.036 1.00 95.19 297 GLN A C 1
ATOM 2335 O O 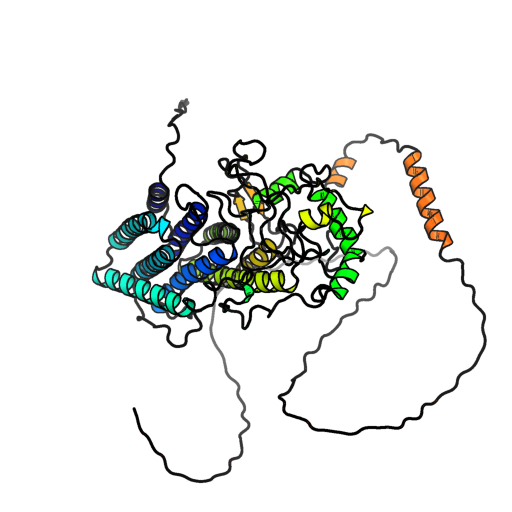. GLN A 1 297 ? -21.023 10.254 -1.287 1.00 95.19 297 GLN A O 1
ATOM 2340 N N . GLN A 1 298 ? -19.740 8.506 -0.731 1.00 95.19 298 GLN A N 1
ATOM 2341 C CA . GLN A 1 298 ? -20.841 7.539 -0.619 1.00 95.19 298 GLN A CA 1
ATOM 2342 C C . GLN A 1 298 ? -21.595 7.620 0.726 1.00 95.19 298 GLN A C 1
ATOM 2344 O O . GLN A 1 298 ? -22.512 6.829 0.949 1.00 95.19 298 GLN A O 1
ATOM 2349 N N . ASN A 1 299 ? -21.250 8.574 1.605 1.00 95.44 299 ASN A N 1
ATOM 2350 C CA . ASN A 1 299 ? -21.872 8.784 2.919 1.00 95.44 299 ASN A CA 1
ATOM 2351 C C . ASN A 1 299 ? -21.936 7.484 3.747 1.00 95.44 299 ASN A C 1
ATOM 2353 O O . ASN A 1 299 ? -22.989 7.062 4.237 1.00 95.44 299 ASN A O 1
ATOM 2357 N N . ASN A 1 300 ? -20.797 6.796 3.853 1.00 96.38 300 ASN A N 1
ATOM 2358 C CA . ASN A 1 300 ? -20.697 5.584 4.656 1.00 96.38 300 ASN A CA 1
ATOM 2359 C C . ASN A 1 300 ? -20.886 5.866 6.154 1.00 96.38 300 ASN A C 1
ATOM 2361 O O . ASN A 1 300 ? -20.394 6.860 6.679 1.00 96.38 300 ASN A O 1
ATOM 2365 N N . THR A 1 301 ? -21.524 4.927 6.855 1.00 94.56 301 THR A N 1
ATOM 2366 C CA . THR A 1 301 ? -21.499 4.871 8.322 1.00 94.56 301 THR A CA 1
ATOM 2367 C C . THR A 1 301 ? -20.150 4.335 8.811 1.00 94.56 301 THR A C 1
ATOM 2369 O O . THR A 1 301 ? -19.411 3.704 8.045 1.00 94.56 301 THR A O 1
ATOM 2372 N N . MET A 1 302 ? -19.850 4.504 10.102 1.00 93.81 302 MET A N 1
ATOM 2373 C CA . MET A 1 302 ? -18.619 3.983 10.706 1.00 93.81 302 MET A CA 1
ATOM 2374 C C . MET A 1 302 ? -18.439 2.475 10.471 1.00 93.81 302 MET A C 1
ATOM 2376 O O . MET A 1 302 ? -17.330 2.016 10.216 1.00 93.81 302 MET A O 1
ATOM 2380 N N . GLU A 1 303 ? -19.517 1.688 10.491 1.00 92.94 303 GLU A N 1
ATOM 2381 C CA . GLU A 1 303 ? -19.467 0.238 10.276 1.00 92.94 303 GLU A CA 1
ATOM 2382 C C . GLU A 1 303 ? -19.174 -0.127 8.822 1.00 92.94 303 GLU A C 1
ATOM 2384 O O . GLU A 1 303 ? -18.421 -1.069 8.553 1.00 92.94 303 GLU A O 1
ATOM 2389 N N . LYS A 1 304 ? -19.732 0.637 7.872 1.00 95.50 304 LYS A N 1
ATOM 2390 C CA . LYS A 1 304 ? -19.368 0.518 6.457 1.00 95.50 304 LYS A CA 1
ATOM 2391 C C . LYS A 1 304 ? -17.889 0.848 6.267 1.00 95.50 304 LYS A C 1
ATOM 2393 O O . LYS A 1 304 ? -17.201 0.086 5.595 1.00 95.50 304 LYS A O 1
ATOM 2398 N N . ASN A 1 305 ? -17.390 1.909 6.903 1.00 97.81 305 ASN A N 1
ATOM 2399 C CA . ASN A 1 305 ? -15.982 2.301 6.835 1.00 97.81 305 ASN A CA 1
ATOM 2400 C C . ASN A 1 305 ? -15.063 1.248 7.466 1.00 97.81 305 ASN A C 1
ATOM 2402 O O . ASN A 1 305 ? -14.112 0.818 6.815 1.00 97.81 305 ASN A O 1
ATOM 2406 N N . ALA A 1 306 ? -15.384 0.743 8.663 1.00 97.00 306 ALA A N 1
ATOM 2407 C CA . ALA A 1 306 ? -14.647 -0.341 9.318 1.00 97.00 306 ALA A CA 1
ATOM 2408 C C . ALA A 1 306 ? -14.506 -1.550 8.383 1.00 97.00 306 ALA A C 1
ATOM 2410 O O . ALA A 1 306 ? -13.406 -2.051 8.142 1.00 97.00 306 ALA A O 1
ATOM 2411 N N . ARG A 1 307 ? -15.633 -1.984 7.806 1.00 97.06 307 ARG A N 1
ATOM 2412 C CA . ARG A 1 307 ? -15.692 -3.145 6.919 1.00 97.06 307 ARG A CA 1
ATOM 2413 C C . ARG A 1 307 ? -14.950 -2.911 5.601 1.00 97.06 307 ARG A C 1
ATOM 2415 O O . ARG A 1 307 ? -14.236 -3.803 5.152 1.00 97.06 307 ARG A O 1
ATOM 2422 N N . LEU A 1 308 ? -15.106 -1.736 4.990 1.00 98.25 308 LEU A N 1
ATOM 2423 C CA . LEU A 1 308 ? -14.455 -1.370 3.731 1.00 98.25 308 LEU A CA 1
ATOM 2424 C C . LEU A 1 308 ? -12.931 -1.335 3.883 1.00 98.25 308 LEU A C 1
ATOM 2426 O O . LEU A 1 308 ? -12.228 -1.995 3.119 1.00 98.25 308 LEU A O 1
ATOM 2430 N N . PHE A 1 309 ? -12.419 -0.619 4.890 1.00 98.75 309 PHE A N 1
ATOM 2431 C CA . PHE A 1 309 ? -10.978 -0.487 5.096 1.00 98.75 309 PHE A CA 1
ATOM 2432 C C . PHE A 1 309 ? -10.309 -1.795 5.530 1.00 98.75 309 PHE A C 1
ATOM 2434 O O . PHE A 1 309 ? -9.166 -2.029 5.142 1.00 98.75 309 PHE A O 1
ATOM 2441 N N . ALA A 1 310 ? -10.992 -2.678 6.266 1.00 98.25 310 ALA A N 1
ATOM 2442 C CA . ALA A 1 310 ? -10.478 -4.025 6.515 1.00 98.25 310 ALA A CA 1
ATOM 2443 C C . ALA A 1 310 ? -10.395 -4.843 5.213 1.00 98.25 310 ALA A C 1
ATOM 2445 O O . ALA A 1 310 ? -9.333 -5.370 4.885 1.00 98.25 310 ALA A O 1
ATOM 2446 N N . LEU A 1 311 ? -11.477 -4.888 4.425 1.00 98.31 311 LEU A N 1
ATOM 2447 C CA . LEU A 1 311 ? -11.539 -5.654 3.174 1.00 98.31 311 LEU A CA 1
ATOM 2448 C C . LEU A 1 311 ? -10.479 -5.228 2.148 1.00 98.31 311 LEU A C 1
ATOM 2450 O O . LEU A 1 311 ? -9.744 -6.081 1.650 1.00 98.31 311 LEU A O 1
ATOM 2454 N N . ILE A 1 312 ? -10.372 -3.929 1.842 1.00 98.56 312 ILE A N 1
ATOM 2455 C CA . ILE A 1 312 ? -9.414 -3.432 0.837 1.00 98.56 312 ILE A CA 1
ATOM 2456 C C . ILE A 1 312 ? -7.959 -3.617 1.285 1.00 98.56 312 ILE A C 1
ATOM 2458 O O . ILE A 1 312 ? -7.101 -3.913 0.455 1.00 98.56 312 ILE A O 1
ATOM 2462 N N . ASN A 1 313 ? -7.662 -3.511 2.587 1.00 98.81 313 ASN A N 1
ATOM 2463 C CA . ASN A 1 313 ? -6.299 -3.702 3.081 1.00 98.81 313 ASN A CA 1
ATOM 2464 C C . ASN A 1 313 ? -5.916 -5.182 3.214 1.00 98.81 313 ASN A C 1
ATOM 2466 O O . ASN A 1 313 ? -4.779 -5.518 2.897 1.00 98.81 313 ASN A O 1
ATOM 2470 N N . TYR A 1 314 ? -6.838 -6.086 3.574 1.00 98.38 314 TYR A N 1
ATOM 2471 C CA . TYR A 1 314 ? -6.591 -7.531 3.460 1.00 98.38 314 TYR A CA 1
ATOM 2472 C C . TYR A 1 314 ? -6.319 -7.939 2.005 1.00 98.38 314 TYR A C 1
ATOM 2474 O O . TYR A 1 314 ? -5.346 -8.647 1.743 1.00 98.38 314 TYR A O 1
ATOM 2482 N N . ALA A 1 315 ? -7.127 -7.443 1.059 1.00 98.44 315 ALA A N 1
ATOM 2483 C CA . ALA A 1 315 ? -6.931 -7.690 -0.368 1.00 98.44 315 ALA A CA 1
ATOM 2484 C C . ALA A 1 315 ? -5.571 -7.160 -0.858 1.00 98.44 315 ALA A C 1
ATOM 2486 O O . ALA A 1 315 ? -4.845 -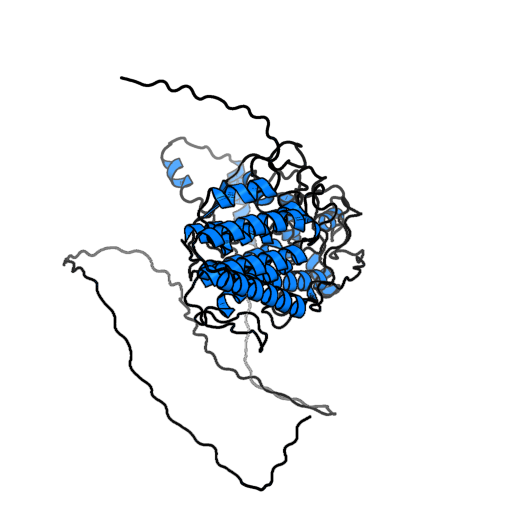7.879 -1.541 1.00 98.44 315 ALA A O 1
ATOM 2487 N N . MET A 1 316 ? -5.180 -5.941 -0.464 1.00 98.69 316 MET A N 1
ATOM 2488 C CA . MET A 1 316 ? -3.874 -5.379 -0.822 1.00 98.69 316 MET A CA 1
ATOM 2489 C C . MET A 1 316 ? -2.690 -6.094 -0.160 1.00 98.69 316 MET A C 1
ATOM 2491 O O . MET A 1 316 ? -1.678 -6.292 -0.825 1.00 98.69 316 MET A O 1
ATOM 2495 N N . ALA A 1 317 ? -2.778 -6.509 1.106 1.00 98.75 317 ALA A N 1
ATOM 2496 C CA . ALA A 1 317 ? -1.687 -7.239 1.756 1.00 98.75 317 ALA A CA 1
ATOM 2497 C C . ALA A 1 317 ? -1.423 -8.589 1.069 1.00 98.75 317 ALA A C 1
ATOM 2499 O O . ALA A 1 317 ? -0.274 -8.912 0.766 1.00 98.75 317 ALA A O 1
ATOM 2500 N N . ASP A 1 318 ? -2.480 -9.334 0.742 1.00 98.69 318 ASP A N 1
ATOM 2501 C CA . ASP A 1 318 ? -2.364 -10.591 -0.000 1.00 98.69 318 ASP A CA 1
ATOM 2502 C C . ASP A 1 318 ? -1.917 -10.380 -1.453 1.00 98.69 318 ASP A C 1
ATOM 2504 O O . ASP A 1 318 ? -1.093 -11.147 -1.954 1.00 98.69 318 ASP A O 1
ATOM 2508 N N . ALA A 1 319 ? -2.371 -9.308 -2.110 1.00 98.31 319 ALA A N 1
ATOM 2509 C CA . ALA A 1 319 ? -1.864 -8.898 -3.419 1.00 98.31 319 ALA A CA 1
ATOM 2510 C C . ALA A 1 319 ? -0.356 -8.603 -3.380 1.00 98.31 319 ALA A C 1
ATOM 2512 O O . ALA A 1 319 ? 0.371 -9.018 -4.281 1.00 98.31 319 ALA A O 1
ATOM 2513 N N . GLY A 1 320 ? 0.136 -7.951 -2.322 1.00 98.12 320 GLY A N 1
ATOM 2514 C CA . GLY A 1 320 ? 1.563 -7.717 -2.095 1.00 98.12 320 GLY A CA 1
ATOM 2515 C C . GLY A 1 320 ? 2.353 -9.013 -1.893 1.00 98.12 320 GLY A C 1
ATOM 2516 O O . GLY A 1 320 ? 3.421 -9.175 -2.483 1.00 98.12 320 GLY A O 1
ATOM 2517 N N . ILE A 1 321 ? 1.812 -9.960 -1.121 1.00 98.75 321 ILE A N 1
ATOM 2518 C CA . ILE A 1 321 ? 2.408 -11.289 -0.900 1.00 98.75 321 ILE A CA 1
ATOM 2519 C C . ILE A 1 321 ? 2.496 -12.073 -2.220 1.00 98.75 321 ILE A C 1
ATOM 2521 O O . ILE A 1 321 ? 3.587 -12.495 -2.602 1.00 98.75 321 ILE A O 1
ATOM 2525 N N . ALA A 1 322 ? 1.388 -12.213 -2.954 1.00 98.06 322 ALA A N 1
ATOM 2526 C CA . ALA A 1 322 ? 1.348 -12.928 -4.233 1.00 98.06 322 ALA A CA 1
ATOM 2527 C C . ALA A 1 322 ? 2.205 -12.250 -5.320 1.00 98.06 322 ALA A C 1
ATOM 2529 O O . ALA A 1 322 ? 2.871 -12.921 -6.109 1.00 98.06 322 ALA A O 1
ATOM 2530 N N . THR A 1 323 ? 2.260 -10.914 -5.328 1.00 96.19 323 THR A N 1
ATOM 2531 C CA . THR A 1 323 ? 3.125 -10.156 -6.242 1.00 96.19 323 THR A CA 1
ATOM 2532 C C . THR A 1 323 ? 4.599 -10.410 -5.963 1.00 96.19 323 THR A C 1
ATOM 2534 O O . THR A 1 323 ? 5.356 -10.659 -6.899 1.00 96.19 323 THR A O 1
ATOM 2537 N N . TRP A 1 324 ? 5.038 -10.357 -4.702 1.00 97.56 324 TRP A N 1
ATOM 2538 C CA . TRP A 1 324 ? 6.447 -10.590 -4.376 1.00 97.56 324 TRP A CA 1
ATOM 2539 C C . TRP A 1 324 ? 6.859 -12.060 -4.517 1.00 97.56 324 TRP A C 1
ATOM 2541 O O . TRP A 1 324 ? 8.011 -12.330 -4.855 1.00 97.56 324 TRP A O 1
ATOM 2551 N N . GLU A 1 325 ? 5.921 -12.996 -4.350 1.00 96.69 325 GLU A N 1
ATOM 2552 C CA . GLU A 1 325 ? 6.087 -14.397 -4.749 1.00 96.69 325 GLU A CA 1
ATOM 2553 C C . GLU A 1 325 ? 6.404 -14.493 -6.250 1.00 96.69 325 GLU A C 1
ATOM 2555 O O . GLU A 1 325 ? 7.497 -14.924 -6.618 1.00 96.69 325 GLU A O 1
ATOM 2560 N N . ALA A 1 326 ? 5.520 -13.978 -7.112 1.00 94.19 326 ALA A N 1
ATOM 2561 C CA . ALA A 1 326 ? 5.726 -13.981 -8.559 1.00 94.19 326 ALA A CA 1
ATOM 2562 C C . ALA A 1 326 ? 7.019 -13.248 -8.972 1.00 94.19 326 ALA A C 1
ATOM 2564 O O . ALA A 1 326 ? 7.796 -13.779 -9.767 1.00 94.19 326 ALA A O 1
ATOM 2565 N N . LYS A 1 327 ? 7.301 -12.072 -8.391 1.00 94.06 327 LYS A N 1
ATOM 2566 C CA . LYS A 1 327 ? 8.517 -11.286 -8.665 1.00 94.06 327 LYS A CA 1
ATOM 2567 C C . LYS A 1 327 ? 9.790 -12.085 -8.445 1.00 94.06 327 LYS A C 1
ATOM 2569 O O . LYS A 1 327 ? 10.638 -12.104 -9.330 1.00 94.06 327 LYS A O 1
ATOM 2574 N N . TYR A 1 328 ? 9.934 -12.757 -7.306 1.00 94.56 328 TYR A N 1
ATOM 2575 C CA . TYR A 1 328 ? 11.146 -13.527 -7.011 1.00 94.56 328 TYR A CA 1
ATOM 2576 C C . TYR A 1 328 ? 11.127 -14.960 -7.571 1.00 94.56 328 TYR A C 1
ATOM 2578 O O . TYR A 1 328 ? 12.181 -15.594 -7.608 1.00 94.56 328 TYR A O 1
ATOM 2586 N N . TYR A 1 329 ? 9.984 -15.441 -8.075 1.00 93.25 329 TYR A N 1
ATOM 2587 C CA . TYR A 1 329 ? 9.882 -16.662 -8.881 1.00 93.25 329 TYR A CA 1
ATOM 2588 C C . TYR A 1 329 ? 10.351 -16.439 -10.333 1.00 93.25 329 TYR A C 1
ATOM 2590 O O . TYR A 1 329 ? 11.271 -17.115 -10.790 1.00 93.25 329 TYR A O 1
ATOM 2598 N N . TYR A 1 330 ? 9.777 -15.466 -11.055 1.00 90.56 330 TYR A N 1
ATOM 2599 C CA . TYR A 1 330 ? 10.171 -15.162 -12.444 1.00 90.56 330 TYR A CA 1
ATOM 2600 C C . TYR A 1 330 ? 11.428 -14.294 -12.540 1.00 90.56 330 TYR A C 1
ATOM 2602 O O . TYR A 1 330 ? 12.132 -14.335 -13.544 1.00 90.56 330 TYR A O 1
ATOM 2610 N N . ASN A 1 331 ? 11.736 -13.519 -11.502 1.00 92.38 331 ASN A N 1
ATOM 2611 C CA . ASN A 1 331 ? 13.009 -12.829 -11.306 1.00 92.38 331 ASN A CA 1
ATOM 2612 C C . ASN A 1 331 ? 13.492 -11.970 -12.499 1.00 92.38 331 ASN A C 1
ATOM 2614 O O . ASN A 1 331 ? 14.683 -11.950 -12.820 1.00 92.38 331 ASN A O 1
ATOM 2618 N N . TYR A 1 332 ? 12.567 -11.283 -13.177 1.00 91.19 332 TYR A N 1
ATOM 2619 C CA . TYR A 1 332 ? 12.858 -10.490 -14.377 1.00 91.19 332 TYR A CA 1
ATOM 2620 C C . TYR A 1 332 ? 13.560 -9.159 -14.094 1.00 91.19 332 TYR A C 1
ATOM 2622 O O . TYR A 1 332 ? 13.268 -8.461 -13.117 1.00 91.19 332 TYR A O 1
ATOM 2630 N N . TRP A 1 333 ? 14.461 -8.786 -15.004 1.00 93.31 333 TRP A N 1
ATOM 2631 C CA . TRP A 1 333 ? 15.178 -7.513 -14.978 1.00 93.31 333 TRP A CA 1
ATOM 2632 C C . TRP A 1 333 ? 14.285 -6.276 -15.117 1.00 93.31 333 TRP A C 1
ATOM 2634 O O . TRP A 1 333 ? 13.184 -6.331 -15.657 1.00 93.31 333 TRP A O 1
ATOM 2644 N N . ARG A 1 334 ? 14.790 -5.143 -14.615 1.00 95.25 334 ARG A N 1
ATOM 2645 C CA . ARG A 1 334 ? 14.209 -3.815 -14.848 1.00 95.25 334 ARG A CA 1
ATOM 2646 C C . ARG A 1 334 ? 14.590 -3.321 -16.249 1.00 95.25 334 ARG A C 1
ATOM 2648 O O . ARG A 1 334 ? 15.708 -3.610 -16.674 1.00 95.25 334 ARG A O 1
ATOM 2655 N N . PRO A 1 335 ? 13.755 -2.511 -16.923 1.00 93.81 335 PRO A N 1
ATOM 2656 C CA . PRO A 1 335 ? 14.083 -1.967 -18.242 1.00 93.81 335 PRO A CA 1
ATOM 2657 C C . PRO A 1 335 ? 15.401 -1.197 -18.307 1.00 93.81 335 PRO A C 1
ATOM 2659 O O . PRO A 1 335 ? 16.101 -1.322 -19.299 1.00 93.81 335 PRO A O 1
ATOM 2662 N N . ILE A 1 336 ? 15.813 -0.490 -17.246 1.00 94.50 336 ILE A N 1
ATOM 2663 C CA . ILE A 1 336 ? 17.129 0.175 -17.232 1.00 94.50 336 ILE A CA 1
ATOM 2664 C C . ILE A 1 336 ? 18.299 -0.817 -17.324 1.00 94.50 336 ILE A C 1
ATOM 2666 O O . ILE A 1 336 ? 19.321 -0.504 -17.918 1.00 94.50 336 ILE A O 1
ATOM 2670 N N . VAL A 1 337 ? 18.156 -2.036 -16.797 1.00 94.69 337 VAL A N 1
ATOM 2671 C CA . VAL A 1 337 ? 19.144 -3.109 -16.996 1.00 94.69 337 VAL A CA 1
ATOM 2672 C C . VAL A 1 337 ? 18.987 -3.689 -18.403 1.00 94.69 337 VAL A C 1
ATOM 2674 O O . VAL A 1 337 ? 19.973 -3.850 -19.117 1.00 94.69 337 VAL A O 1
ATOM 2677 N N . ALA A 1 338 ? 17.745 -3.959 -18.814 1.00 94.12 338 ALA A N 1
ATOM 2678 C CA . ALA A 1 338 ? 17.429 -4.596 -20.087 1.00 94.12 338 ALA A CA 1
ATOM 2679 C C . ALA A 1 338 ? 17.861 -3.773 -21.306 1.00 94.12 338 ALA A C 1
ATOM 2681 O O . ALA A 1 338 ? 18.427 -4.336 -22.227 1.00 94.12 338 ALA A O 1
ATOM 2682 N N . ILE A 1 339 ? 17.628 -2.461 -21.318 1.00 95.50 339 ILE A N 1
ATOM 2683 C CA . ILE A 1 339 ? 17.933 -1.570 -22.447 1.00 95.50 339 ILE A CA 1
ATOM 2684 C C . ILE A 1 339 ? 19.429 -1.227 -22.485 1.00 95.50 339 ILE A C 1
ATOM 2686 O O . ILE A 1 339 ? 20.018 -1.181 -23.560 1.00 95.50 339 ILE A O 1
ATOM 2690 N N . ARG A 1 340 ? 20.088 -1.094 -21.324 1.00 95.69 340 ARG A N 1
ATOM 2691 C CA . ARG A 1 340 ? 21.540 -0.846 -21.254 1.00 95.69 340 ARG A CA 1
ATOM 2692 C C . ARG A 1 340 ? 22.401 -2.049 -21.636 1.00 95.69 340 ARG A C 1
ATOM 2694 O O . ARG A 1 340 ? 23.502 -1.858 -22.138 1.00 95.69 340 ARG A O 1
ATOM 2701 N N . GLN A 1 341 ? 21.936 -3.269 -21.355 1.00 92.62 341 GLN A N 1
ATOM 2702 C CA . GLN A 1 341 ? 22.664 -4.511 -21.667 1.00 92.62 341 GLN A CA 1
ATOM 2703 C C . GLN A 1 341 ? 22.201 -5.153 -22.983 1.00 92.62 341 GLN A C 1
ATOM 2705 O O . GLN A 1 341 ? 23.012 -5.756 -23.681 1.00 92.62 341 GLN A O 1
ATOM 2710 N N . ALA A 1 342 ? 20.909 -5.016 -23.293 1.00 85.81 342 ALA A N 1
ATOM 2711 C CA . ALA A 1 342 ? 20.150 -5.761 -24.293 1.00 85.81 342 ALA A CA 1
ATOM 2712 C C . ALA A 1 342 ? 20.195 -7.296 -24.139 1.00 85.81 342 ALA A C 1
ATOM 2714 O O . ALA A 1 342 ? 20.985 -7.877 -23.393 1.00 85.81 342 ALA A O 1
ATOM 2715 N N . ALA A 1 343 ? 19.261 -7.968 -24.815 1.00 80.44 343 ALA A N 1
ATOM 2716 C CA . ALA A 1 343 ? 19.339 -9.411 -25.059 1.00 80.44 343 ALA A CA 1
ATOM 2717 C C . ALA A 1 343 ? 20.053 -9.686 -26.393 1.00 80.44 343 ALA A C 1
ATOM 2719 O O . ALA A 1 343 ? 20.916 -10.556 -26.462 1.00 80.44 343 ALA A O 1
ATOM 2720 N N . GLU A 1 344 ? 19.729 -8.880 -27.407 1.00 83.75 344 GLU A N 1
ATOM 2721 C CA . GLU A 1 344 ? 20.457 -8.735 -28.666 1.00 83.75 344 GLU A CA 1
ATOM 2722 C C . GLU A 1 344 ? 21.414 -7.525 -28.555 1.00 83.75 344 GLU A C 1
ATOM 2724 O O . GLU A 1 344 ? 20.928 -6.395 -28.474 1.00 83.75 344 GLU A O 1
ATOM 2729 N N . PRO A 1 345 ? 22.751 -7.711 -28.520 1.00 85.62 345 PRO A N 1
ATOM 2730 C CA . PRO A 1 345 ? 23.707 -6.638 -28.221 1.00 85.62 345 PRO A CA 1
ATOM 2731 C C . PRO A 1 345 ? 23.639 -5.401 -29.128 1.00 85.62 345 PRO A C 1
ATOM 2733 O O . PRO A 1 345 ? 23.992 -4.312 -28.681 1.00 85.62 345 PRO A O 1
ATOM 2736 N N . SER A 1 346 ? 23.172 -5.525 -30.375 1.00 89.62 346 SER A N 1
ATOM 2737 C CA . SER A 1 346 ? 22.989 -4.377 -31.280 1.00 89.62 346 SER A CA 1
ATOM 2738 C C . SER A 1 346 ? 21.855 -3.424 -30.872 1.00 89.62 346 SER A C 1
ATOM 2740 O O . SER A 1 346 ? 21.751 -2.336 -31.435 1.00 89.62 346 SER A O 1
ATOM 2742 N N . TRP A 1 347 ? 21.022 -3.788 -29.888 1.00 90.88 347 TRP A N 1
ATOM 2743 C CA . TRP A 1 347 ? 19.964 -2.930 -29.331 1.00 90.88 347 TRP A CA 1
ATOM 2744 C C . TRP A 1 347 ? 20.369 -2.235 -28.018 1.00 90.88 347 TRP A C 1
ATOM 2746 O O . TRP A 1 347 ? 19.528 -1.589 -27.391 1.00 90.88 347 TRP A O 1
ATOM 2756 N N . ALA A 1 348 ? 21.615 -2.396 -27.561 1.00 94.44 348 ALA A N 1
ATOM 2757 C CA . ALA A 1 348 ? 22.066 -1.860 -26.279 1.00 94.44 348 ALA A CA 1
ATOM 2758 C C . ALA A 1 348 ? 22.268 -0.334 -26.317 1.00 94.44 348 ALA A C 1
ATOM 2760 O O . ALA A 1 348 ? 22.998 0.191 -27.156 1.00 94.44 348 ALA A O 1
ATOM 2761 N N . GLU A 1 349 ? 21.689 0.372 -25.343 1.00 95.94 349 GLU A N 1
ATOM 2762 C CA . GLU A 1 349 ? 21.876 1.811 -25.117 1.00 95.94 349 GLU A CA 1
ATOM 2763 C C . GLU A 1 349 ? 22.455 2.040 -23.705 1.00 95.94 349 GLU A C 1
ATOM 2765 O O . GLU A 1 349 ? 21.692 2.270 -22.763 1.00 95.94 349 GLU A O 1
ATOM 2770 N N . PRO A 1 350 ? 23.790 1.959 -23.509 1.00 95.38 350 PRO A N 1
ATOM 2771 C CA . PRO A 1 350 ? 24.420 1.924 -22.180 1.00 95.38 350 PRO A CA 1
ATOM 2772 C C . PRO A 1 350 ? 24.078 3.098 -21.250 1.00 95.38 350 PRO A C 1
ATOM 2774 O O . PRO A 1 350 ? 24.042 2.925 -20.029 1.00 95.38 350 PRO A O 1
ATOM 2777 N N . ASP A 1 351 ? 23.786 4.268 -21.819 1.00 94.69 351 ASP A N 1
ATOM 2778 C CA . ASP A 1 351 ? 23.462 5.492 -21.082 1.00 94.69 351 ASP A CA 1
ATOM 2779 C C . ASP A 1 351 ? 21.952 5.705 -20.856 1.00 94.69 351 ASP A C 1
ATOM 2781 O O . ASP A 1 351 ? 21.575 6.591 -20.085 1.00 94.69 351 ASP A O 1
ATOM 2785 N N . TRP A 1 352 ? 21.069 4.890 -21.460 1.00 95.69 352 TRP A N 1
ATOM 2786 C CA . TRP A 1 352 ? 19.609 5.070 -21.388 1.00 95.69 352 TRP A CA 1
ATOM 2787 C C . TRP A 1 352 ? 19.127 5.210 -19.943 1.00 95.69 352 TRP A C 1
ATOM 2789 O O . TRP A 1 352 ? 19.530 4.447 -19.062 1.00 95.69 352 TRP A O 1
ATOM 2799 N N . THR A 1 353 ? 18.252 6.175 -19.675 1.00 93.38 353 THR A N 1
ATOM 2800 C CA . THR A 1 353 ? 17.613 6.348 -18.363 1.00 93.38 353 THR A CA 1
ATOM 2801 C C . THR A 1 353 ? 16.101 6.407 -18.533 1.00 93.38 353 THR A C 1
ATOM 2803 O O . THR A 1 353 ? 15.631 7.004 -19.503 1.00 93.38 353 THR A O 1
ATOM 2806 N N . PRO A 1 354 ? 15.321 5.816 -17.614 1.00 92.06 354 PRO A N 1
ATOM 2807 C CA . PRO A 1 354 ? 13.882 6.009 -17.586 1.00 92.06 354 PRO A CA 1
ATOM 2808 C C . PRO A 1 354 ? 13.543 7.408 -17.051 1.00 92.06 354 PRO A C 1
ATOM 2810 O O . PRO A 1 354 ? 14.369 8.039 -16.390 1.00 92.06 354 PRO A O 1
ATOM 2813 N N . LEU A 1 355 ? 12.291 7.843 -17.224 1.00 89.75 355 LEU A N 1
ATOM 2814 C CA . LEU A 1 355 ? 11.692 8.908 -16.403 1.00 89.75 355 LEU A CA 1
ATOM 2815 C C . LEU A 1 355 ? 11.944 8.646 -14.903 1.00 89.75 355 LEU A C 1
ATOM 2817 O O . LEU A 1 355 ? 12.339 9.552 -14.175 1.00 89.75 355 LEU A O 1
ATOM 2821 N N . GLY A 1 356 ? 11.817 7.375 -14.508 1.00 85.12 356 GLY A N 1
ATOM 2822 C CA . GLY A 1 356 ? 12.148 6.863 -13.182 1.00 85.12 356 GLY A CA 1
ATOM 2823 C C . GLY A 1 356 ? 10.985 6.942 -12.198 1.00 85.12 356 GLY A C 1
ATOM 2824 O O . GLY A 1 356 ? 10.006 7.654 -12.409 1.00 85.12 356 GLY A O 1
ATOM 2825 N N . SER A 1 357 ? 11.111 6.185 -11.114 1.00 87.56 357 SER A N 1
ATOM 2826 C CA . SER A 1 357 ? 10.383 6.440 -9.878 1.00 87.56 357 SER A CA 1
ATOM 2827 C C . SER A 1 357 ? 10.921 7.742 -9.275 1.00 87.56 357 SER A C 1
ATOM 2829 O O . SER A 1 357 ? 12.143 7.856 -9.104 1.00 87.56 357 SER A O 1
ATOM 2831 N N . PRO A 1 358 ? 10.058 8.730 -8.989 1.00 85.56 358 PRO A N 1
ATOM 2832 C CA . PRO A 1 358 ? 10.485 10.039 -8.537 1.00 85.56 358 PRO A CA 1
ATOM 2833 C C . PRO A 1 358 ? 11.123 9.957 -7.147 1.00 85.56 358 PRO A C 1
ATOM 2835 O O . PRO A 1 358 ? 10.604 9.328 -6.226 1.00 85.56 358 PRO A O 1
ATOM 2838 N N . ALA A 1 359 ? 12.276 10.605 -6.996 1.00 83.31 359 ALA A N 1
ATOM 2839 C CA . ALA A 1 359 ? 12.984 10.712 -5.718 1.00 83.31 359 ALA A CA 1
ATOM 2840 C C . ALA A 1 359 ? 12.591 11.952 -4.886 1.00 83.31 359 ALA A C 1
ATOM 2842 O O . ALA A 1 359 ? 13.230 12.227 -3.871 1.00 83.31 359 ALA A O 1
ATOM 2843 N N . ASP A 1 360 ? 11.594 12.721 -5.334 1.00 82.38 360 ASP A N 1
ATOM 2844 C CA . ASP A 1 360 ? 11.017 13.919 -4.708 1.00 82.38 360 ASP A CA 1
ATOM 2845 C C . ASP A 1 360 ? 12.018 14.848 -4.009 1.00 82.38 360 ASP A C 1
ATOM 2847 O O . ASP A 1 360 ? 11.928 15.173 -2.822 1.00 82.38 360 ASP A O 1
ATOM 2851 N N . GLY A 1 361 ? 13.049 15.237 -4.760 1.00 72.44 361 GLY A N 1
ATOM 2852 C CA . GLY A 1 361 ? 14.102 16.132 -4.284 1.00 72.44 361 GLY A CA 1
ATOM 2853 C C . GLY A 1 361 ? 15.123 15.474 -3.347 1.00 72.44 361 GLY A C 1
ATOM 2854 O O . GLY A 1 361 ? 16.256 15.953 -3.296 1.00 72.44 361 GLY A O 1
ATOM 2855 N N . ALA A 1 362 ? 14.787 14.352 -2.701 1.00 74.06 362 ALA A N 1
ATOM 2856 C CA . ALA A 1 362 ? 15.657 13.586 -1.804 1.00 74.06 362 ALA A CA 1
ATOM 2857 C C . ALA A 1 362 ? 16.789 12.821 -2.521 1.00 74.06 362 ALA A C 1
ATOM 2859 O O . ALA A 1 362 ? 17.675 12.278 -1.860 1.00 74.06 362 ALA A O 1
ATOM 2860 N N . GLY A 1 363 ? 16.796 12.794 -3.857 1.00 81.94 363 GLY A N 1
ATOM 2861 C CA . GLY A 1 363 ? 17.860 12.172 -4.642 1.00 81.94 363 GLY A CA 1
ATOM 2862 C C . GLY A 1 363 ? 17.777 12.444 -6.145 1.00 81.94 363 GLY A C 1
ATOM 2863 O O . GLY A 1 363 ? 17.424 13.547 -6.582 1.00 81.94 363 GLY A O 1
ATOM 2864 N N . ILE A 1 364 ? 18.137 11.413 -6.910 1.00 84.81 364 ILE A N 1
ATOM 2865 C CA . ILE A 1 364 ? 17.924 11.261 -8.353 1.00 84.81 364 ILE A CA 1
ATOM 2866 C C . ILE A 1 364 ? 16.911 10.130 -8.584 1.00 84.81 364 ILE A C 1
ATOM 2868 O O . ILE A 1 364 ? 16.839 9.198 -7.788 1.00 84.81 364 ILE A O 1
ATOM 2872 N N . ASP A 1 365 ? 16.121 10.227 -9.651 1.00 87.00 365 ASP A N 1
ATOM 2873 C CA . ASP A 1 365 ? 15.046 9.270 -9.954 1.00 87.00 365 ASP A CA 1
ATOM 2874 C C . ASP A 1 365 ? 15.605 7.877 -10.295 1.00 87.00 365 ASP A C 1
ATOM 2876 O O . ASP A 1 365 ? 16.644 7.762 -10.950 1.00 87.00 365 ASP A O 1
ATOM 2880 N N . PHE A 1 366 ? 14.921 6.819 -9.855 1.00 89.38 366 PHE A N 1
ATOM 2881 C CA . PHE A 1 366 ? 15.478 5.460 -9.742 1.00 89.38 366 PHE A CA 1
ATOM 2882 C C . PHE A 1 366 ? 14.560 4.385 -10.345 1.00 89.38 366 PHE A C 1
ATOM 2884 O O . PHE A 1 366 ? 13.411 4.659 -10.680 1.00 89.38 366 PHE A O 1
ATOM 2891 N N . THR A 1 367 ? 15.021 3.134 -10.474 1.00 90.56 367 THR A N 1
ATOM 2892 C CA . THR A 1 367 ? 14.114 1.980 -10.637 1.00 90.56 367 THR A CA 1
ATOM 2893 C C . THR A 1 367 ? 14.048 1.149 -9.347 1.00 90.56 367 THR A C 1
ATOM 2895 O O . THR A 1 367 ? 15.104 0.775 -8.826 1.00 90.56 367 THR A O 1
ATOM 2898 N N . PRO A 1 368 ? 12.848 0.836 -8.803 1.00 94.31 368 PRO A N 1
ATOM 2899 C CA . PRO A 1 368 ? 12.749 0.267 -7.458 1.00 94.31 368 PRO A CA 1
ATOM 2900 C C . PRO A 1 368 ? 13.430 -1.110 -7.290 1.00 94.31 368 PRO A C 1
ATOM 2902 O O . PRO A 1 368 ? 13.366 -1.936 -8.212 1.00 94.31 368 PRO A O 1
ATOM 2905 N N . PRO A 1 369 ? 14.015 -1.403 -6.106 1.00 95.25 369 PRO A N 1
ATOM 2906 C CA . PRO A 1 369 ? 14.986 -2.487 -5.855 1.00 95.25 369 PRO A CA 1
ATOM 2907 C C . PRO A 1 369 ? 14.383 -3.904 -5.797 1.00 95.25 369 PRO A C 1
ATOM 2909 O O . PRO A 1 369 ? 14.605 -4.664 -4.859 1.00 95.25 369 PRO A O 1
ATOM 2912 N N . PHE A 1 370 ? 13.563 -4.281 -6.770 1.00 95.69 370 PHE A N 1
ATOM 2913 C CA . PHE A 1 370 ? 12.928 -5.597 -6.853 1.00 95.69 370 PHE A CA 1
ATOM 2914 C C . PHE A 1 370 ? 12.623 -5.972 -8.315 1.00 95.69 370 PHE A C 1
ATOM 2916 O O . PHE A 1 370 ? 12.527 -5.066 -9.154 1.00 95.69 370 PHE A O 1
ATOM 2923 N N . PRO A 1 371 ? 12.450 -7.271 -8.645 1.00 95.62 371 PRO A N 1
ATOM 2924 C CA . PRO A 1 371 ? 12.179 -7.729 -10.009 1.00 95.62 371 PRO A CA 1
ATOM 2925 C C . PRO A 1 371 ? 10.955 -7.056 -10.640 1.00 95.62 371 PRO A C 1
ATOM 2927 O O . PRO A 1 371 ? 10.019 -6.664 -9.937 1.00 95.62 371 PRO A O 1
ATOM 2930 N N . ALA A 1 372 ? 10.946 -6.925 -11.968 1.00 90.56 372 ALA A N 1
ATOM 2931 C CA . ALA A 1 372 ? 9.911 -6.175 -12.682 1.00 90.56 372 ALA A CA 1
ATOM 2932 C C . ALA A 1 372 ? 8.539 -6.875 -12.666 1.00 90.56 372 ALA A C 1
ATOM 2934 O O . ALA A 1 372 ? 7.574 -6.331 -12.128 1.00 90.56 372 ALA A O 1
ATOM 2935 N N . PHE A 1 373 ? 8.467 -8.092 -13.210 1.00 88.00 373 PHE A N 1
ATOM 2936 C CA . PHE A 1 373 ? 7.224 -8.832 -13.446 1.00 88.00 373 PHE A CA 1
ATOM 2937 C C . PHE A 1 373 ? 6.777 -9.669 -12.227 1.00 88.00 373 PHE A C 1
ATOM 2939 O O . PHE A 1 373 ? 7.582 -10.434 -11.710 1.00 88.00 373 PHE A O 1
ATOM 2946 N N . VAL A 1 374 ? 5.523 -9.635 -11.756 1.00 89.19 374 VAL A N 1
ATOM 2947 C CA . VAL A 1 374 ? 4.423 -8.711 -12.116 1.00 89.19 374 VAL A CA 1
ATOM 2948 C C . VAL A 1 374 ? 4.550 -7.374 -11.386 1.00 89.19 374 VAL A C 1
ATOM 2950 O O . VAL A 1 374 ? 5.278 -7.257 -10.403 1.00 89.19 374 VAL A O 1
ATOM 2953 N N . SER A 1 375 ? 3.817 -6.361 -11.843 1.00 89.44 375 SER A N 1
ATOM 2954 C CA . SER A 1 375 ? 3.755 -5.040 -11.211 1.00 89.44 375 SER A CA 1
ATOM 2955 C C . SER A 1 375 ? 3.278 -5.068 -9.756 1.00 89.44 375 SER A C 1
ATOM 2957 O O . SER A 1 375 ? 2.349 -5.801 -9.416 1.00 89.44 375 SER A O 1
ATOM 2959 N N . GLY A 1 376 ? 3.863 -4.201 -8.922 1.00 89.00 376 GLY A N 1
ATOM 2960 C CA . GLY A 1 376 ? 3.318 -3.876 -7.601 1.00 89.00 376 GLY A CA 1
ATOM 2961 C C . GLY A 1 376 ? 2.009 -3.104 -7.739 1.00 89.00 376 GLY A C 1
ATOM 2962 O O . GLY A 1 376 ? 0.944 -3.621 -7.408 1.00 89.00 376 GLY A O 1
ATOM 2963 N N . HIS A 1 377 ? 2.098 -1.888 -8.281 1.00 88.50 377 HIS A N 1
ATOM 2964 C CA . HIS A 1 377 ? 0.984 -0.957 -8.476 1.00 88.50 377 HIS A CA 1
ATOM 2965 C C . HIS A 1 377 ? -0.234 -1.600 -9.143 1.00 88.50 377 HIS A C 1
ATOM 2967 O O . HIS A 1 377 ? -1.333 -1.508 -8.608 1.00 88.50 377 HIS A O 1
ATOM 2973 N N . SER A 1 378 ? -0.068 -2.315 -10.263 1.00 83.81 378 SER A N 1
ATOM 2974 C CA . SER A 1 378 ? -1.222 -2.903 -10.964 1.00 83.81 378 SER A CA 1
ATOM 2975 C C . SER A 1 378 ? -1.944 -3.964 -10.129 1.00 83.81 378 SER A C 1
ATOM 2977 O O . SER A 1 378 ? -3.168 -4.057 -10.207 1.00 83.81 378 SER A O 1
ATOM 2979 N N . THR A 1 379 ? -1.223 -4.729 -9.303 1.00 89.94 379 THR A N 1
ATOM 2980 C CA . THR A 1 379 ? -1.807 -5.815 -8.500 1.00 89.94 379 THR A CA 1
ATOM 2981 C C . THR A 1 379 ? -2.412 -5.287 -7.194 1.00 89.94 379 THR A C 1
ATOM 2983 O O . THR A 1 379 ? -3.517 -5.691 -6.841 1.00 89.94 379 THR A O 1
ATOM 2986 N N . PHE A 1 380 ? -1.766 -4.324 -6.518 1.00 94.62 380 PHE A N 1
ATOM 2987 C CA . PHE A 1 380 ? -2.371 -3.604 -5.384 1.00 94.62 380 PHE A CA 1
ATOM 2988 C C . PHE A 1 380 ? -3.619 -2.818 -5.816 1.00 94.62 380 PHE A C 1
ATOM 2990 O O . PHE A 1 380 ? -4.658 -2.914 -5.164 1.00 94.62 380 PHE A O 1
ATOM 2997 N N . GLY A 1 381 ? -3.530 -2.085 -6.931 1.00 88.56 381 GLY A N 1
ATOM 2998 C CA . GLY A 1 381 ? -4.630 -1.315 -7.508 1.00 88.56 381 GLY A CA 1
ATOM 2999 C C . GLY A 1 381 ? -5.815 -2.208 -7.858 1.00 88.56 381 GLY A C 1
ATOM 3000 O O . GLY A 1 381 ? -6.887 -2.032 -7.286 1.00 88.56 381 GLY A O 1
ATOM 3001 N N . SER A 1 382 ? -5.607 -3.224 -8.705 1.00 87.81 382 SER A N 1
ATOM 3002 C CA . SER A 1 382 ? -6.660 -4.190 -9.062 1.00 87.81 382 SER A CA 1
ATOM 3003 C C . SER A 1 382 ? -7.329 -4.800 -7.827 1.00 87.81 382 SER A C 1
ATOM 3005 O O . SER A 1 382 ? -8.553 -4.843 -7.762 1.00 87.81 382 SER A O 1
ATOM 3007 N N . ALA A 1 383 ? -6.556 -5.212 -6.815 1.00 95.44 383 ALA A N 1
ATOM 3008 C CA . ALA A 1 383 ? -7.104 -5.782 -5.584 1.00 95.44 383 ALA A CA 1
ATOM 3009 C C . ALA A 1 383 ? -7.929 -4.773 -4.761 1.00 95.44 383 ALA A C 1
ATOM 3011 O O . ALA A 1 383 ? -8.958 -5.140 -4.194 1.00 95.44 383 ALA A O 1
ATOM 3012 N N . CYS A 1 384 ? -7.510 -3.505 -4.708 1.00 96.00 384 CYS A N 1
ATOM 3013 C CA . CYS A 1 384 ? -8.237 -2.447 -4.010 1.00 96.00 384 CYS A CA 1
ATOM 3014 C C . CYS A 1 384 ? -9.549 -2.076 -4.722 1.00 96.00 384 CYS A C 1
ATOM 3016 O O . CYS A 1 384 ? -10.615 -2.078 -4.103 1.00 96.00 384 CYS A O 1
ATOM 3018 N N . PHE A 1 385 ? -9.492 -1.787 -6.025 1.00 91.44 385 PHE A N 1
ATOM 3019 C CA . PHE A 1 385 ? -10.648 -1.294 -6.776 1.00 91.44 385 PHE A CA 1
ATOM 3020 C C . PHE A 1 385 ? -11.654 -2.395 -7.135 1.00 91.44 385 PHE A C 1
ATOM 3022 O O . PHE A 1 385 ? -12.855 -2.132 -7.115 1.00 91.44 385 PHE A O 1
ATOM 3029 N N . GLU A 1 386 ? -11.224 -3.644 -7.346 1.00 93.31 386 GLU A N 1
ATOM 3030 C CA . GLU A 1 386 ? -12.157 -4.779 -7.419 1.00 93.31 386 GLU A CA 1
ATOM 3031 C C . GLU A 1 386 ? -12.876 -4.977 -6.075 1.00 93.31 386 GLU A C 1
ATOM 3033 O O . GLU A 1 386 ? -14.080 -5.227 -6.047 1.00 93.31 386 GLU A O 1
ATOM 3038 N N . MET A 1 387 ? -12.188 -4.784 -4.944 1.00 95.69 387 MET A N 1
ATOM 3039 C CA . MET A 1 387 ? -12.822 -4.864 -3.626 1.00 95.69 387 MET A CA 1
ATOM 3040 C C . MET A 1 387 ? -13.774 -3.683 -3.354 1.00 95.69 387 MET A C 1
ATOM 3042 O O . MET A 1 387 ? -14.846 -3.898 -2.791 1.00 95.69 387 MET A O 1
ATOM 3046 N N . LEU A 1 388 ? -13.466 -2.463 -3.821 1.00 94.69 388 LEU A N 1
ATOM 3047 C CA . LEU A 1 388 ? -14.424 -1.343 -3.864 1.00 94.69 388 LEU A CA 1
ATOM 3048 C C . LEU A 1 388 ? -15.665 -1.699 -4.701 1.00 94.69 388 LEU A C 1
ATOM 3050 O O . LEU A 1 388 ? -16.795 -1.512 -4.242 1.00 94.69 388 LEU A O 1
ATOM 3054 N N . ARG A 1 389 ? -15.460 -2.258 -5.902 1.00 93.50 389 ARG A N 1
ATOM 3055 C CA . ARG A 1 389 ? -16.529 -2.672 -6.822 1.00 93.50 389 ARG A CA 1
ATOM 3056 C C . ARG A 1 389 ? -17.444 -3.725 -6.198 1.00 93.50 389 ARG A C 1
ATOM 3058 O O . ARG A 1 389 ? -18.663 -3.635 -6.326 1.00 93.50 389 ARG A O 1
ATOM 3065 N N . LEU A 1 390 ? -16.865 -4.705 -5.503 1.00 95.75 390 LEU A N 1
ATOM 3066 C CA . LEU A 1 390 ? -17.591 -5.746 -4.770 1.00 95.75 390 LEU A CA 1
ATOM 3067 C C . LEU A 1 390 ? -18.296 -5.200 -3.516 1.00 95.75 390 LEU A C 1
ATOM 3069 O O . LEU A 1 390 ? -19.385 -5.664 -3.189 1.00 95.75 390 LEU A O 1
ATOM 3073 N N . PHE A 1 391 ? -17.718 -4.208 -2.831 1.00 96.38 391 PHE A N 1
ATOM 3074 C CA . PHE A 1 391 ? -18.310 -3.595 -1.637 1.00 96.38 391 PHE A CA 1
ATOM 3075 C C . PHE A 1 391 ? -19.549 -2.746 -1.961 1.00 96.38 391 PHE A C 1
ATOM 3077 O O . PHE A 1 391 ? -20.572 -2.879 -1.289 1.00 96.38 391 PHE A O 1
ATOM 3084 N N . TYR A 1 392 ? -19.477 -1.901 -2.996 1.00 95.75 392 TYR A N 1
ATOM 3085 C CA . TYR A 1 392 ? -20.601 -1.061 -3.436 1.00 95.75 392 TYR A CA 1
ATOM 3086 C C . TYR A 1 392 ? -21.514 -1.736 -4.476 1.00 95.75 392 TYR A C 1
ATOM 3088 O O . TYR A 1 392 ? -22.541 -1.167 -4.841 1.00 95.75 392 TYR A O 1
ATOM 3096 N N . ASN A 1 393 ? -21.154 -2.935 -4.951 1.00 95.31 393 ASN A N 1
ATOM 3097 C CA . ASN A 1 393 ? -21.849 -3.690 -6.001 1.00 95.31 393 ASN A CA 1
ATOM 3098 C C . ASN A 1 393 ? -22.044 -2.903 -7.323 1.00 95.31 393 ASN A C 1
ATOM 3100 O O . ASN A 1 393 ? -23.065 -3.040 -7.996 1.00 95.31 393 ASN A O 1
ATOM 3104 N N . ARG A 1 394 ? -21.070 -2.053 -7.681 1.00 89.19 394 ARG A N 1
ATOM 3105 C CA . ARG A 1 394 ? -21.065 -1.187 -8.880 1.00 89.19 394 ARG A CA 1
ATOM 3106 C C . ARG A 1 394 ? -19.645 -0.725 -9.222 1.00 89.19 394 ARG A C 1
ATOM 3108 O O . ARG A 1 394 ? -18.826 -0.592 -8.319 1.00 89.19 394 ARG A O 1
ATOM 3115 N N . ASP A 1 395 ? -19.364 -0.448 -10.494 1.00 80.75 395 ASP A N 1
ATOM 3116 C CA . ASP A 1 395 ? -18.077 0.087 -10.980 1.00 80.75 395 ASP A CA 1
ATOM 3117 C C . ASP A 1 395 ? -18.128 1.545 -11.467 1.00 80.75 395 ASP A C 1
ATOM 3119 O O . ASP A 1 395 ? -17.089 2.155 -11.683 1.00 80.75 395 ASP A O 1
ATOM 3123 N N . ASN A 1 396 ? -19.317 2.135 -11.582 1.00 83.12 396 ASN A N 1
ATOM 3124 C CA . ASN A 1 396 ? -19.522 3.513 -12.027 1.00 83.12 396 ASN A CA 1
ATOM 3125 C C . ASN A 1 396 ? -19.514 4.521 -10.858 1.00 83.12 396 ASN A C 1
ATOM 3127 O O . ASN A 1 396 ? -20.550 5.103 -10.525 1.00 83.12 396 ASN A O 1
ATOM 3131 N N . ILE A 1 397 ? -18.363 4.702 -10.204 1.00 86.50 397 ILE A N 1
ATOM 3132 C CA . ILE A 1 397 ? -18.178 5.686 -9.123 1.00 86.50 397 ILE A CA 1
ATOM 3133 C C . ILE A 1 397 ? -17.199 6.768 -9.590 1.00 86.50 397 ILE A C 1
ATOM 3135 O O . ILE A 1 397 ? -15.989 6.566 -9.545 1.00 86.50 397 ILE A O 1
ATOM 3139 N N . ASP A 1 398 ? -17.738 7.914 -10.015 1.00 88.88 398 ASP A N 1
ATOM 3140 C CA . ASP A 1 398 ? -16.950 9.105 -10.352 1.00 88.88 398 ASP A CA 1
ATOM 3141 C C . ASP A 1 398 ? -16.195 9.611 -9.112 1.00 88.88 398 ASP A C 1
ATOM 3143 O O . ASP A 1 398 ? -16.814 9.776 -8.060 1.00 88.88 398 ASP A O 1
ATOM 3147 N N . PHE A 1 399 ? -14.902 9.925 -9.217 1.00 88.50 399 PHE A N 1
ATOM 3148 C CA . PHE A 1 399 ? -14.157 10.601 -8.147 1.00 88.50 399 PHE A CA 1
ATOM 3149 C C . PHE A 1 399 ? -13.119 11.586 -8.694 1.00 88.50 399 PHE A C 1
ATOM 3151 O O . PHE A 1 399 ? -12.652 11.476 -9.825 1.00 88.50 399 PHE A O 1
ATOM 3158 N N . GLN A 1 400 ? -12.737 12.564 -7.873 1.00 90.94 400 GLN A N 1
ATOM 3159 C CA . GLN A 1 400 ? -11.601 13.446 -8.143 1.00 90.94 400 GLN A CA 1
ATOM 3160 C C . GLN A 1 400 ? -10.517 13.197 -7.099 1.00 90.94 400 GLN A C 1
ATOM 3162 O O . GLN A 1 400 ? -10.818 13.025 -5.917 1.00 9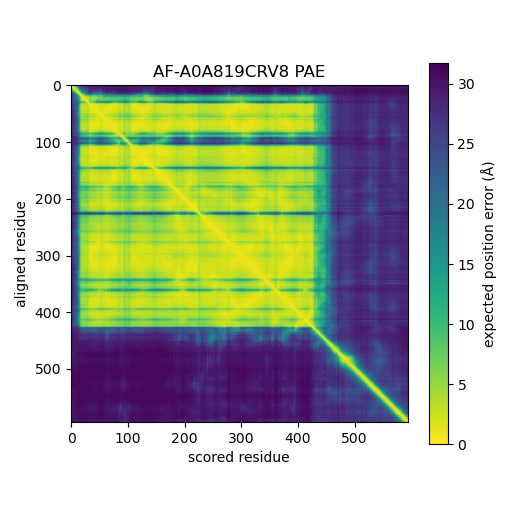0.94 400 GLN A O 1
ATOM 3167 N N . PHE A 1 401 ? -9.260 13.172 -7.532 1.00 92.25 401 PHE A N 1
ATOM 3168 C CA . PHE A 1 401 ? -8.121 12.931 -6.656 1.00 92.25 401 PHE A CA 1
ATOM 3169 C C . PHE A 1 401 ? -6.957 13.859 -6.999 1.00 92.25 401 PHE A C 1
ATOM 3171 O O . PHE A 1 401 ? -6.507 13.918 -8.145 1.00 92.25 401 PHE A O 1
ATOM 3178 N N . GLN A 1 402 ? -6.465 14.567 -5.982 1.00 95.38 402 GLN A N 1
ATOM 3179 C CA . GLN A 1 402 ? -5.172 15.236 -6.016 1.00 95.38 402 GLN A CA 1
ATOM 3180 C C . GLN A 1 402 ? -4.125 14.296 -5.427 1.00 95.38 402 GLN A C 1
ATOM 3182 O O . GLN A 1 402 ? -4.246 13.867 -4.281 1.00 95.38 402 GLN A O 1
ATOM 3187 N N . SER A 1 403 ? -3.100 13.995 -6.217 1.00 93.75 403 SER A N 1
ATOM 3188 C CA . SER A 1 403 ? -1.970 13.183 -5.775 1.00 93.75 403 SER A CA 1
ATOM 3189 C C . SER A 1 403 ? -1.034 13.980 -4.869 1.00 93.75 403 SER A C 1
ATOM 3191 O O . SER A 1 403 ? -0.781 15.156 -5.136 1.00 93.75 403 SER A O 1
ATOM 3193 N N . ASP A 1 404 ? -0.452 13.343 -3.847 1.00 95.38 404 ASP A N 1
ATOM 3194 C CA . ASP A 1 404 ? 0.621 13.971 -3.064 1.00 95.38 404 ASP A CA 1
ATOM 3195 C C . ASP A 1 404 ? 1.897 14.217 -3.886 1.00 95.38 404 ASP A C 1
ATOM 3197 O O . ASP A 1 404 ? 2.689 15.086 -3.541 1.00 95.38 404 ASP A O 1
ATOM 3201 N N . GLU A 1 405 ? 2.056 13.554 -5.028 1.00 93.19 405 GLU A N 1
ATOM 3202 C CA . GLU A 1 405 ? 3.116 13.829 -6.009 1.00 93.19 405 GLU A CA 1
ATOM 3203 C C . GLU A 1 405 ? 2.921 15.190 -6.714 1.00 93.19 405 GLU A C 1
ATOM 3205 O O . GLU A 1 405 ? 3.880 15.771 -7.223 1.00 93.19 405 GLU A O 1
ATOM 3210 N N . TYR A 1 406 ? 1.685 15.714 -6.707 1.00 94.69 406 TYR A N 1
ATOM 3211 C CA . TYR A 1 406 ? 1.247 16.986 -7.299 1.00 94.69 406 TYR A CA 1
ATOM 3212 C C . TYR A 1 406 ? 0.350 17.787 -6.326 1.00 94.69 406 TYR A C 1
ATOM 3214 O O . TYR A 1 406 ? -0.744 18.256 -6.663 1.00 94.69 406 TYR A O 1
ATOM 3222 N N . ASN A 1 407 ? 0.808 17.953 -5.082 1.00 94.56 407 ASN A N 1
ATOM 3223 C CA . ASN A 1 407 ? 0.101 18.699 -4.027 1.00 94.56 407 ASN A CA 1
ATOM 3224 C C . ASN A 1 407 ? 0.514 20.183 -3.900 1.00 94.56 407 ASN A C 1
ATOM 3226 O O . ASN A 1 407 ? 0.118 20.851 -2.942 1.00 94.56 407 ASN A O 1
ATOM 3230 N N . GLY A 1 408 ? 1.326 20.715 -4.824 1.00 95.12 408 GLY A N 1
ATOM 3231 C CA . GLY A 1 408 ? 1.867 22.079 -4.732 1.00 95.12 408 GLY A CA 1
ATOM 3232 C C . GLY A 1 408 ? 3.041 22.247 -3.755 1.00 95.12 408 GLY A C 1
ATOM 3233 O O . GLY A 1 408 ? 3.483 23.375 -3.540 1.00 95.12 408 GLY A O 1
ATOM 3234 N N . LYS A 1 409 ? 3.522 21.163 -3.125 1.00 93.56 409 LYS A N 1
ATOM 3235 C CA . LYS A 1 409 ? 4.558 21.182 -2.072 1.00 93.56 409 LYS A CA 1
ATOM 3236 C C . LYS A 1 409 ? 5.704 20.207 -2.348 1.00 93.56 409 LYS A C 1
ATOM 3238 O O . LYS A 1 409 ? 6.857 20.549 -2.100 1.00 93.56 409 LYS A O 1
ATOM 3243 N N . THR A 1 410 ? 5.388 19.012 -2.842 1.00 93.31 410 THR A N 1
ATOM 3244 C CA . THR A 1 410 ? 6.352 17.952 -3.164 1.00 93.31 410 THR A CA 1
ATOM 3245 C C . THR A 1 410 ? 7.353 18.430 -4.215 1.00 93.31 410 THR A C 1
ATOM 3247 O O . THR A 1 410 ? 6.966 18.950 -5.263 1.00 93.31 410 THR A O 1
ATOM 3250 N N . ILE A 1 411 ? 8.646 18.319 -3.903 1.00 91.94 411 ILE A N 1
ATOM 3251 C CA . ILE A 1 411 ? 9.740 18.909 -4.684 1.00 91.94 411 ILE A CA 1
ATOM 3252 C C . ILE A 1 411 ? 10.134 17.968 -5.813 1.00 91.94 411 ILE A C 1
ATOM 3254 O O . ILE A 1 411 ? 10.491 16.826 -5.564 1.00 91.94 411 ILE A O 1
ATOM 3258 N N . ASP A 1 412 ? 10.159 18.446 -7.049 1.00 88.38 412 ASP A N 1
ATOM 3259 C CA . ASP A 1 412 ? 10.610 17.634 -8.169 1.00 88.38 412 ASP A CA 1
ATOM 3260 C C . ASP A 1 412 ? 12.127 17.375 -8.142 1.00 88.38 412 ASP A C 1
ATOM 3262 O O . ASP A 1 412 ? 12.939 18.282 -7.938 1.00 88.38 412 ASP A O 1
ATOM 3266 N N . SER A 1 413 ? 12.536 16.135 -8.418 1.00 84.69 413 SER A N 1
ATOM 3267 C CA . SER A 1 413 ? 13.946 15.729 -8.425 1.00 84.69 413 SER A CA 1
ATOM 3268 C C . SER A 1 413 ? 14.812 16.456 -9.449 1.00 84.69 413 SER A C 1
ATOM 3270 O O . SER A 1 413 ? 16.018 16.563 -9.223 1.00 84.69 413 SER A O 1
ATOM 3272 N N . ASN A 1 414 ? 14.239 16.921 -10.561 1.00 82.75 414 ASN A N 1
ATOM 3273 C CA . ASN A 1 414 ? 14.978 17.440 -11.709 1.00 82.75 414 ASN A CA 1
ATOM 3274 C C . ASN A 1 414 ? 15.018 18.967 -11.702 1.00 82.75 414 ASN A C 1
ATOM 3276 O O . ASN A 1 414 ? 16.089 19.550 -11.845 1.00 82.75 414 ASN A O 1
ATOM 3280 N N . THR A 1 415 ? 13.875 19.615 -11.471 1.00 88.31 415 THR A N 1
ATOM 3281 C CA . THR A 1 415 ? 13.800 21.086 -11.387 1.00 88.31 415 THR A CA 1
ATOM 3282 C C . THR A 1 415 ? 14.184 21.634 -10.010 1.00 88.31 415 THR A C 1
ATOM 3284 O O . THR A 1 415 ? 14.534 22.807 -9.903 1.00 88.31 415 THR A O 1
ATOM 3287 N N . LYS A 1 416 ? 14.121 20.804 -8.955 1.00 90.00 416 LYS A N 1
ATOM 3288 C CA . LYS A 1 416 ? 14.266 21.191 -7.535 1.00 90.00 416 LYS A CA 1
ATOM 3289 C C . LYS A 1 416 ? 13.255 22.254 -7.066 1.00 90.00 416 LYS A C 1
ATOM 3291 O O . LYS A 1 416 ? 13.485 22.927 -6.063 1.00 90.00 416 LYS A O 1
ATOM 3296 N N . LEU A 1 417 ? 12.117 22.369 -7.755 1.00 92.44 417 LEU A N 1
ATOM 3297 C CA . LEU A 1 417 ? 10.979 23.224 -7.398 1.00 92.44 417 LEU A CA 1
ATOM 3298 C C . LEU A 1 417 ? 9.761 22.368 -6.998 1.00 92.44 417 LEU A C 1
ATOM 3300 O O . LEU A 1 417 ? 9.687 21.210 -7.410 1.00 92.44 417 LEU A O 1
ATOM 3304 N N . PRO A 1 418 ? 8.789 22.897 -6.229 1.00 94.38 418 PRO A N 1
ATOM 3305 C CA . PRO A 1 418 ? 7.529 22.201 -5.978 1.00 94.38 418 PRO A CA 1
ATOM 3306 C C . PRO A 1 418 ? 6.786 21.889 -7.284 1.00 94.38 418 PRO A C 1
ATOM 3308 O O . PRO A 1 418 ? 6.616 22.777 -8.124 1.00 94.38 418 PRO A O 1
ATOM 3311 N N . ARG A 1 419 ? 6.298 20.654 -7.446 1.00 93.50 419 ARG A N 1
ATOM 3312 C CA . ARG A 1 419 ? 5.383 20.312 -8.545 1.00 93.50 419 ARG A CA 1
ATOM 3313 C C . ARG A 1 419 ? 4.054 21.056 -8.374 1.00 93.50 419 ARG A C 1
ATOM 3315 O O . ARG A 1 419 ? 3.618 21.248 -7.236 1.00 93.50 419 ARG A O 1
ATOM 3322 N N . PRO A 1 420 ? 3.391 21.477 -9.468 1.00 94.75 420 PRO A N 1
ATOM 3323 C CA . PRO A 1 420 ? 2.123 22.198 -9.389 1.00 94.75 420 PRO A CA 1
ATOM 3324 C C . PRO A 1 420 ? 1.028 21.364 -8.711 1.00 94.75 420 PRO A C 1
ATOM 3326 O O . PRO A 1 420 ? 1.094 20.138 -8.652 1.00 94.75 420 PRO A O 1
ATOM 3329 N N . ALA A 1 421 ? -0.008 22.038 -8.215 1.00 95.50 421 ALA A N 1
ATOM 3330 C CA . ALA A 1 421 ? -1.207 21.376 -7.719 1.00 95.50 421 ALA A CA 1
ATOM 3331 C C . ALA A 1 421 ? -2.015 20.790 -8.895 1.00 95.50 421 ALA A C 1
ATOM 3333 O O . ALA A 1 421 ? -2.519 21.557 -9.716 1.00 95.50 421 ALA A O 1
ATOM 3334 N N . LEU A 1 422 ? -2.156 19.461 -8.972 1.00 91.94 422 LEU A N 1
ATOM 3335 C CA . LEU A 1 422 ? -2.931 18.777 -10.016 1.00 91.94 422 LEU A CA 1
ATOM 3336 C C . LEU A 1 422 ? -3.966 17.817 -9.415 1.00 91.94 422 LEU A C 1
ATOM 3338 O O . LEU A 1 422 ? -3.625 16.778 -8.849 1.00 91.94 422 LEU A O 1
ATOM 3342 N N . THR A 1 423 ? -5.241 18.142 -9.615 1.00 93.06 423 THR A N 1
ATOM 3343 C CA . THR A 1 423 ? -6.375 17.247 -9.354 1.00 93.06 423 THR A CA 1
ATOM 3344 C C . THR A 1 423 ? -6.797 16.593 -10.663 1.00 93.06 423 THR A C 1
ATOM 3346 O O . THR A 1 423 ? -7.083 17.297 -11.630 1.00 93.06 423 THR A O 1
ATOM 3349 N N . ARG A 1 424 ? -6.879 15.259 -10.701 1.00 88.69 424 ARG A N 1
ATOM 3350 C CA . ARG A 1 424 ? -7.422 14.513 -11.849 1.00 88.69 424 ARG A CA 1
ATOM 3351 C C . ARG A 1 424 ? -8.821 13.988 -11.538 1.00 88.69 424 ARG A C 1
ATOM 3353 O O . ARG A 1 424 ? -9.100 13.592 -10.405 1.00 88.69 424 ARG A O 1
ATOM 3360 N N . ALA A 1 425 ? -9.688 13.991 -12.546 1.00 85.88 425 ALA A N 1
ATOM 3361 C CA . ALA A 1 425 ? -11.012 13.380 -12.491 1.00 85.88 425 ALA A CA 1
ATOM 3362 C C . ALA A 1 425 ? -10.971 11.969 -13.090 1.00 85.88 425 ALA A C 1
ATOM 3364 O O . ALA A 1 425 ? -10.301 11.737 -14.096 1.00 85.88 425 ALA A O 1
ATOM 3365 N N . TYR A 1 426 ? -11.700 11.049 -12.469 1.00 82.38 426 TYR A N 1
ATOM 3366 C CA . TYR A 1 426 ? -11.838 9.655 -12.868 1.00 82.38 426 TYR A CA 1
ATOM 3367 C C . TYR A 1 426 ? -13.335 9.367 -12.983 1.00 82.38 426 TYR A C 1
ATOM 3369 O O . TYR A 1 426 ? -14.050 9.394 -11.981 1.00 82.38 426 TYR A O 1
ATOM 3377 N N . ASN A 1 427 ? -13.811 9.168 -14.213 1.00 71.12 427 ASN A N 1
ATOM 3378 C CA . ASN A 1 427 ? -15.234 9.197 -14.554 1.00 71.12 427 ASN A CA 1
ATOM 3379 C C . ASN A 1 427 ? -15.739 7.811 -14.985 1.00 71.12 427 ASN A C 1
ATOM 3381 O O . ASN A 1 427 ? -15.029 7.081 -15.663 1.00 71.12 427 ASN A O 1
ATOM 3385 N N . LYS A 1 428 ? -17.006 7.513 -14.690 1.00 53.22 428 LYS A N 1
ATOM 3386 C CA . LYS A 1 428 ? -17.810 6.300 -14.967 1.00 53.22 428 LYS A CA 1
ATOM 3387 C C . LYS A 1 428 ? -17.712 5.657 -16.358 1.00 53.22 428 LYS A C 1
ATOM 3389 O O . LYS A 1 428 ? -18.092 4.499 -16.501 1.00 53.22 428 LYS A O 1
ATOM 3394 N N . GLU A 1 429 ? -17.315 6.410 -17.381 1.00 42.66 429 GLU A N 1
ATOM 3395 C CA . GLU A 1 429 ? -17.113 5.905 -18.749 1.00 42.66 429 GLU A CA 1
ATOM 3396 C C . GLU A 1 429 ? -15.794 5.121 -18.851 1.00 42.66 429 GLU A C 1
ATOM 3398 O O . GLU A 1 429 ? -15.656 4.215 -19.668 1.00 42.66 429 GLU A O 1
ATOM 3403 N N . VAL A 1 430 ? -14.887 5.388 -17.913 1.00 44.06 430 VAL A N 1
ATOM 3404 C CA . VAL A 1 430 ? -13.683 4.631 -17.611 1.00 44.06 430 VAL A CA 1
ATOM 3405 C C . VAL A 1 430 ? -14.009 3.698 -16.428 1.00 44.06 430 VAL A C 1
ATOM 3407 O O . VAL A 1 430 ? -14.109 4.126 -15.279 1.00 44.06 430 VAL A O 1
ATOM 3410 N N . SER A 1 431 ? -14.252 2.410 -16.692 1.00 40.94 431 SER A N 1
ATOM 3411 C CA . SER A 1 431 ? -14.539 1.417 -15.634 1.00 40.94 431 SER A CA 1
ATOM 3412 C C . SER A 1 431 ? -13.280 1.121 -14.806 1.00 40.94 431 SER A C 1
ATOM 3414 O O . SER A 1 431 ? -12.176 1.154 -15.341 1.00 40.94 431 SER A O 1
ATOM 3416 N N . PHE A 1 432 ? -13.412 0.681 -13.545 1.00 43.53 432 PHE A N 1
ATOM 3417 C CA . PHE A 1 432 ? -12.285 0.144 -12.749 1.00 43.53 432 PHE A CA 1
ATOM 3418 C C . PHE A 1 432 ? -11.550 -1.050 -13.399 1.00 43.53 432 PHE A C 1
ATOM 3420 O O . PHE A 1 432 ? -10.501 -1.466 -12.902 1.00 43.53 432 PHE A O 1
ATOM 3427 N N . ARG A 1 433 ? -12.109 -1.617 -14.479 1.00 40.66 433 ARG A N 1
ATOM 3428 C CA . ARG A 1 433 ? -11.493 -2.636 -15.345 1.00 40.66 433 ARG A CA 1
ATOM 3429 C C . ARG A 1 433 ? -10.597 -2.068 -16.443 1.00 40.66 433 ARG A C 1
ATOM 3431 O O . ARG A 1 433 ? -9.787 -2.816 -16.986 1.00 40.66 433 ARG A O 1
ATOM 3438 N N . ASP A 1 434 ? -10.772 -0.802 -16.808 1.00 39.28 434 ASP A N 1
ATOM 3439 C CA . ASP A 1 434 ? -9.964 -0.177 -17.841 1.00 39.28 434 ASP A CA 1
ATOM 3440 C C . ASP A 1 434 ? -8.534 0.028 -17.325 1.00 39.28 434 ASP A C 1
ATOM 3442 O O . ASP A 1 434 ? -8.282 0.593 -16.257 1.00 39.28 434 ASP A O 1
ATOM 3446 N N . LYS A 1 435 ? -7.585 -0.455 -18.124 1.00 37.78 435 LYS A N 1
ATOM 3447 C CA . LYS A 1 435 ? -6.152 -0.340 -17.883 1.00 37.78 435 LYS A CA 1
ATOM 3448 C C . LYS A 1 435 ? -5.653 1.097 -18.099 1.00 37.78 435 LYS A C 1
ATOM 3450 O O . LYS A 1 435 ? -4.507 1.351 -17.767 1.00 37.78 435 LYS A O 1
ATOM 3455 N N . SER A 1 436 ? -6.479 2.026 -18.596 1.00 33.41 436 SER A N 1
ATOM 3456 C CA . SER A 1 436 ? -6.149 3.457 -18.709 1.00 33.41 436 SER A CA 1
ATOM 3457 C C . SER A 1 436 ? -6.139 4.204 -17.361 1.00 33.41 436 SER A C 1
ATOM 3459 O O . SER A 1 436 ? -5.280 5.059 -17.152 1.00 33.41 436 SER A O 1
ATOM 3461 N N . ILE A 1 437 ? -7.026 3.850 -16.411 1.00 34.91 437 ILE A N 1
ATOM 3462 C CA . ILE A 1 437 ? -7.067 4.454 -15.057 1.00 34.91 437 ILE A CA 1
ATOM 3463 C C . ILE A 1 437 ? -5.762 4.189 -14.317 1.00 34.91 437 ILE A C 1
ATOM 3465 O O . ILE A 1 437 ? -5.277 5.036 -13.568 1.00 34.91 437 ILE A O 1
ATOM 3469 N N . TYR A 1 438 ? -5.208 2.999 -14.533 1.00 34.84 438 TYR A N 1
ATOM 3470 C CA . TYR A 1 438 ? -3.917 2.607 -14.016 1.00 34.84 438 TYR A CA 1
ATOM 3471 C C . TYR A 1 438 ? -2.841 2.946 -15.047 1.00 34.84 438 TYR A C 1
ATOM 3473 O O . TYR A 1 438 ? -2.556 2.124 -15.923 1.00 34.84 438 TYR A O 1
ATOM 3481 N N . PRO A 1 439 ? -2.046 4.007 -14.842 1.00 35.56 439 PRO A N 1
ATOM 3482 C CA . PRO A 1 439 ? -0.627 3.849 -15.072 1.00 35.56 439 PRO A CA 1
ATOM 3483 C C . PRO A 1 439 ? -0.144 2.729 -14.155 1.00 35.56 439 PRO A C 1
ATOM 3485 O O . PRO A 1 439 ? 0.371 2.911 -13.049 1.00 35.56 439 PRO A O 1
ATOM 3488 N N . SER A 1 440 ? -0.224 1.527 -14.707 1.00 35.94 440 SER A N 1
ATOM 3489 C CA . SER A 1 440 ? 0.945 0.691 -14.773 1.00 35.94 440 SER A CA 1
ATOM 3490 C C . SER A 1 440 ? 2.154 1.599 -15.061 1.00 35.94 440 SER A C 1
ATOM 3492 O O . SER A 1 440 ? 2.523 1.863 -16.190 1.00 35.94 440 SER A O 1
ATOM 3494 N N . HIS A 1 441 ? 2.820 2.056 -13.998 1.00 34.25 441 HIS A N 1
ATOM 3495 C CA . HIS A 1 441 ? 4.228 2.480 -14.048 1.00 34.25 441 HIS A CA 1
ATOM 3496 C C . HIS A 1 441 ? 5.074 1.381 -14.686 1.00 34.25 441 HIS A C 1
ATOM 3498 O O . HIS A 1 441 ? 6.124 1.603 -15.277 1.00 34.25 441 HIS A O 1
ATOM 3504 N N . SER A 1 442 ? 4.540 0.173 -14.552 1.00 35.00 442 SER A N 1
ATOM 3505 C CA . SER A 1 442 ? 4.900 -1.047 -15.204 1.00 35.00 442 SER A CA 1
ATOM 3506 C C . SER A 1 442 ? 4.403 -1.271 -16.631 1.00 35.00 442 SER A C 1
ATOM 3508 O O . SER A 1 442 ? 4.719 -2.347 -17.100 1.00 35.00 442 SER A O 1
ATOM 3510 N N . SER A 1 443 ? 3.705 -0.373 -17.343 1.00 33.59 443 SER A N 1
ATOM 3511 C CA . SER A 1 443 ? 3.696 -0.438 -18.820 1.00 33.59 443 SER A CA 1
ATOM 3512 C C . SER A 1 443 ? 5.137 -0.227 -19.280 1.00 33.59 443 SER A C 1
ATOM 3514 O O . SER A 1 443 ? 5.751 -1.096 -19.886 1.00 33.59 443 SER A O 1
ATOM 3516 N N . TYR A 1 444 ? 5.772 0.804 -18.721 1.00 34.91 444 TYR A N 1
ATOM 3517 C CA . TYR A 1 444 ? 7.211 1.056 -18.783 1.00 34.91 444 TYR A CA 1
ATOM 3518 C C . TYR A 1 444 ? 8.044 0.181 -17.821 1.00 34.91 444 TYR A C 1
ATOM 3520 O O . TYR A 1 444 ? 9.154 0.548 -17.440 1.00 34.91 444 TYR A O 1
ATOM 3528 N N . GLN A 1 445 ? 7.518 -0.991 -17.424 1.00 33.75 445 GLN A N 1
ATOM 3529 C CA . GLN A 1 445 ? 8.251 -2.097 -16.779 1.00 33.75 445 GLN A CA 1
ATOM 3530 C C . GLN A 1 445 ? 7.776 -3.487 -17.259 1.00 33.75 445 GLN A C 1
ATOM 3532 O O . GLN A 1 445 ? 8.165 -4.483 -16.641 1.00 33.75 445 GLN A O 1
ATOM 3537 N N . VAL A 1 446 ? 6.968 -3.594 -18.329 1.00 30.64 446 VAL A N 1
ATOM 3538 C CA . VAL A 1 446 ? 6.670 -4.897 -18.940 1.00 30.64 446 VAL A CA 1
ATOM 3539 C C . VAL A 1 446 ? 7.894 -5.305 -19.746 1.00 30.64 446 VAL A C 1
ATOM 3541 O O . VAL A 1 446 ? 8.317 -4.597 -20.650 1.00 30.64 446 VAL A O 1
ATOM 3544 N N . LEU A 1 447 ? 8.472 -6.438 -19.362 1.00 31.03 447 LEU A N 1
ATOM 3545 C CA . LEU A 1 447 ? 9.257 -7.313 -20.229 1.00 31.03 447 LEU A CA 1
ATOM 3546 C C . LEU A 1 447 ? 8.800 -8.748 -19.914 1.00 31.03 447 LEU A C 1
ATOM 3548 O O . LEU A 1 447 ? 9.596 -9.578 -19.477 1.00 31.03 447 LEU A O 1
ATOM 3552 N N . CYS A 1 448 ? 7.480 -8.943 -20.016 1.00 27.55 448 CYS A N 1
ATOM 3553 C CA . CYS A 1 448 ? 6.693 -10.178 -19.982 1.00 27.55 448 CYS A CA 1
ATOM 3554 C C . CYS A 1 448 ? 5.183 -9.853 -19.969 1.00 27.55 448 CYS A C 1
ATOM 3556 O O . CYS A 1 448 ? 4.577 -9.732 -18.901 1.00 27.55 448 CYS A O 1
ATOM 3558 N N . SER A 1 449 ? 4.551 -9.804 -21.138 1.00 27.17 449 SER A N 1
ATOM 3559 C CA . SER A 1 449 ? 3.126 -10.092 -21.312 1.00 27.17 449 SER A CA 1
ATOM 3560 C C . SER A 1 449 ? 2.960 -11.429 -22.046 1.00 27.17 449 SER A C 1
ATOM 3562 O O . SER A 1 449 ? 3.614 -11.654 -23.063 1.00 27.17 449 SER A O 1
ATOM 3564 N N . PRO A 1 450 ? 2.098 -12.350 -21.580 1.00 25.48 450 PRO A N 1
ATOM 3565 C CA . PRO A 1 450 ? 1.735 -13.524 -22.357 1.00 25.48 450 PRO A CA 1
ATOM 3566 C C . PRO A 1 450 ? 0.657 -13.130 -23.376 1.00 25.48 450 PRO A C 1
ATOM 3568 O O . PRO A 1 450 ? -0.522 -13.086 -23.034 1.00 25.48 450 PRO A O 1
ATOM 3571 N N . SER A 1 451 ? 1.079 -12.833 -24.608 1.00 23.91 451 SER A N 1
ATOM 3572 C CA . SER A 1 451 ? 0.283 -12.819 -25.848 1.00 23.91 451 SER A CA 1
ATOM 3573 C C . SER A 1 451 ? -1.203 -12.396 -25.755 1.00 23.91 451 SER A C 1
ATOM 3575 O O . SER A 1 451 ? -2.078 -13.183 -25.388 1.00 23.91 451 SER A O 1
ATOM 3577 N N . SER A 1 452 ? -1.508 -11.199 -26.268 1.00 27.39 452 SER A N 1
ATOM 3578 C CA . SER A 1 452 ? -2.822 -10.839 -26.841 1.00 27.39 452 SER A CA 1
ATOM 3579 C C . SER A 1 452 ? -4.082 -11.129 -25.995 1.00 27.39 452 SER A C 1
ATOM 3581 O O . SER A 1 452 ? -4.859 -12.027 -26.319 1.00 27.39 452 SER A O 1
ATOM 3583 N N . ILE A 1 453 ? -4.361 -10.288 -24.990 1.00 25.39 453 ILE A N 1
ATOM 3584 C CA . ILE A 1 453 ? -5.713 -10.140 -24.415 1.00 25.39 453 ILE A CA 1
ATOM 3585 C C . ILE A 1 453 ? -6.130 -8.661 -24.473 1.00 25.39 453 ILE A C 1
ATOM 3587 O O . ILE A 1 453 ? -5.520 -7.807 -23.825 1.00 25.39 453 ILE A O 1
ATOM 3591 N N . ASP A 1 454 ? -7.180 -8.412 -25.260 1.00 26.05 454 ASP A N 1
ATOM 3592 C CA . ASP A 1 454 ? -7.862 -7.141 -25.545 1.00 26.05 454 ASP A CA 1
ATOM 3593 C C . ASP A 1 454 ? -7.012 -6.029 -26.190 1.00 26.05 454 ASP A C 1
ATOM 3595 O O . ASP A 1 454 ? -6.587 -5.071 -25.545 1.00 26.05 454 ASP A O 1
ATOM 3599 N N . ARG A 1 455 ? -6.870 -6.104 -27.525 1.00 26.12 455 ARG A N 1
ATOM 3600 C CA . ARG A 1 455 ? -6.570 -4.950 -28.403 1.00 26.12 455 ARG A CA 1
ATOM 3601 C C . ARG A 1 455 ? -7.856 -4.206 -28.818 1.00 26.12 455 ARG A C 1
ATOM 3603 O O . ARG A 1 455 ? -8.013 -3.851 -29.980 1.00 26.12 455 ARG A O 1
ATOM 3610 N N . ASP A 1 456 ? -8.769 -3.964 -27.880 1.00 22.81 456 ASP A N 1
ATOM 3611 C CA . ASP A 1 456 ? -10.008 -3.198 -28.118 1.00 22.81 456 ASP A CA 1
ATOM 3612 C C . ASP A 1 456 ? -9.927 -1.780 -27.510 1.00 22.81 456 ASP A C 1
ATOM 3614 O O . ASP A 1 456 ? -10.885 -1.233 -26.964 1.00 22.81 456 ASP A O 1
ATOM 3618 N N . LEU A 1 457 ? -8.747 -1.154 -27.631 1.00 24.48 457 LEU A N 1
ATOM 3619 C CA . LEU A 1 457 ? -8.571 0.285 -27.424 1.00 24.48 457 LEU A CA 1
ATOM 3620 C C . LEU A 1 457 ? -9.243 1.050 -28.572 1.00 24.48 457 LEU A C 1
ATOM 3622 O O . LEU A 1 457 ? -8.593 1.518 -29.508 1.00 24.48 457 LEU A O 1
ATOM 3626 N N . LYS A 1 458 ? -10.568 1.198 -28.485 1.00 22.23 458 LYS A N 1
ATOM 3627 C CA . LYS A 1 458 ? -11.300 2.189 -29.273 1.00 22.23 458 LYS A CA 1
ATOM 3628 C C . LYS A 1 458 ? -10.924 3.584 -28.793 1.00 22.23 458 LYS A C 1
ATOM 3630 O O . LYS A 1 458 ? -11.519 4.117 -27.863 1.00 22.23 458 LYS A O 1
ATOM 3635 N N . ILE A 1 459 ? -9.937 4.167 -29.463 1.00 24.06 459 ILE A N 1
ATOM 3636 C CA . ILE A 1 459 ? -9.594 5.583 -29.350 1.00 24.06 459 ILE A CA 1
ATOM 3637 C C . ILE A 1 459 ? -10.849 6.399 -29.695 1.00 24.06 459 ILE A C 1
ATOM 3639 O O . ILE A 1 459 ? -11.272 6.426 -30.851 1.00 24.06 459 ILE A O 1
ATOM 3643 N N . GLN A 1 460 ? -11.452 7.061 -28.704 1.00 25.92 460 GLN A N 1
ATOM 3644 C CA . GLN A 1 460 ? -12.578 7.978 -28.911 1.00 25.92 460 GLN A CA 1
ATOM 3645 C C . GLN A 1 460 ? -12.099 9.335 -29.455 1.00 25.92 460 GLN A C 1
ATOM 3647 O O . GLN A 1 460 ? -12.270 10.367 -28.820 1.00 25.92 460 GLN A O 1
ATOM 3652 N N . HIS A 1 461 ? -11.547 9.335 -30.670 1.00 28.20 461 HIS A N 1
ATOM 3653 C CA . HIS A 1 461 ? -11.542 10.517 -31.534 1.00 28.20 461 HIS A CA 1
ATOM 3654 C C . HIS A 1 461 ? -12.713 10.389 -32.511 1.00 28.20 461 HIS A C 1
ATOM 3656 O O . HIS A 1 461 ? -12.537 10.013 -33.668 1.00 28.20 461 HIS A O 1
ATOM 3662 N N . GLN A 1 462 ? -13.929 10.632 -32.012 1.00 25.98 462 GLN A N 1
ATOM 3663 C CA . GLN A 1 462 ? -15.141 10.649 -32.842 1.00 25.98 462 GLN A CA 1
ATOM 3664 C C . GLN A 1 462 ? -15.842 12.020 -32.860 1.00 25.98 462 GLN A C 1
ATOM 3666 O O . GLN A 1 462 ? -16.623 12.278 -33.773 1.00 25.98 462 GLN A O 1
ATOM 3671 N N . ASP A 1 463 ? -15.492 12.923 -31.936 1.00 29.77 463 ASP A N 1
ATOM 3672 C CA . ASP A 1 463 ? -16.061 14.276 -31.857 1.00 29.77 463 ASP A CA 1
ATOM 3673 C C . ASP A 1 463 ? -15.244 15.331 -32.637 1.00 29.77 463 ASP A C 1
ATOM 3675 O O . ASP A 1 463 ? -15.815 16.294 -33.148 1.00 29.77 463 ASP A O 1
ATOM 3679 N N . ASP A 1 464 ? -13.931 15.137 -32.823 1.00 29.86 464 ASP A N 1
ATOM 3680 C CA . ASP A 1 464 ? -13.071 16.096 -33.545 1.00 29.86 464 ASP A CA 1
ATOM 3681 C C . ASP A 1 464 ? -13.402 16.191 -35.047 1.00 29.86 464 ASP A C 1
ATOM 3683 O O . ASP A 1 464 ? -13.328 17.266 -35.646 1.00 29.86 464 ASP A O 1
ATOM 3687 N N . CYS A 1 465 ? -13.847 15.090 -35.664 1.00 26.61 465 CYS A N 1
ATOM 3688 C CA . CYS A 1 465 ? -14.294 15.097 -37.060 1.00 26.61 465 CYS A CA 1
ATOM 3689 C C . CYS A 1 465 ? -15.549 15.962 -37.275 1.00 26.61 465 CYS A C 1
ATOM 3691 O O . CYS A 1 465 ? -15.725 16.506 -38.362 1.00 26.61 465 CYS A O 1
ATOM 3693 N N . ALA A 1 466 ? -16.393 16.137 -36.251 1.00 30.27 466 ALA A N 1
ATOM 3694 C CA . ALA A 1 466 ? -17.624 16.920 -36.354 1.00 30.27 466 ALA A CA 1
ATOM 3695 C C . ALA A 1 466 ? -17.391 18.444 -36.324 1.00 30.27 466 ALA A C 1
ATOM 3697 O O . ALA A 1 466 ? -18.270 19.200 -36.736 1.00 30.27 466 ALA A O 1
ATOM 3698 N N . GLN A 1 467 ? -16.224 18.915 -35.862 1.00 29.55 467 GLN A N 1
ATOM 3699 C CA . GLN A 1 467 ? -15.889 20.348 -35.871 1.00 29.55 467 GLN A CA 1
ATOM 3700 C C . GLN A 1 467 ? -15.185 20.800 -37.160 1.00 29.55 467 GLN A C 1
ATOM 3702 O O . GLN A 1 467 ? -15.279 21.972 -37.526 1.00 29.55 467 GLN A O 1
ATOM 3707 N N . LEU A 1 468 ? -14.529 19.886 -37.883 1.00 29.80 468 LEU A N 1
ATOM 3708 C CA . LEU A 1 468 ? -13.778 20.220 -39.100 1.00 29.80 468 LEU A CA 1
ATOM 3709 C C . LEU A 1 468 ? -14.664 20.418 -40.345 1.00 29.80 468 LEU A C 1
ATOM 3711 O O . LEU A 1 468 ? -14.259 21.127 -41.261 1.00 29.80 468 LEU A O 1
ATOM 3715 N N . GLU A 1 469 ? -15.901 19.907 -40.367 1.00 29.84 469 GLU A N 1
ATOM 3716 C CA . GLU A 1 469 ? -16.850 20.177 -41.466 1.00 29.84 469 GLU A CA 1
ATOM 3717 C C . GLU A 1 469 ? -17.447 21.605 -41.448 1.00 29.84 469 GLU A C 1
ATOM 3719 O O . GLU A 1 469 ? -18.106 22.003 -42.408 1.00 29.84 469 GLU A O 1
ATOM 3724 N N . GLN A 1 470 ? -17.217 22.410 -40.397 1.00 34.12 470 GLN A N 1
ATOM 3725 C CA . GLN A 1 470 ? -17.728 23.792 -40.309 1.00 34.12 470 GLN A CA 1
ATOM 3726 C C . GLN A 1 470 ? -16.752 24.890 -40.769 1.00 34.12 470 GLN A C 1
ATOM 3728 O O . GLN A 1 470 ? -17.135 26.062 -40.779 1.00 34.12 470 GLN A O 1
ATOM 3733 N N . GLN A 1 471 ? -15.525 24.558 -41.186 1.00 31.11 471 GLN A N 1
ATOM 3734 C CA . GLN A 1 471 ? -14.564 25.540 -41.712 1.00 31.11 471 GLN A CA 1
ATOM 3735 C C . GLN A 1 471 ? -14.054 25.103 -43.090 1.00 31.11 471 GLN A C 1
ATOM 3737 O O . GLN A 1 471 ? -13.162 24.273 -43.219 1.00 31.11 471 GLN A O 1
ATOM 3742 N N . GLY A 1 472 ? -14.673 25.656 -44.136 1.00 32.75 472 GLY A N 1
ATOM 3743 C CA . GLY A 1 472 ? -14.456 25.261 -45.529 1.00 32.75 472 GLY A CA 1
ATOM 3744 C C . GLY A 1 472 ? -13.157 25.786 -46.145 1.00 32.75 472 GLY A C 1
ATOM 3745 O O . GLY A 1 472 ? -13.214 26.595 -47.069 1.00 32.75 472 GLY A O 1
ATOM 3746 N N . GLU A 1 473 ? -12.004 25.306 -45.676 1.00 31.23 473 GLU A N 1
ATOM 3747 C CA . GLU A 1 473 ? -10.702 25.541 -46.312 1.00 31.23 473 GLU A CA 1
ATOM 3748 C C . GLU A 1 473 ? -10.156 24.263 -46.973 1.00 31.23 473 GLU A C 1
ATOM 3750 O O . GLU A 1 473 ? -10.152 23.175 -46.400 1.00 31.23 473 GLU A O 1
ATOM 3755 N N . SER A 1 474 ? -9.717 24.386 -48.229 1.00 27.08 47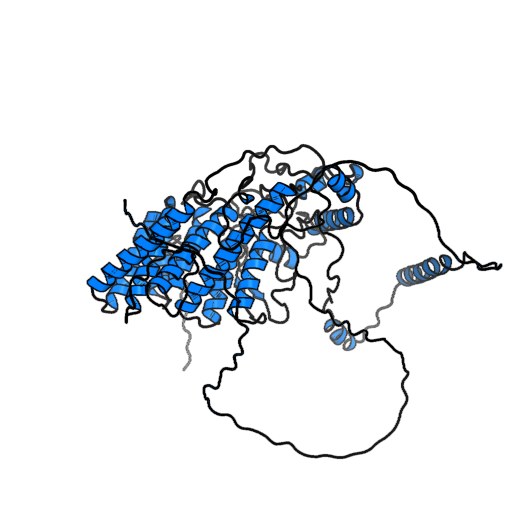4 SER A N 1
ATOM 3756 C CA . SER A 1 474 ? -9.351 23.244 -49.075 1.00 27.08 474 SER A CA 1
ATOM 3757 C C . SER A 1 474 ? -7.890 22.831 -48.880 1.00 27.08 474 SER A C 1
ATOM 3759 O O . SER A 1 474 ? -6.987 23.432 -49.465 1.00 27.08 474 SER A O 1
ATOM 3761 N N . LEU A 1 475 ? -7.652 21.758 -48.124 1.00 27.03 475 LEU A N 1
ATOM 3762 C CA . LEU A 1 475 ? -6.321 21.163 -47.963 1.00 27.03 475 LEU A CA 1
ATOM 3763 C C . LEU A 1 475 ? -5.874 20.404 -49.225 1.00 27.03 475 LEU A C 1
ATOM 3765 O O . LEU A 1 475 ? -6.432 19.371 -49.589 1.00 27.03 475 LEU A O 1
ATOM 3769 N N . VAL A 1 476 ? -4.827 20.913 -49.879 1.00 30.42 476 VAL A N 1
ATOM 3770 C CA . VAL A 1 476 ? -4.166 20.252 -51.013 1.00 30.42 476 VAL A CA 1
ATOM 3771 C C . VAL A 1 476 ? -3.232 19.159 -50.490 1.00 30.42 476 VAL A C 1
ATOM 3773 O O . VAL A 1 476 ? -2.250 19.449 -49.809 1.00 30.42 476 VAL A O 1
ATOM 3776 N N . ILE A 1 477 ? -3.527 17.902 -50.823 1.00 32.34 477 ILE A N 1
ATOM 3777 C CA . ILE A 1 477 ? -2.673 16.747 -50.512 1.00 32.34 477 ILE A CA 1
ATOM 3778 C C . ILE A 1 477 ? -1.467 16.745 -51.463 1.00 32.34 477 ILE A C 1
ATOM 3780 O O . ILE A 1 477 ? -1.639 16.887 -52.672 1.00 32.34 477 ILE A O 1
ATOM 3784 N N . SER A 1 478 ? -0.253 16.571 -50.933 1.00 37.12 478 SER A N 1
ATOM 3785 C CA . SER A 1 478 ? 0.974 16.476 -51.735 1.00 37.12 478 SER A CA 1
ATOM 3786 C C . SER A 1 478 ? 1.151 15.095 -52.379 1.00 37.12 478 SER A C 1
ATOM 3788 O O . SER A 1 478 ? 0.860 14.063 -51.770 1.00 37.12 478 SER A O 1
ATOM 3790 N N . ASP A 1 479 ? 1.699 15.065 -53.600 1.00 34.97 479 ASP A N 1
ATOM 3791 C CA . ASP A 1 479 ? 1.824 13.851 -54.429 1.00 34.97 479 ASP A CA 1
ATOM 3792 C C . ASP A 1 479 ? 2.637 12.709 -53.781 1.00 34.97 479 ASP A C 1
ATOM 3794 O O . ASP A 1 479 ? 2.467 11.538 -54.130 1.00 34.97 479 ASP A O 1
ATOM 3798 N N . SER A 1 480 ? 3.478 13.021 -52.788 1.00 32.88 480 SER A N 1
ATOM 3799 C CA . SER A 1 480 ? 4.219 12.029 -52.000 1.00 32.88 480 SER A CA 1
ATOM 3800 C C . SER A 1 480 ? 3.295 11.013 -51.322 1.00 32.88 480 SER A C 1
ATOM 3802 O O . SER A 1 480 ? 3.505 9.812 -51.454 1.00 32.88 480 SER A O 1
ATOM 3804 N N . ILE A 1 481 ? 2.218 11.481 -50.678 1.00 37.41 481 ILE A N 1
ATOM 3805 C CA . ILE A 1 481 ? 1.281 10.620 -49.932 1.00 37.41 481 ILE A CA 1
ATOM 3806 C C . ILE A 1 481 ? 0.522 9.688 -50.887 1.00 37.41 481 ILE A C 1
ATOM 3808 O O . ILE A 1 481 ? 0.176 8.561 -50.536 1.00 37.41 481 ILE A O 1
ATOM 3812 N N . LYS A 1 482 ? 0.283 10.143 -52.119 1.00 35.38 482 LYS A N 1
ATOM 3813 C CA . LYS A 1 482 ? -0.408 9.360 -53.143 1.00 35.38 482 LYS A CA 1
ATOM 3814 C C . LYS A 1 482 ? 0.445 8.183 -53.630 1.00 35.38 482 LYS A C 1
ATOM 3816 O O . LYS A 1 482 ? -0.054 7.066 -53.730 1.00 35.38 482 LYS A O 1
ATOM 3821 N N . THR A 1 483 ? 1.740 8.431 -53.828 1.00 35.81 483 THR A N 1
ATOM 3822 C CA . THR A 1 483 ? 2.732 7.416 -54.218 1.00 35.81 483 THR A CA 1
ATOM 3823 C C . THR A 1 483 ? 2.841 6.305 -53.163 1.00 35.81 483 THR A C 1
ATOM 3825 O O . THR A 1 483 ? 2.866 5.123 -53.504 1.00 35.81 483 THR A O 1
ATOM 3828 N N . ASP A 1 484 ? 2.845 6.662 -51.875 1.00 36.81 484 ASP A N 1
ATOM 3829 C CA . ASP A 1 484 ? 2.930 5.688 -50.777 1.00 36.81 484 ASP A CA 1
ATOM 3830 C C . ASP A 1 484 ? 1.688 4.779 -50.691 1.00 36.81 484 ASP A C 1
ATOM 3832 O O . ASP A 1 484 ? 1.810 3.583 -50.420 1.00 36.81 484 ASP A O 1
ATOM 3836 N N . ILE A 1 485 ? 0.493 5.310 -50.979 1.00 38.31 485 ILE A N 1
ATOM 3837 C CA . ILE A 1 485 ? -0.760 4.534 -51.007 1.00 38.31 485 ILE A CA 1
ATOM 3838 C C . ILE A 1 485 ? -0.787 3.559 -52.194 1.00 38.31 485 ILE A C 1
ATOM 3840 O O . ILE A 1 485 ? -1.191 2.405 -52.031 1.00 38.31 485 ILE A O 1
ATOM 3844 N N . GLU A 1 486 ? -0.340 3.993 -53.375 1.00 37.31 486 GLU A N 1
ATOM 3845 C CA . GLU A 1 486 ? -0.301 3.152 -54.579 1.00 37.31 486 GLU A CA 1
ATOM 3846 C C . GLU A 1 486 ? 0.681 1.971 -54.391 1.00 37.31 486 GLU A C 1
ATOM 3848 O O . GLU A 1 486 ? 0.290 0.818 -54.597 1.00 37.31 486 GLU A O 1
ATOM 3853 N N . ASN A 1 487 ? 1.878 2.217 -53.838 1.00 38.47 487 ASN A N 1
ATOM 3854 C CA . ASN A 1 487 ? 2.870 1.178 -53.503 1.00 38.47 487 ASN A CA 1
ATOM 3855 C C . ASN A 1 487 ? 2.349 0.105 -52.521 1.00 38.47 487 ASN A C 1
ATOM 3857 O O . ASN A 1 487 ? 2.679 -1.076 -52.651 1.00 38.47 487 ASN A O 1
ATOM 3861 N N . ILE A 1 488 ? 1.528 0.490 -51.535 1.00 38.94 488 ILE A N 1
ATOM 3862 C CA . ILE A 1 488 ? 0.943 -0.452 -50.562 1.00 38.94 488 ILE A CA 1
ATOM 3863 C C . ILE A 1 488 ? -0.081 -1.385 -51.232 1.00 38.94 488 ILE A C 1
ATOM 3865 O O . ILE A 1 488 ? -0.249 -2.524 -50.792 1.00 38.94 488 ILE A O 1
ATOM 3869 N N . SER A 1 489 ? -0.740 -0.945 -52.310 1.00 32.88 489 SER A N 1
ATOM 3870 C CA . SER A 1 489 ? -1.732 -1.764 -53.017 1.00 32.88 489 SER A CA 1
ATOM 3871 C C . SER A 1 489 ? -1.103 -2.899 -53.838 1.00 32.88 489 SER A C 1
ATOM 3873 O O . SER A 1 489 ? -1.569 -4.038 -53.755 1.00 32.88 489 SER A O 1
ATOM 3875 N N . GLU A 1 490 ? 0.003 -2.643 -54.548 1.00 34.69 490 GLU A N 1
ATOM 3876 C CA . GLU A 1 490 ? 0.668 -3.661 -55.377 1.00 34.69 490 GLU A CA 1
ATOM 3877 C C . GLU A 1 490 ? 1.321 -4.768 -54.531 1.00 34.69 490 GLU A C 1
ATOM 3879 O O . GLU A 1 490 ? 1.228 -5.954 -54.866 1.00 34.69 490 GLU A O 1
ATOM 3884 N N . GLY A 1 491 ? 1.915 -4.405 -53.386 1.00 37.78 491 GLY A N 1
ATOM 3885 C CA . GLY A 1 491 ? 2.589 -5.347 -52.481 1.00 37.78 491 GLY A CA 1
ATOM 3886 C C . GLY A 1 491 ? 1.670 -6.404 -51.851 1.00 37.78 491 GLY A C 1
ATOM 3887 O O . GLY A 1 491 ? 2.139 -7.472 -51.461 1.00 37.78 491 GLY A O 1
ATOM 3888 N N . VAL A 1 492 ? 0.358 -6.152 -51.782 1.00 33.78 492 VAL A N 1
ATOM 3889 C CA . VAL A 1 492 ? -0.627 -7.125 -51.273 1.00 33.78 492 VAL A CA 1
ATOM 3890 C C . VAL A 1 492 ? -1.105 -8.078 -52.376 1.00 33.78 492 VAL A C 1
ATOM 3892 O O . VAL A 1 492 ? -1.459 -9.220 -52.086 1.00 33.78 492 VAL A O 1
ATOM 3895 N N . THR A 1 493 ? -1.079 -7.661 -53.647 1.00 33.16 493 THR A N 1
ATOM 3896 C CA . THR A 1 493 ? -1.617 -8.458 -54.766 1.00 33.16 493 THR A CA 1
ATOM 3897 C C . THR A 1 493 ? -0.676 -9.583 -55.222 1.00 33.16 493 THR A C 1
ATOM 3899 O O . THR A 1 493 ? -1.151 -10.651 -55.597 1.00 33.16 493 THR A O 1
ATOM 3902 N N . GLN A 1 494 ? 0.651 -9.421 -55.129 1.00 34.41 494 GLN A N 1
ATOM 3903 C CA . GLN A 1 494 ? 1.601 -10.433 -55.637 1.00 34.41 494 GLN A CA 1
ATOM 3904 C C . GLN A 1 494 ? 1.683 -11.738 -54.813 1.00 34.41 494 GLN A C 1
ATOM 3906 O O . GLN A 1 494 ? 2.253 -12.721 -55.284 1.00 34.41 494 GLN A O 1
ATOM 3911 N N . THR A 1 495 ? 1.104 -11.793 -53.608 1.00 34.28 495 THR A N 1
ATOM 3912 C CA . THR A 1 495 ? 1.293 -12.927 -52.675 1.00 34.28 495 THR A CA 1
ATOM 3913 C C . THR A 1 495 ? 0.208 -14.017 -52.769 1.00 34.28 495 THR A C 1
ATOM 3915 O O . THR A 1 495 ? 0.230 -14.959 -51.980 1.00 34.28 495 THR A O 1
ATOM 3918 N N . MET A 1 496 ? -0.748 -13.926 -53.707 1.00 30.83 496 MET A N 1
ATOM 3919 C CA . MET A 1 496 ? -1.833 -14.924 -53.853 1.00 30.83 496 MET A CA 1
ATOM 3920 C C . MET A 1 496 ? -1.860 -15.686 -55.193 1.00 30.83 496 MET A C 1
ATOM 3922 O O . MET A 1 496 ? -2.551 -16.697 -55.282 1.00 30.83 496 MET A O 1
ATOM 3926 N N . ASP A 1 497 ? -1.062 -15.290 -56.191 1.00 30.55 497 ASP A N 1
ATOM 3927 C CA . ASP A 1 497 ? -1.078 -15.881 -57.548 1.00 30.55 497 ASP A CA 1
ATOM 3928 C C . ASP A 1 497 ? -0.088 -17.050 -57.766 1.00 30.55 497 ASP A C 1
ATOM 3930 O O . ASP A 1 497 ? 0.138 -17.488 -58.895 1.00 30.55 497 ASP A O 1
ATOM 3934 N N . SER A 1 498 ? 0.496 -17.612 -56.701 1.00 33.44 498 SER A N 1
ATOM 3935 C CA . SER A 1 498 ? 1.381 -18.787 -56.796 1.00 33.44 498 SER A CA 1
ATOM 3936 C C . SER A 1 498 ? 0.913 -19.968 -55.941 1.00 33.44 498 SER A C 1
ATOM 3938 O O . SER A 1 498 ? 1.434 -20.206 -54.858 1.00 33.44 498 SER A O 1
ATOM 3940 N N . LEU A 1 499 ? -0.053 -20.733 -56.473 1.00 28.78 499 LEU A N 1
ATOM 3941 C CA . LEU A 1 499 ? -0.124 -22.210 -56.415 1.00 28.78 499 LEU A CA 1
ATOM 3942 C C . LEU A 1 499 ? -1.389 -22.716 -57.142 1.00 28.78 499 LEU A C 1
ATOM 3944 O O . LEU A 1 499 ? -2.451 -22.893 -56.547 1.00 28.78 499 LEU A O 1
ATOM 3948 N N . THR A 1 500 ? -1.280 -22.960 -58.450 1.00 31.56 500 THR A N 1
ATOM 3949 C CA . THR A 1 500 ? -2.334 -23.617 -59.246 1.00 31.56 500 THR A CA 1
ATOM 3950 C C . THR A 1 500 ? -2.389 -25.135 -58.992 1.00 31.56 500 THR A C 1
ATOM 3952 O O . THR A 1 500 ? -1.365 -25.725 -58.641 1.00 31.56 500 THR A O 1
ATOM 3955 N N . PRO A 1 501 ? -3.555 -25.788 -59.165 1.00 41.94 501 PRO A N 1
ATOM 3956 C CA . PRO A 1 501 ? -3.761 -27.187 -58.786 1.00 41.94 501 PRO A CA 1
ATOM 3957 C C . PRO A 1 501 ? -3.394 -28.185 -59.894 1.00 41.94 501 PRO A C 1
ATOM 3959 O O . PRO A 1 501 ? -3.387 -27.836 -61.072 1.00 41.94 501 PRO A O 1
ATOM 3962 N N . ASP A 1 502 ? -3.246 -29.459 -59.518 1.00 25.95 502 ASP A N 1
ATOM 3963 C CA . ASP A 1 502 ? -3.549 -30.584 -60.412 1.00 25.95 502 ASP A CA 1
ATOM 3964 C C . ASP A 1 502 ? -4.209 -31.745 -59.632 1.00 25.95 502 ASP A C 1
ATOM 3966 O O . ASP A 1 502 ? -4.090 -31.840 -58.407 1.00 25.95 502 ASP A O 1
ATOM 3970 N N . HIS A 1 503 ? -4.962 -32.598 -60.327 1.00 27.88 503 HIS A N 1
ATOM 3971 C CA . HIS A 1 503 ? -5.841 -33.626 -59.760 1.00 27.88 503 HIS A CA 1
ATOM 3972 C C . HIS A 1 503 ? -5.350 -35.052 -60.050 1.00 27.88 503 HIS A C 1
ATOM 3974 O O . HIS A 1 503 ? -5.163 -35.386 -61.214 1.00 27.88 503 HIS A O 1
ATOM 3980 N N . SER A 1 504 ? -5.398 -35.964 -59.061 1.00 24.59 504 SER A N 1
ATOM 3981 C CA . SER A 1 504 ? -5.887 -37.340 -59.320 1.00 24.59 504 SER A CA 1
ATOM 3982 C C . SER A 1 504 ? -6.152 -38.218 -58.076 1.00 24.59 504 SER A C 1
ATOM 3984 O O . SER A 1 504 ? -5.225 -38.615 -57.384 1.00 24.59 504 SER A O 1
ATOM 3986 N N . PHE A 1 505 ? -7.421 -38.624 -57.926 1.00 23.89 505 PHE A N 1
ATOM 3987 C CA . PHE A 1 505 ? -7.913 -39.985 -57.616 1.00 23.89 505 PHE A CA 1
ATOM 3988 C C . PHE A 1 505 ? -7.546 -40.780 -56.323 1.00 23.89 505 PHE A C 1
ATOM 3990 O O . PHE A 1 505 ? -6.408 -41.157 -56.079 1.00 23.89 505 PHE A O 1
ATOM 3997 N N . ILE A 1 506 ? -8.638 -41.270 -55.699 1.00 24.11 506 ILE A N 1
ATOM 3998 C CA . ILE A 1 506 ? -8.865 -42.585 -55.034 1.00 24.11 506 ILE A CA 1
ATOM 3999 C C . ILE A 1 506 ? -8.778 -42.709 -53.494 1.00 24.11 506 ILE A C 1
ATOM 4001 O O . ILE A 1 506 ? -7.812 -42.355 -52.833 1.00 24.11 506 ILE A O 1
ATOM 4005 N N . ASN A 1 507 ? -9.850 -43.304 -52.947 1.00 24.72 507 ASN A N 1
ATOM 4006 C CA . ASN A 1 507 ? -10.038 -43.708 -51.550 1.00 24.72 507 ASN A CA 1
ATOM 4007 C C . ASN A 1 507 ? -9.289 -45.013 -51.215 1.00 24.72 507 ASN A C 1
ATOM 4009 O O . ASN A 1 507 ? -9.224 -45.897 -52.067 1.00 24.72 507 ASN A O 1
ATOM 4013 N N . THR A 1 508 ? -8.969 -45.264 -49.938 1.00 23.42 508 THR A N 1
ATOM 4014 C CA . THR A 1 508 ? -9.436 -46.500 -49.254 1.00 23.42 508 THR A CA 1
ATOM 4015 C C . THR A 1 508 ? -9.345 -46.433 -47.724 1.00 23.42 508 THR A C 1
ATOM 4017 O O . THR A 1 508 ? -8.673 -45.584 -47.149 1.00 23.42 508 THR A O 1
ATOM 4020 N N . VAL A 1 509 ? -10.107 -47.321 -47.081 1.00 22.30 509 VAL A N 1
ATOM 4021 C CA . VAL A 1 509 ? -10.403 -47.401 -45.641 1.00 22.30 509 VAL A CA 1
ATOM 4022 C C . VAL A 1 509 ? -9.474 -48.404 -44.928 1.00 22.30 509 VAL A C 1
ATOM 4024 O O . VAL A 1 509 ? -9.076 -49.381 -45.555 1.00 22.30 509 VAL A O 1
ATOM 4027 N N . SER A 1 510 ? -9.256 -48.204 -43.615 1.00 22.48 510 SER A N 1
ATOM 4028 C CA . SER A 1 510 ? -9.096 -49.203 -42.517 1.00 22.48 510 SER A CA 1
ATOM 4029 C C . SER A 1 510 ? -7.841 -49.104 -41.615 1.00 22.48 510 SER A C 1
ATOM 4031 O O . SER A 1 510 ? -6.820 -48.576 -42.048 1.00 22.48 510 SER A O 1
ATOM 4033 N N . PRO A 1 511 ? -7.927 -49.576 -40.344 1.00 39.09 511 PRO A N 1
ATOM 4034 C CA . PRO A 1 511 ? -6.875 -49.472 -39.320 1.00 39.09 511 PRO A CA 1
ATOM 4035 C C . PRO A 1 511 ? -6.153 -50.823 -39.053 1.00 39.09 511 PRO A C 1
ATOM 4037 O O . PRO A 1 511 ? -6.222 -51.716 -39.892 1.00 39.09 511 PRO A O 1
ATOM 4040 N N . HIS A 1 512 ? -5.563 -50.969 -37.849 1.00 21.72 512 HIS A N 1
ATOM 4041 C CA . HIS A 1 512 ? -4.728 -52.070 -37.302 1.00 21.72 512 HIS A CA 1
ATOM 4042 C C . HIS A 1 512 ? -3.212 -51.928 -37.589 1.00 21.72 512 HIS A C 1
ATOM 4044 O O . HIS A 1 512 ? -2.834 -51.435 -38.643 1.00 21.72 512 HIS A O 1
ATOM 4050 N N . ASP A 1 513 ? -2.277 -52.267 -36.684 1.00 23.38 513 ASP A N 1
ATOM 4051 C CA . ASP A 1 513 ? -2.382 -52.889 -35.343 1.00 23.38 513 ASP A CA 1
ATOM 4052 C C . ASP A 1 513 ? -1.274 -52.408 -34.364 1.00 23.38 513 ASP A C 1
ATOM 4054 O O . ASP A 1 513 ? -0.356 -51.685 -34.748 1.00 23.38 513 ASP A O 1
ATOM 4058 N N . THR A 1 514 ? -1.334 -52.836 -33.092 1.00 26.69 514 THR A N 1
ATOM 4059 C CA . THR A 1 514 ? -0.224 -52.720 -32.105 1.00 26.69 514 THR A CA 1
ATOM 4060 C C . THR A 1 514 ? 0.354 -54.106 -31.781 1.00 26.69 514 THR A C 1
ATOM 4062 O O . THR A 1 514 ? -0.330 -55.099 -32.037 1.00 26.69 514 THR A O 1
ATOM 4065 N N . PRO A 1 515 ? 1.572 -54.227 -31.200 1.00 31.73 515 PRO A N 1
ATOM 4066 C CA . PRO A 1 515 ? 1.596 -54.545 -29.758 1.00 31.73 515 PRO A CA 1
ATOM 4067 C C . PRO A 1 515 ? 2.837 -54.105 -28.928 1.00 31.73 515 PRO A C 1
ATOM 4069 O O . PRO A 1 515 ? 3.977 -54.223 -29.354 1.00 31.73 515 PRO A O 1
ATOM 4072 N N . TYR A 1 516 ? 2.567 -53.726 -27.668 1.00 22.00 516 TYR A N 1
ATOM 4073 C CA . TYR A 1 516 ? 3.299 -54.038 -26.415 1.00 22.00 516 TYR A CA 1
ATOM 4074 C C . TYR A 1 516 ? 4.846 -54.020 -26.308 1.00 22.00 516 TYR A C 1
ATOM 4076 O O . TYR A 1 516 ? 5.531 -54.836 -26.913 1.00 22.00 516 TYR A O 1
ATOM 4084 N N . LEU A 1 517 ? 5.345 -53.348 -25.249 1.00 21.72 517 LEU A N 1
ATOM 4085 C CA . LEU A 1 517 ? 5.902 -54.053 -24.069 1.00 21.72 517 LEU A CA 1
ATOM 4086 C C . LEU A 1 517 ? 5.989 -53.171 -22.792 1.00 21.72 517 LEU A C 1
ATOM 4088 O O . LEU A 1 517 ? 6.572 -52.094 -22.784 1.00 21.72 517 LEU A O 1
ATOM 4092 N N . TRP A 1 518 ? 5.421 -53.680 -21.692 1.00 20.52 518 TRP A N 1
ATOM 4093 C CA . TRP A 1 518 ? 5.454 -53.198 -20.290 1.00 20.52 518 TRP A CA 1
ATOM 4094 C C . TRP A 1 518 ? 5.604 -54.484 -19.441 1.00 20.52 518 TRP A C 1
ATOM 4096 O O . TRP A 1 518 ? 4.967 -55.472 -19.830 1.00 20.52 518 TRP A O 1
ATOM 4106 N N . PRO A 1 519 ? 6.414 -54.570 -18.354 1.00 31.94 519 PRO A N 1
ATOM 4107 C CA . PRO A 1 519 ? 6.062 -53.995 -17.035 1.00 31.94 519 PRO A CA 1
ATOM 4108 C C . PRO A 1 519 ? 7.284 -53.543 -16.178 1.00 31.94 519 PRO A C 1
ATOM 4110 O O . PRO A 1 519 ? 8.407 -53.638 -16.648 1.00 31.94 519 PRO A O 1
ATOM 4113 N N . ALA A 1 520 ? 7.223 -53.024 -14.936 1.00 22.62 520 ALA A N 1
ATOM 4114 C CA . ALA A 1 520 ? 6.237 -52.936 -13.828 1.00 22.62 520 ALA A CA 1
ATOM 4115 C C . ALA A 1 520 ? 6.690 -51.789 -12.849 1.00 22.62 520 ALA A C 1
ATOM 4117 O O . ALA A 1 520 ? 7.708 -51.175 -13.140 1.00 22.62 520 ALA A O 1
ATOM 4118 N N . LYS A 1 521 ? 6.178 -51.446 -11.642 1.00 24.67 521 LYS A N 1
ATOM 4119 C CA . LYS A 1 521 ? 4.933 -51.494 -10.803 1.00 24.67 521 LYS A CA 1
ATOM 4120 C C . LYS A 1 521 ? 5.288 -50.718 -9.481 1.00 24.67 521 LYS A C 1
ATOM 4122 O O . LYS A 1 521 ? 6.470 -50.572 -9.210 1.00 24.67 521 LYS A O 1
ATOM 4127 N N . HIS A 1 522 ? 4.424 -50.202 -8.586 1.00 24.22 522 HIS A N 1
ATOM 4128 C CA . HIS A 1 522 ? 2.957 -50.195 -8.435 1.00 24.22 522 HIS A CA 1
ATOM 4129 C C . HIS A 1 522 ? 2.450 -48.930 -7.664 1.00 24.22 522 HIS A C 1
ATOM 4131 O O . HIS A 1 522 ? 2.929 -48.619 -6.582 1.00 24.22 522 HIS A O 1
ATOM 4137 N N . ASN A 1 523 ? 1.425 -48.274 -8.220 1.00 25.22 523 ASN A N 1
ATOM 4138 C CA . ASN A 1 523 ? 0.299 -47.491 -7.638 1.00 25.22 523 ASN A CA 1
ATOM 4139 C C . ASN A 1 523 ? -0.214 -47.836 -6.194 1.00 25.22 523 ASN A C 1
ATOM 4141 O O . ASN A 1 523 ? 0.024 -48.962 -5.760 1.00 25.22 523 ASN A O 1
ATOM 4145 N N . PRO A 1 524 ? -1.203 -47.097 -5.595 1.00 42.75 524 PRO A N 1
ATOM 4146 C CA . PRO A 1 524 ? -1.476 -45.630 -5.543 1.00 42.75 524 PRO A CA 1
ATOM 4147 C C . PRO A 1 524 ? -2.181 -45.141 -4.221 1.00 42.75 524 PRO A C 1
ATOM 4149 O O . PRO A 1 524 ? -2.447 -45.941 -3.325 1.00 42.75 524 PRO A O 1
ATOM 4152 N N . ARG A 1 525 ? -2.671 -43.878 -4.161 1.00 21.91 525 ARG A N 1
ATOM 4153 C CA . ARG A 1 525 ? -4.066 -43.533 -3.729 1.00 21.91 525 ARG A CA 1
ATOM 4154 C C . ARG A 1 525 ? -4.488 -42.087 -4.099 1.00 21.91 525 ARG A C 1
ATOM 4156 O O . ARG A 1 525 ? -3.652 -41.200 -4.165 1.00 21.91 525 ARG A O 1
ATOM 4163 N N . HIS A 1 526 ? -5.791 -41.878 -4.343 1.00 23.72 526 HIS A N 1
ATOM 4164 C CA . HIS A 1 526 ? -6.450 -40.606 -4.741 1.00 23.72 526 HIS A CA 1
ATOM 4165 C C . HIS A 1 526 ? -7.397 -40.070 -3.634 1.00 23.72 526 HIS A C 1
ATOM 4167 O O . HIS A 1 526 ? -7.704 -40.816 -2.702 1.00 23.72 526 HIS A O 1
ATOM 4173 N N . PRO A 1 527 ? -7.911 -38.823 -3.750 1.00 28.44 527 PRO A N 1
ATOM 4174 C CA . PRO A 1 527 ? -9.260 -38.584 -4.323 1.00 28.44 527 PRO A CA 1
ATOM 4175 C C . PRO A 1 527 ? -9.236 -37.588 -5.511 1.00 28.44 527 PRO A C 1
ATOM 4177 O O . PRO A 1 527 ? -8.553 -36.578 -5.461 1.00 28.44 527 PRO A O 1
ATOM 4180 N N . ARG A 1 528 ? -9.806 -37.936 -6.675 1.00 22.75 528 ARG A N 1
ATOM 4181 C CA . ARG A 1 528 ? -11.197 -37.689 -7.142 1.00 22.75 528 ARG A CA 1
ATOM 4182 C C . ARG A 1 528 ? -11.510 -36.249 -7.595 1.00 22.75 528 ARG A C 1
ATOM 4184 O O . ARG A 1 528 ? -11.782 -35.374 -6.787 1.00 22.75 528 ARG A O 1
ATOM 4191 N N . ILE A 1 529 ? -11.610 -36.092 -8.917 1.00 23.66 529 ILE A N 1
ATOM 4192 C CA . ILE A 1 529 ? -12.242 -34.963 -9.620 1.00 23.66 529 ILE A CA 1
ATOM 4193 C C . ILE A 1 529 ? -13.766 -35.187 -9.670 1.00 23.66 529 ILE A C 1
ATOM 4195 O O . ILE A 1 529 ? -14.214 -36.323 -9.841 1.00 23.66 529 ILE A O 1
ATOM 4199 N N . LEU A 1 530 ? -14.557 -34.113 -9.598 1.00 23.94 530 LEU A N 1
ATOM 4200 C CA . LEU A 1 530 ? -15.956 -34.086 -10.041 1.00 23.94 530 LEU A CA 1
ATOM 4201 C C . LEU A 1 530 ? -16.110 -33.043 -11.150 1.00 23.94 530 LEU A C 1
ATOM 4203 O O . LEU A 1 530 ? -15.547 -31.957 -11.066 1.00 23.94 530 LEU A O 1
ATOM 4207 N N . ASN A 1 531 ? -16.851 -33.392 -12.201 1.00 26.44 531 ASN A N 1
ATOM 4208 C CA . ASN A 1 531 ? -16.942 -32.605 -13.426 1.00 26.44 531 ASN A CA 1
ATOM 4209 C C . ASN A 1 531 ? -18.398 -32.562 -13.917 1.00 26.44 531 ASN A C 1
ATOM 4211 O O . ASN A 1 531 ? -18.976 -33.628 -14.146 1.00 26.44 531 ASN A O 1
ATOM 4215 N N . LYS A 1 532 ? -18.974 -31.355 -14.049 1.00 23.98 532 LYS A N 1
ATOM 4216 C CA . LYS A 1 532 ? -20.138 -31.009 -14.896 1.00 23.98 532 LYS A CA 1
ATOM 4217 C C . LYS A 1 532 ? -20.529 -29.533 -14.728 1.00 23.98 532 LYS A C 1
ATOM 4219 O O . LYS A 1 532 ? -21.047 -29.142 -13.689 1.00 23.98 532 LYS A O 1
ATOM 4224 N N . GLY A 1 533 ? -20.378 -28.757 -15.797 1.00 22.11 533 GLY A N 1
ATOM 4225 C CA . GLY A 1 533 ? -20.957 -27.423 -15.973 1.00 22.11 533 GLY A CA 1
ATOM 4226 C C . GLY A 1 533 ? -20.975 -27.111 -17.468 1.00 22.11 533 GLY A C 1
ATOM 4227 O O . GLY A 1 533 ? -19.925 -27.133 -18.102 1.00 22.11 533 GLY A O 1
ATOM 4228 N N . ARG A 1 534 ? -22.158 -26.939 -18.068 1.00 22.47 534 ARG A N 1
ATOM 4229 C CA . ARG A 1 534 ? -22.294 -26.753 -19.524 1.00 22.47 534 ARG A CA 1
ATOM 4230 C C . ARG A 1 534 ? -22.072 -25.287 -19.896 1.00 22.47 534 ARG A C 1
ATOM 4232 O O . ARG A 1 534 ? -22.828 -24.440 -19.435 1.00 22.47 534 ARG A O 1
ATOM 4239 N N . ALA A 1 535 ? -21.128 -25.017 -20.794 1.00 22.39 535 ALA A N 1
ATOM 4240 C CA . ALA A 1 535 ? -21.145 -23.792 -21.586 1.00 22.39 535 ALA A CA 1
ATOM 4241 C C . ALA A 1 535 ? -22.130 -23.957 -22.757 1.00 22.39 535 ALA A C 1
ATOM 4243 O O . ALA A 1 535 ? -22.146 -25.004 -23.408 1.00 22.39 535 ALA A O 1
ATOM 4244 N N . VAL A 1 536 ? -22.941 -22.932 -23.027 1.00 22.08 536 VAL A N 1
ATOM 4245 C CA . VAL A 1 536 ? -23.780 -22.841 -24.230 1.00 22.08 536 VAL A CA 1
ATOM 4246 C C . VAL A 1 536 ? -23.201 -21.732 -25.099 1.00 22.08 536 VAL A C 1
ATOM 4248 O O . VAL A 1 536 ? -23.298 -20.559 -24.752 1.00 22.08 536 VAL A O 1
ATOM 4251 N N . TYR A 1 537 ? -22.584 -22.106 -26.217 1.00 22.47 537 TYR A N 1
ATOM 4252 C CA . TYR A 1 537 ? -22.101 -21.153 -27.212 1.00 22.47 537 TYR A CA 1
ATOM 4253 C C . TYR A 1 537 ? -23.238 -20.810 -28.179 1.00 22.47 537 TYR A C 1
ATOM 4255 O O . TYR A 1 537 ? -23.698 -21.678 -28.918 1.00 22.47 537 TYR A O 1
ATOM 4263 N N . HIS A 1 538 ? -23.666 -19.546 -28.200 1.00 21.84 538 HIS A N 1
ATOM 4264 C CA . HIS A 1 538 ? -24.475 -19.015 -29.296 1.00 21.84 538 HIS A CA 1
ATOM 4265 C C . HIS A 1 538 ? -23.557 -18.456 -30.384 1.00 21.84 538 HIS A C 1
ATOM 4267 O O . HIS A 1 538 ? -22.748 -17.565 -30.136 1.00 21.84 538 HIS A O 1
ATOM 4273 N N . TRP A 1 539 ? -23.683 -19.003 -31.591 1.00 20.58 539 TRP A N 1
ATOM 4274 C CA . TRP A 1 539 ? -22.853 -18.671 -32.745 1.00 20.58 539 TRP A CA 1
ATOM 4275 C C . TRP A 1 539 ? -23.680 -17.837 -33.730 1.00 20.58 539 TRP A C 1
ATOM 4277 O O . TRP A 1 539 ? -24.420 -18.383 -34.548 1.00 20.58 539 TRP A O 1
ATOM 4287 N N . ASN A 1 540 ? -23.605 -16.508 -33.617 1.00 22.69 540 ASN A N 1
ATOM 4288 C CA . ASN A 1 540 ? -24.302 -15.612 -34.540 1.00 22.69 540 ASN A CA 1
ATOM 4289 C C . ASN A 1 540 ? -23.507 -15.481 -35.844 1.00 22.69 540 ASN A C 1
ATOM 4291 O O . ASN A 1 540 ? -22.430 -14.892 -35.877 1.00 22.69 540 ASN A O 1
ATOM 4295 N N . GLN A 1 541 ? -24.062 -16.026 -36.925 1.00 24.53 541 GLN A N 1
ATOM 4296 C CA . GLN A 1 541 ? -23.517 -15.871 -38.269 1.00 24.53 541 GLN A CA 1
ATOM 4297 C C . GLN A 1 541 ? -23.819 -14.468 -38.803 1.00 24.53 541 GLN A C 1
ATOM 4299 O O . GLN A 1 541 ? -24.986 -14.097 -38.939 1.00 24.53 541 GLN A O 1
ATOM 4304 N N . CYS A 1 542 ? -22.789 -13.723 -39.202 1.00 20.64 542 CYS A N 1
ATOM 4305 C CA . CYS A 1 542 ? -22.984 -12.573 -40.078 1.00 20.64 542 CYS A CA 1
ATOM 4306 C C . CYS A 1 542 ? -23.469 -13.065 -41.449 1.00 20.64 542 CYS A C 1
ATOM 4308 O O . CYS A 1 542 ? -22.710 -13.685 -42.194 1.00 20.64 542 CYS A O 1
ATOM 4310 N N . LYS A 1 543 ? -24.723 -12.764 -41.795 1.00 24.84 543 LYS A N 1
ATOM 4311 C CA . LYS A 1 543 ? -25.193 -12.775 -43.183 1.00 24.84 543 LYS A CA 1
ATOM 4312 C C . LYS A 1 543 ? -25.400 -11.343 -43.647 1.00 24.84 543 LYS A C 1
ATOM 4314 O O . LYS A 1 543 ? -26.084 -10.564 -42.992 1.00 24.84 543 LYS A O 1
ATOM 4319 N N . THR A 1 544 ? -24.801 -11.023 -44.783 1.00 25.28 544 THR A N 1
ATOM 4320 C CA . THR A 1 544 ? -25.053 -9.791 -45.522 1.00 25.28 544 THR A CA 1
ATOM 4321 C C . THR A 1 544 ? -26.473 -9.792 -46.082 1.00 25.28 544 THR A C 1
ATOM 4323 O O . THR A 1 544 ? -26.967 -10.824 -46.537 1.00 25.28 544 THR A O 1
ATOM 4326 N N . GLN A 1 545 ? -27.110 -8.622 -46.126 1.00 25.50 545 GLN A N 1
ATOM 4327 C CA . GLN A 1 545 ? -28.163 -8.354 -47.102 1.00 25.50 545 GLN A CA 1
ATOM 4328 C C . GLN A 1 545 ? -28.247 -6.859 -47.415 1.00 25.50 545 GLN A C 1
ATOM 4330 O O . GLN A 1 545 ? -27.948 -6.015 -46.573 1.00 25.50 545 GLN A O 1
ATOM 4335 N N . HIS A 1 546 ? -28.580 -6.554 -48.669 1.00 25.67 546 HIS A N 1
ATOM 4336 C CA . HIS A 1 546 ? -28.620 -5.194 -49.196 1.00 25.67 546 HIS A CA 1
ATOM 4337 C C . HIS A 1 546 ? -29.919 -4.468 -48.837 1.00 25.67 546 HIS A C 1
ATOM 4339 O O . HIS A 1 546 ? -30.939 -5.079 -48.518 1.00 25.67 546 HIS A O 1
ATOM 4345 N N . SER A 1 547 ? -29.869 -3.146 -48.967 1.00 28.11 547 SER A N 1
ATOM 4346 C CA . SER A 1 547 ? -31.027 -2.263 -48.974 1.00 28.11 547 SER A CA 1
ATOM 4347 C C . SER A 1 547 ? -32.084 -2.673 -50.005 1.00 28.11 547 SER A C 1
ATOM 4349 O O . SER A 1 547 ? -31.766 -2.997 -51.150 1.00 28.11 547 SER A O 1
ATOM 4351 N N . ASN A 1 548 ? -33.357 -2.519 -49.640 1.00 25.38 548 ASN A N 1
ATOM 4352 C CA . ASN A 1 548 ? -34.345 -1.998 -50.579 1.00 25.38 548 ASN A CA 1
ATOM 4353 C C . ASN A 1 548 ? -35.484 -1.261 -49.857 1.00 25.38 548 ASN A C 1
ATOM 4355 O O . ASN A 1 548 ? -35.539 -1.250 -48.628 1.00 25.38 548 ASN A O 1
ATOM 4359 N N . LYS A 1 549 ? -36.305 -0.553 -50.635 1.00 25.16 549 LYS A N 1
ATOM 4360 C CA . LYS A 1 549 ? -37.247 0.471 -50.162 1.00 25.16 549 LYS A CA 1
ATOM 4361 C C . LYS A 1 549 ? -38.661 -0.053 -49.856 1.00 25.16 549 LYS A C 1
ATOM 4363 O O . LYS A 1 549 ? -38.993 -1.193 -50.154 1.00 25.16 549 LYS A O 1
ATOM 4368 N N . ASP A 1 550 ? -39.470 0.890 -49.365 1.00 25.70 550 ASP A N 1
ATOM 4369 C CA . ASP A 1 550 ? -40.931 0.983 -49.472 1.00 25.70 550 ASP A CA 1
ATOM 4370 C C . ASP A 1 550 ? -41.772 -0.017 -48.660 1.00 25.70 550 ASP A C 1
ATOM 4372 O O . ASP A 1 550 ? -42.006 -1.148 -49.073 1.00 25.70 550 ASP A O 1
ATOM 4376 N N . LEU A 1 551 ? -42.362 0.471 -47.560 1.00 24.64 551 LEU A N 1
ATOM 4377 C CA . LEU A 1 551 ? -43.821 0.654 -47.476 1.00 24.64 551 LEU A CA 1
ATOM 4378 C C . LEU A 1 551 ? -44.235 1.453 -46.227 1.00 24.64 551 LEU A C 1
ATOM 4380 O O . LEU A 1 551 ? -43.659 1.322 -45.150 1.00 24.64 551 LEU A O 1
ATOM 4384 N N . ILE A 1 552 ? -45.249 2.296 -46.409 1.00 23.16 552 ILE A N 1
ATOM 4385 C CA . ILE A 1 552 ? -45.933 3.072 -45.369 1.00 23.16 552 ILE A CA 1
ATOM 4386 C C . ILE A 1 552 ? -47.016 2.178 -44.755 1.00 23.16 552 ILE A C 1
ATOM 4388 O O . ILE A 1 552 ? -47.789 1.616 -45.523 1.00 23.16 552 ILE A O 1
ATOM 4392 N N . ASP A 1 553 ? -47.135 2.112 -43.422 1.00 23.89 553 ASP A N 1
ATOM 4393 C CA . ASP A 1 553 ? -48.403 2.513 -42.789 1.00 23.89 553 ASP A CA 1
ATOM 4394 C C . ASP A 1 553 ? -48.318 2.843 -41.287 1.00 23.89 553 ASP A C 1
ATOM 4396 O O . ASP A 1 553 ? -47.307 2.651 -40.610 1.00 23.89 553 ASP A O 1
ATOM 4400 N N . THR A 1 554 ? -49.412 3.428 -40.813 1.00 22.02 554 THR A N 1
ATOM 4401 C CA . THR A 1 554 ? -49.621 4.117 -39.541 1.00 22.02 554 THR A CA 1
ATOM 4402 C C . THR A 1 554 ? -50.251 3.185 -38.505 1.00 22.02 554 THR A C 1
ATOM 4404 O O . THR A 1 554 ? -51.059 2.342 -38.878 1.00 22.02 554 THR A O 1
ATOM 4407 N N . ILE A 1 555 ? -49.997 3.406 -37.205 1.00 21.91 555 ILE A N 1
ATOM 4408 C CA . ILE A 1 555 ? -51.030 3.441 -36.139 1.00 21.91 555 ILE A CA 1
ATOM 4409 C C . ILE A 1 555 ? -50.409 3.866 -34.791 1.00 21.91 555 ILE A C 1
ATOM 4411 O O . ILE A 1 555 ? -49.274 3.526 -34.468 1.00 21.91 555 ILE A O 1
ATOM 4415 N N . GLN A 1 556 ? -51.157 4.650 -34.011 1.00 21.36 556 GLN A N 1
ATOM 4416 C CA . GLN A 1 556 ? -50.814 5.058 -32.639 1.00 21.36 556 GLN A CA 1
ATOM 4417 C C . GLN A 1 556 ? -51.301 4.008 -31.620 1.00 21.36 556 GLN A C 1
ATOM 4419 O O . GLN A 1 556 ? -52.218 3.257 -31.931 1.00 21.36 556 GLN A O 1
ATOM 4424 N N . ILE A 1 557 ? -50.834 4.057 -30.362 1.00 21.75 557 ILE A N 1
ATOM 4425 C CA . ILE A 1 557 ? -51.694 4.414 -29.206 1.00 21.75 557 ILE A CA 1
ATOM 4426 C C . ILE A 1 557 ? -50.903 4.476 -27.882 1.00 21.75 557 ILE A C 1
ATOM 4428 O O . ILE A 1 557 ? -49.926 3.773 -27.651 1.00 21.75 557 ILE A O 1
ATOM 4432 N N . SER A 1 558 ? -51.356 5.404 -27.046 1.00 21.08 558 SER A N 1
ATOM 4433 C CA . SER A 1 558 ? -50.862 5.904 -25.759 1.00 21.08 558 SER A CA 1
ATOM 4434 C C . SER A 1 558 ? -50.393 4.913 -24.675 1.00 21.08 558 SER A C 1
ATOM 4436 O O . SER A 1 558 ? -51.090 3.966 -24.325 1.00 21.08 558 SER A O 1
ATOM 4438 N N . SER A 1 559 ? -49.284 5.301 -24.034 1.00 22.06 559 SER A N 1
ATOM 4439 C CA . SER A 1 559 ? -49.019 5.353 -22.577 1.00 22.06 559 SER A CA 1
ATOM 4440 C C . SER A 1 559 ? -50.025 4.776 -21.560 1.00 22.06 559 SER A C 1
ATOM 4442 O O . SER A 1 559 ? -51.206 5.110 -21.598 1.00 22.06 559 SER A O 1
ATOM 4444 N N . TYR A 1 560 ? -49.484 4.186 -20.484 1.00 21.17 560 TYR A N 1
ATOM 4445 C CA . TYR A 1 560 ? -49.994 4.343 -19.108 1.00 21.17 560 TYR A CA 1
ATOM 4446 C C . TYR A 1 560 ? -48.832 4.449 -18.099 1.00 21.17 560 TYR A C 1
ATOM 4448 O O . TYR A 1 560 ? -47.698 4.099 -18.426 1.00 21.17 560 TYR A O 1
ATOM 4456 N N . SER A 1 561 ? -49.087 4.987 -16.898 1.00 20.66 561 SER A N 1
ATOM 4457 C CA . SER A 1 561 ? -48.033 5.492 -15.999 1.00 20.66 561 SER A CA 1
ATOM 4458 C C . SER A 1 561 ? -48.332 5.347 -14.494 1.00 20.66 561 SER A C 1
ATOM 4460 O O . SER A 1 561 ? -49.325 5.910 -14.035 1.00 20.66 561 SER A O 1
ATOM 4462 N N . LEU A 1 562 ? -47.375 4.771 -13.739 1.00 21.16 562 LEU A N 1
ATOM 4463 C CA . LEU A 1 562 ? -47.222 4.846 -12.261 1.00 21.16 562 LEU A CA 1
ATOM 4464 C C . LEU A 1 562 ? -48.357 4.172 -11.425 1.00 21.16 562 LEU A C 1
ATOM 4466 O O . LEU A 1 562 ? -49.367 3.789 -12.013 1.00 21.16 562 LEU A O 1
ATOM 4470 N N . PRO A 1 563 ? -48.252 4.011 -10.075 1.00 26.69 563 PRO A N 1
ATOM 4471 C CA . PRO A 1 563 ? -47.144 4.312 -9.150 1.00 26.69 563 PRO A CA 1
ATOM 4472 C C . PRO A 1 563 ? -46.694 3.166 -8.188 1.00 26.69 563 PRO A C 1
ATOM 4474 O O . PRO A 1 563 ? -47.230 2.066 -8.153 1.00 26.69 563 PRO A O 1
ATOM 4477 N N . VAL A 1 564 ? -45.674 3.516 -7.394 1.00 22.36 564 VAL A N 1
ATOM 4478 C CA . VAL A 1 564 ? -44.987 2.871 -6.244 1.00 22.36 564 VAL A CA 1
ATOM 4479 C C . VAL A 1 564 ? -45.911 2.340 -5.111 1.00 22.36 564 VAL A C 1
ATOM 4481 O O . VAL A 1 564 ? -46.940 2.966 -4.881 1.00 22.36 564 VAL A O 1
ATOM 4484 N N . TRP A 1 565 ? -45.509 1.284 -4.360 1.00 21.28 565 TRP A N 1
ATOM 4485 C CA . TRP A 1 565 ? -45.323 1.232 -2.867 1.00 21.28 565 TRP A CA 1
ATOM 4486 C C . TRP A 1 565 ? -45.284 -0.187 -2.222 1.00 21.28 565 TRP A C 1
ATOM 4488 O O . TRP A 1 565 ? -46.042 -1.069 -2.608 1.00 21.28 565 TRP A O 1
ATOM 4498 N N . ALA A 1 566 ? -44.479 -0.295 -1.145 1.00 21.77 566 ALA A N 1
ATOM 4499 C CA . ALA A 1 566 ? -44.545 -1.221 0.014 1.00 21.77 566 ALA A CA 1
ATOM 4500 C C . ALA A 1 566 ? -44.090 -2.709 -0.071 1.00 21.77 566 ALA A C 1
ATOM 4502 O O . ALA A 1 566 ? -44.052 -3.337 -1.125 1.00 21.77 566 ALA A O 1
ATOM 4503 N N . ASP A 1 567 ? -43.705 -3.219 1.110 1.00 24.69 567 ASP A N 1
ATOM 4504 C CA . ASP A 1 567 ? -43.071 -4.513 1.438 1.00 24.69 567 ASP A CA 1
ATOM 4505 C C . ASP A 1 567 ? -44.011 -5.742 1.441 1.00 24.69 567 ASP A C 1
ATOM 4507 O O . ASP A 1 567 ? -45.228 -5.582 1.461 1.00 24.69 567 ASP A O 1
ATOM 4511 N N . TYR A 1 568 ? -43.452 -6.966 1.546 1.00 23.78 568 TYR A N 1
ATOM 4512 C CA . TYR A 1 568 ? -43.701 -7.896 2.681 1.00 23.78 568 TYR A CA 1
ATOM 4513 C C . TYR A 1 568 ? -42.757 -9.133 2.677 1.00 23.78 568 TYR A C 1
ATOM 4515 O O . TYR A 1 568 ? -41.949 -9.309 1.767 1.00 23.78 568 TYR A O 1
ATOM 4523 N N . GLN A 1 569 ? -42.822 -9.957 3.735 1.00 24.09 569 GLN A N 1
ATOM 4524 C CA . GLN A 1 569 ? -41.951 -11.117 4.018 1.00 24.09 569 GLN A CA 1
ATOM 4525 C C . GLN A 1 569 ? -42.531 -12.490 3.595 1.00 24.09 569 GLN A C 1
ATOM 4527 O O . GLN A 1 569 ? -43.740 -12.631 3.450 1.00 24.09 569 GLN A O 1
ATOM 4532 N N . ASP A 1 570 ? -41.635 -13.493 3.566 1.00 26.25 570 ASP A N 1
ATOM 4533 C CA . ASP A 1 570 ? -41.820 -14.948 3.783 1.00 26.25 570 ASP A CA 1
ATOM 4534 C C . ASP A 1 570 ? -42.718 -15.809 2.862 1.00 26.25 570 ASP A C 1
ATOM 4536 O O . ASP A 1 570 ? -43.815 -15.426 2.481 1.00 26.25 570 ASP A O 1
ATOM 4540 N N . PHE A 1 571 ? -42.220 -17.031 2.571 1.00 24.17 571 PHE A N 1
ATOM 4541 C CA . PHE A 1 571 ? -42.871 -18.365 2.420 1.00 24.17 571 PHE A CA 1
ATOM 4542 C C . PHE A 1 571 ? -41.954 -19.313 1.566 1.00 24.17 571 PHE A C 1
ATOM 4544 O O . PHE A 1 571 ? -40.929 -18.852 1.066 1.00 24.17 571 PHE A O 1
ATOM 4551 N N . PRO A 1 572 ? -42.131 -20.659 1.523 1.00 29.36 572 PRO A N 1
ATOM 4552 C CA . PRO A 1 572 ? -41.580 -21.563 2.539 1.00 29.36 572 PRO A CA 1
ATOM 4553 C C . PRO A 1 572 ? -40.717 -22.734 1.987 1.00 29.36 572 PRO A C 1
ATOM 4555 O O . PRO A 1 572 ? -40.362 -22.809 0.814 1.00 29.36 572 PRO A O 1
ATOM 4558 N N . ILE A 1 573 ? -40.370 -23.667 2.882 1.00 25.41 573 ILE A N 1
ATOM 4559 C CA . ILE A 1 573 ? -39.510 -24.849 2.676 1.00 25.41 573 ILE A CA 1
ATOM 4560 C C . ILE A 1 573 ? -40.153 -25.922 1.776 1.00 25.41 573 ILE A C 1
ATOM 4562 O O . ILE A 1 573 ? -41.337 -26.221 1.913 1.00 25.41 573 ILE A O 1
ATOM 4566 N N . LEU A 1 574 ? -39.323 -26.638 1.003 1.00 22.62 574 LEU A N 1
ATOM 4567 C CA . LEU A 1 574 ? -39.571 -28.038 0.629 1.00 22.62 574 LEU A CA 1
ATOM 4568 C C . LEU A 1 574 ? -38.286 -28.879 0.769 1.00 22.62 574 LEU A C 1
ATOM 4570 O O . LEU A 1 574 ? -37.266 -28.581 0.152 1.00 22.62 574 LEU A O 1
ATOM 4574 N N . GLN A 1 575 ? -38.341 -29.938 1.582 1.00 22.70 575 GLN A N 1
ATOM 4575 C CA . GLN A 1 575 ? -37.311 -30.981 1.706 1.00 22.70 575 GLN A CA 1
ATOM 4576 C C . GLN A 1 575 ? -37.884 -32.329 1.259 1.00 22.70 575 GLN A C 1
ATOM 4578 O O . GLN A 1 575 ? -39.060 -32.592 1.490 1.00 22.70 575 GLN A O 1
ATOM 4583 N N . PHE A 1 576 ? -37.029 -33.217 0.746 1.00 22.80 576 PHE A N 1
ATOM 4584 C CA . PHE A 1 576 ? -37.260 -34.665 0.762 1.00 22.80 576 PHE A CA 1
ATOM 4585 C C . PHE A 1 576 ? -35.957 -35.414 1.083 1.00 22.80 576 PHE A C 1
ATOM 4587 O O . PHE A 1 576 ? -34.866 -34.965 0.732 1.00 22.80 576 PHE A O 1
ATOM 4594 N N . GLN A 1 577 ? -36.081 -36.533 1.801 1.00 21.75 577 GLN A N 1
ATOM 4595 C CA . GLN A 1 577 ? -34.971 -37.333 2.335 1.00 21.75 577 GLN A CA 1
ATOM 4596 C C . GLN A 1 577 ? -34.547 -38.468 1.389 1.00 21.75 577 GLN A C 1
ATOM 4598 O O . GLN A 1 577 ? -35.352 -38.960 0.603 1.00 21.75 577 GLN A O 1
ATOM 4603 N N . VAL A 1 578 ? -33.332 -38.988 1.599 1.00 23.64 578 VAL A N 1
ATOM 4604 C CA . VAL A 1 578 ? -33.013 -40.420 1.434 1.00 23.64 578 VAL A CA 1
ATOM 4605 C C . VAL A 1 578 ? -32.145 -40.847 2.628 1.00 23.64 578 VAL A C 1
ATOM 4607 O O . VAL A 1 578 ? -31.236 -40.113 3.017 1.00 23.64 578 VAL A O 1
ATOM 4610 N N . GLU A 1 579 ? -32.437 -41.998 3.235 1.00 23.95 579 GLU A N 1
ATOM 4611 C CA . GLU A 1 579 ? -31.794 -42.471 4.473 1.00 23.95 579 GLU A CA 1
ATOM 4612 C C . GLU A 1 579 ? -30.549 -43.359 4.243 1.00 23.95 579 GLU A C 1
ATOM 4614 O O . GLU A 1 579 ? -30.437 -44.017 3.204 1.00 23.95 579 GLU A O 1
ATOM 4619 N N . PRO A 1 580 ? -29.624 -43.452 5.222 1.00 28.69 580 PRO A N 1
ATOM 4620 C CA . PRO A 1 580 ? -28.535 -44.426 5.225 1.00 28.69 580 PRO A CA 1
ATOM 4621 C C . PRO A 1 580 ? -28.899 -45.718 5.987 1.00 28.69 580 PRO A C 1
ATOM 4623 O O . PRO A 1 580 ? -29.275 -45.682 7.158 1.00 28.69 580 PRO A O 1
ATOM 4626 N N . HIS A 1 581 ? -28.695 -46.887 5.371 1.00 25.22 581 HIS A N 1
ATOM 4627 C CA . HIS A 1 581 ? -28.846 -48.176 6.062 1.00 25.22 581 HIS A CA 1
ATOM 4628 C C . HIS A 1 581 ? -27.711 -48.445 7.068 1.00 25.22 581 HIS A C 1
ATOM 4630 O O . HIS A 1 581 ? -26.529 -48.280 6.763 1.00 25.22 581 HIS A O 1
ATOM 4636 N N . ALA A 1 582 ? -28.075 -48.930 8.257 1.00 26.97 582 ALA A N 1
ATOM 4637 C CA . ALA A 1 582 ? -27.151 -49.207 9.356 1.00 26.97 582 ALA A CA 1
ATOM 4638 C C . ALA A 1 582 ? -26.530 -50.620 9.322 1.00 26.97 582 ALA A C 1
ATOM 4640 O O . ALA A 1 582 ? -27.126 -51.576 8.822 1.00 26.97 582 ALA A O 1
ATOM 4641 N N . LYS A 1 583 ? -25.380 -50.774 9.995 1.00 25.00 583 LYS A N 1
ATOM 4642 C CA . LYS A 1 583 ? -24.978 -52.027 10.658 1.00 25.00 583 LYS A CA 1
ATOM 4643 C C . LYS A 1 583 ? -24.436 -51.735 12.059 1.00 25.00 583 LYS A C 1
ATOM 4645 O O . LYS A 1 583 ? -23.817 -50.703 12.293 1.00 25.00 583 LYS A O 1
ATOM 4650 N N . ILE A 1 584 ? -24.721 -52.652 12.977 1.00 25.00 584 ILE A N 1
ATOM 4651 C CA . ILE A 1 584 ? -24.498 -52.543 14.426 1.00 25.00 584 ILE A CA 1
ATOM 4652 C C . ILE A 1 584 ? -23.210 -53.281 14.811 1.00 25.00 584 ILE A C 1
ATOM 4654 O O . ILE A 1 584 ? -22.972 -54.355 14.264 1.00 25.00 584 ILE A O 1
ATOM 4658 N N . LEU A 1 585 ? -22.451 -52.755 15.785 1.00 24.17 585 LEU A N 1
ATOM 4659 C CA . LEU A 1 585 ? -21.803 -53.532 16.861 1.00 24.17 585 LEU A CA 1
ATOM 4660 C C . LEU A 1 585 ? -21.188 -52.613 17.946 1.00 24.17 585 LEU A C 1
ATOM 4662 O O . LEU A 1 585 ? -20.391 -51.737 17.640 1.00 24.17 585 LEU A O 1
ATOM 4666 N N . ASN A 1 586 ? -21.617 -52.842 19.193 1.00 24.75 586 ASN A N 1
ATOM 4667 C CA . ASN A 1 586 ? -20.944 -52.794 20.511 1.00 24.75 586 ASN A CA 1
ATOM 4668 C C . ASN A 1 586 ? -19.561 -52.094 20.674 1.00 24.75 586 ASN A C 1
ATOM 4670 O O . ASN A 1 586 ? -18.686 -52.266 19.839 1.00 24.75 586 ASN A O 1
ATOM 4674 N N . SER A 1 587 ? -19.194 -51.471 21.811 1.00 23.34 587 SER A N 1
ATOM 4675 C CA . SER A 1 587 ? -19.902 -51.065 23.054 1.00 23.34 587 SER A CA 1
ATOM 4676 C C . SER A 1 587 ? -18.911 -50.406 24.053 1.00 23.34 587 SER A C 1
ATOM 4678 O O . SER A 1 587 ? -17.720 -50.678 23.955 1.00 23.34 587 SER A O 1
ATOM 4680 N N . ILE A 1 588 ? -19.420 -49.722 25.096 1.00 24.20 588 ILE A N 1
ATOM 4681 C CA . ILE A 1 588 ? -18.715 -49.240 26.323 1.00 24.20 588 ILE A CA 1
ATOM 4682 C C . ILE A 1 588 ? -17.865 -47.946 26.153 1.00 24.20 588 ILE A C 1
ATOM 4684 O O . ILE A 1 588 ? -17.089 -47.843 25.207 1.00 24.20 588 ILE A O 1
ATOM 4688 N N . PRO A 1 589 ? -17.988 -46.946 27.062 1.00 27.75 589 PRO A N 1
ATOM 4689 C CA . PRO A 1 589 ? -17.237 -45.685 27.015 1.00 27.75 589 PRO A CA 1
ATOM 4690 C C . PRO A 1 589 ? -16.053 -45.632 27.999 1.00 27.75 589 PRO A C 1
ATOM 4692 O O . PRO A 1 589 ? -16.051 -46.330 29.010 1.00 27.75 589 PRO A O 1
ATOM 4695 N N . PHE A 1 590 ? -15.128 -44.688 27.791 1.00 23.81 590 PHE A N 1
ATOM 4696 C CA . PHE A 1 590 ? -14.296 -44.138 28.869 1.00 23.81 590 PHE A CA 1
ATOM 4697 C C . PHE A 1 590 ? -14.063 -42.635 28.690 1.00 23.81 590 PHE A C 1
ATOM 4699 O O . PHE A 1 590 ? -13.774 -42.154 27.597 1.00 23.81 590 PHE A O 1
ATOM 4706 N N . SER A 1 591 ? -14.174 -41.899 29.792 1.00 22.19 591 SER A N 1
ATOM 4707 C CA . SER A 1 591 ? -13.695 -40.526 29.928 1.00 22.19 591 SER A CA 1
ATOM 4708 C C . SER A 1 591 ? -12.308 -40.528 30.572 1.00 22.19 591 SER A C 1
ATOM 4710 O O . SER A 1 591 ? -11.990 -41.444 31.322 1.00 22.19 591 SER A O 1
ATOM 4712 N N . PHE A 1 592 ? -11.516 -39.476 30.351 1.00 23.22 592 PHE A N 1
ATOM 4713 C CA . PHE A 1 592 ? -10.793 -38.802 31.436 1.00 23.22 592 PHE A CA 1
ATOM 4714 C C . PHE A 1 592 ? -10.310 -37.415 30.994 1.00 23.22 592 PHE A C 1
ATOM 4716 O O . PHE A 1 592 ? -10.055 -37.175 29.817 1.00 23.22 592 PHE A O 1
ATOM 4723 N N . ARG A 1 593 ? -10.189 -36.495 31.958 1.00 22.53 593 ARG A N 1
ATOM 4724 C CA . ARG A 1 593 ? -9.422 -35.251 31.801 1.00 22.53 593 ARG A CA 1
ATOM 4725 C C . ARG A 1 593 ? -7.969 -35.498 32.203 1.00 22.53 593 ARG A C 1
ATOM 4727 O O . ARG A 1 593 ? -7.742 -36.154 33.222 1.00 22.53 593 ARG A O 1
ATOM 4734 N N . LYS A 1 594 ? -7.041 -34.803 31.553 1.00 27.19 594 LYS A N 1
ATOM 4735 C CA . LYS A 1 594 ? -6.086 -33.945 32.263 1.00 27.19 594 LYS A CA 1
ATOM 4736 C C . LYS A 1 594 ? -5.711 -32.752 31.395 1.00 27.19 594 LYS A C 1
ATOM 4738 O O . LYS A 1 594 ? -5.762 -32.925 30.160 1.00 27.19 594 LYS A O 1
#

pLDDT: mean 70.99, std 29.75, range [20.52, 98.88]

Foldseek 3Di:
DDDDDDDDDPPDDDPPPDLLRVLLVCVVPDDDALLLSLLVVLLQLLQQQLACVQNVHGLQPALLSSLVLLLLLLLLLLLLVCLADVVDDRLQPDPCSHNVYHDPDVLLSSLQSLLLNLLSSCVRRVSCNVSSVSSSVSSLVVSVVVVDDPVSSVNSNVNSVVSNVVSCVVQVPQCPPDDDADDWDPDAFAADFQPVCNPQGAPCLPLLSGRARPDPHLQPPQDPPWQFLDPVSSLVLLPDPVLVVLLVLLLQQFFLPHPPPDPVNVVLLLQQQQGSARSQGHNVSVLSVQVSQLCVVVVDDPNLSSVLSNQLSSLLNSLSSNQSVNQSSRRGYFSSVCQQCPPPNVSHDVPTDGVARWNQQVAAGGHDRTGQPPDSSVSSLLSNLVSVCVSVVHFFRKDKDWGPSACQARAGNPVRHGHHTDIDIDGRVQGSPHCVNDPPCCSSGDSIDDDDDDPPPPDPPPVVVVVVVVDDDDDDDDCVVVVVVVVVVVVVPVPPPPDDDDDDDDDDDDDDDDDDDDDDDDDDDDDDDDDDDDDDDDDDDDDDDDDDDDDDDDDDDDDDDDDDDDDDDDDDDDDDDDDDDDDDDDDDDDDDDD

Organism: NCBI:txid392033

InterPro domains:
  IPR016119 Bromoperoxidase/chloroperoxidase C-terminal [G3DSA:1.10.606.10] (169-434)
  IPR036938 Phosphatidic acid phosphatase type 2/haloperoxidase superfamily [SSF48317] (32-405)
  IPR052559 Vanadium-dependent haloperoxidase [PTHR34599] (32-424)
  IPR055161 Vanadium-dependent haloperoxidase NapH1-like, second helical-bundle domain [PF22778] (307-428)

Secondary structure (DSSP, 8-state):
----PPP-----------HHHHHHHHHHHS---HHHHHHHHHHHHHHHTT-TTT-SS-SS-HHHHHHHHHHHHHHHHHHHHHTT-TTS---S--TT-------S-HHHHHHHHHHHHHHHHHHH-GGGHHHHHHHHHHHHHHHHHTT--HHHHHHHHHHHHHHHHHHHHHHTTSSTT---------STTS----TT-TT-----TTGGGSPPSSSSSGGGG--TT-TTSSHHHHHHHHTSHHHHHHHHHHHHHHBTT-SSS-HHHHHHHHHH--SSBTTTB-HHHHHHHHHHHHHHHTT--HHHHHHHHHHHHHHHHHHHHHHHHHHHHH-PPPHHHHHHH-SSGGG--TT--BS-B--TTSS--B--SS--SSPHHHHHHHHHHHHHHHHHT-S---EEEEEEEEES-SBPTTT-SBPPEEEEEE-TTS-TT-TTTS--TTGGG-S---S-S---------SHHHHHTTS-------HHHHHHHHHHHHHHHTTSS---------------------------------------------------------------------------------PPPP------------

Nearest PDB structures (foldseek):
  1vnc-assembly1_A  TM=7.926E-01  e=3.661E-18  Curvularia inaequalis
  1vng-assembly1_A  TM=7.787E-01  e=1.001E-17  Curvularia inaequalis
  1vne-assembly1_A  TM=7.630E-01  e=2.177E-17  Curvularia inaequalis
  1idu-assembly1_A  TM=7.512E-01  e=1.258E-17  Curvularia inaequalis
  4usz-assembly1_A  TM=7.937E-01  e=1.328E-12  Zobellia galactanivorans

Radius of gyration: 31.71 Å; Cα contacts (8 Å, |Δi|>4): 730; chains: 1; bounding box: 76×106×94 Å

Solvent-accessible surface area (backbone atoms only — not comparable to full-atom values): 36086 Å² total; per-residue (Å²): 133,86,91,81,85,78,84,78,84,79,84,65,79,81,72,80,71,51,76,50,54,53,56,50,47,51,68,70,73,47,97,67,48,60,47,62,50,52,49,49,55,50,47,51,50,49,7,42,29,38,22,58,92,67,19,78,64,45,70,43,66,57,50,56,43,37,20,46,49,48,21,52,25,31,33,23,26,29,45,28,42,27,23,38,37,78,92,45,77,70,81,72,89,56,96,77,73,67,71,81,45,86,58,101,46,69,70,33,39,44,38,6,24,50,33,4,32,48,53,37,45,43,66,53,36,56,81,52,32,72,44,49,58,53,50,51,52,53,53,53,51,56,61,47,68,72,75,56,49,72,74,43,50,53,48,8,44,49,48,5,48,50,44,24,51,50,54,50,58,74,51,70,78,30,40,83,88,51,85,48,92,78,81,65,52,97,50,78,67,32,29,60,67,42,87,92,46,77,82,71,60,74,65,56,68,32,40,31,65,28,61,57,81,77,61,95,52,36,67,77,78,46,78,77,87,58,55,34,76,46,80,60,40,32,51,58,36,65,72,30,70,67,39,54,49,37,49,50,50,28,57,45,51,28,24,56,84,33,90,74,47,48,71,66,59,51,48,50,39,54,47,64,46,41,73,51,21,60,62,50,6,30,47,59,47,57,56,48,55,52,51,48,53,50,41,58,75,69,65,56,52,56,68,52,46,23,52,49,49,20,52,29,23,41,37,23,25,37,31,38,21,25,30,36,26,35,9,65,61,43,28,22,33,43,52,62,50,44,41,30,53,27,79,57,66,94,65,40,39,74,80,60,50,51,60,48,44,64,26,48,50,81,47,67,54,41,72,76,47,53,39,26,42,53,44,62,65,53,39,33,47,50,33,31,50,52,43,48,25,65,71,71,72,50,57,69,67,66,49,75,50,66,25,61,58,19,60,50,62,39,27,32,44,84,81,68,42,54,29,62,70,46,73,48,78,46,50,51,92,59,40,82,83,43,67,77,84,47,62,39,67,38,60,54,31,42,84,79,76,80,74,92,80,79,93,75,79,75,76,86,79,70,66,67,68,70,61,57,79,77,57,96,70,87,83,82,81,59,72,68,64,55,54,57,55,54,56,59,56,56,70,63,59,72,78,72,81,83,79,86,87,87,88,82,91,88,88,88,87,86,84,90,85,86,84,90,90,85,89,90,87,81,89,89,90,85,88,85,89,87,89,89,81,86,85,82,86,83,83,84,76,91,74,89,80,80,90,82,82,89,84,88,87,86,85,88,84,81,86,86,81,87,83,90,87,88,89,88,83,91,85,84,90,87,86,86,88,85,86,84,89,85,86,87,80,90,82,91,88,85,86,83,88,132

Sequence (594 aa):
MVSTTKCASFNRGTVLEEPTDSLIAELQSTPMDTVLFWNMVTLQACANDYDRSIAPVPDQIGPTATSRALAIIHGAMYESLTAFNRAFKPMWKSKNFPVLGDVSRESIVDVAIMESAYQTLSYFYPKQRPIFDAVRKVHLQQIASGYIRQADINKGIFAGKWIASFILNDRATDGSQQEKIYTPRMAPGYHQVDPTHPNQGFLGANWGSVKPFTLDFSSQYRPANITGDTPEARRNYLNSADYAIEFNEVRSFGSKTSTVRTEDQTQIAIAWAYDGAPKVGVPPRLYNQIVRLIAIQQNNTMEKNARLFALINYAMADAGIATWEAKYYYNYWRPIVAIRQAAEPSWAEPDWTPLGSPADGAGIDFTPPFPAFVSGHSTFGSACFEMLRLFYNRDNIDFQFQSDEYNGKTIDSNTKLPRPALTRAYNKEVSFRDKSIYPSHSSYQVLCSPSSIDRDLKIQHQDDCAQLEQQGESLVISDSIKTDIENISEGVTQTMDSLTPDHSFINTVSPHDTPYLWPAKHNPRHPRILNKGRAVYHWNQCKTQHSNKDLIDTIQISSYSLPVWADYQDFPILQFQVEPHAKILNSIPFSFRK